Protein AF-A0A259F650-F1 (afdb_monomer_lite)

Foldseek 3Di:
DEEEEEELELDCPDLLVLLSVLLQLLLVLLVYDYDYHYLNPDDDDLDDPDPALVVDDDDPSLVVVLVSLVVHQEYEYGAEQDPLAGDSSVNSSLRNNCHDPRQWHAFPPDDDIGAPSANHAYEYEYEELPDVVCCCPVVVRRHCCCPQCVRCVRNNHDDYHYDYQDDPVPDDPVSSVVSSNVSSVNSNCCSVPDADPVRLVVLLVVLLVLLLLCVVVVLLVLQLLLLQLLQPLPQCLVVDPLNVLLSLLVSLLSSLLSLLCCVQCVQLLLPQRFDDSLASHSCSVVSVSDDPVRSVVSNVVSVVSSVVSLVVLLVPDDPVLNVVLVVLSVVLNCLSNLCCDPDNRCQQVQNNLLSCLCCSFLSSSLSSNSSNPHDSPDCQSVLLRPLLSLLSNLLSLLNCLSSQVSCVVVNRDHPCVVLPPLRSLVRSLVSLVVSLVSLVCCQVVVGSVVLSPPLNVPSVVLSVVLNVVSVVVNVVPDHGHHDVVSNVSSVVSSVSSSVSSNVVSND

Secondary structure (DSSP, 8-state):
-EEEEEE-SS-SSSHHHHHHHHHHHHHHHTT-EEEEEEGGG-----S--SSSGGGSPPPHHHHHHHHHHHH-SEEEEEEE-BTTB--HHHHHHHHHHS-BTTTEEEPTTSS-EEESSTT-EEEEEEE-SS-HHHHHHTS--HHHIIIIIIIITTTT---EEEEEE---TT--HHHHHHHHHHHHHHHHGGGG-SS-HHHHHHHHHHHHHHHTTGGGHHHHHHHHHHHHHHH--SS-GGG-HHHHHHHHHHHHHHHHHHHHHHHHSHHHHHH-SS--SSSS---TTTTTSS-HHHHHHHHHHHHHHHHHHHHHHHHHS-HHHHHHHHHHHHHHHHHHHHTTSTTT-GGGGT-HHHHHHHIIIIIHHHHHHHHTT--TT-HHHHHHHHHHHHHHHHHHHHHTTTTHHHHHHTT---HHHHHHHHHHHHHHHHHHHHHHHHHHHHHHTTGGGGTTTTTHHHHHHHHHHHHHHHHHHHHT-PPS---HHHHHHHHHHHHHHHHHHHHHHH-

Sequence (507 aa):
MNVLIILGHPRTDSLCGALADAFGEGATEAGAAVRRLDLATLDFDPDVHTPSPNQQAFEADLLTARELIRWAEHLVFVYPTWWGTMPALLKGFLDRVLTPNFAFRTCEGGTGYQGLLGGRSAQLITTMDTPPLIHRLIYRQPGRNAMARATLGFCGIRPVRSLVCGSVKDASQEQRQHWLEQARRHGKSLDRGRITPGEQLRHKAGAWLKAMRLQFYPMTWLAYTAGALAASPAGGVFGNPLFWLGYLCLFLLEVATVLINEGVDFPSDRDNRFYSTFTGGSRVLVEGLLSRRELRIGIAVALVAFLAASALLLSLMPASALVTVSVLGVVMTLLAIGYTAPPLKLSYHGLGELDVSVTHSIGVILCGYVFLGGAWNDVLPWLLSLPLLLAIMPSITLSGIPDLEANAAAGKRTLAVRLGQRGALMLALSFTLLAGGAGLISQMMNLAGGAFEGIAYAVIPHAALLSWLLAKRIESGKPAGRIDGLMAASLTYVLWFGLFPLFRLAG

Radius of gyration: 28.23 Å; chains: 1; bounding box: 66×55×75 Å

Structure (mmCIF, N/CA/C/O backbone):
data_AF-A0A259F650-F1
#
_entry.id   AF-A0A259F650-F1
#
loop_
_atom_site.group_PDB
_atom_site.id
_atom_site.type_symbol
_atom_site.label_atom_id
_atom_site.label_alt_id
_atom_site.label_comp_id
_atom_site.label_asym_id
_atom_site.label_entity_id
_atom_site.label_seq_id
_atom_site.pdbx_PDB_ins_code
_atom_site.Cartn_x
_atom_site.Cartn_y
_atom_site.Cartn_z
_atom_site.occupancy
_atom_site.B_iso_or_equiv
_atom_site.auth_seq_id
_atom_site.auth_comp_id
_atom_site.auth_asym_id
_atom_site.auth_atom_id
_atom_site.pdbx_PDB_model_num
ATOM 1 N N . MET A 1 1 ? -25.032 10.824 16.305 1.00 94.00 1 MET A N 1
ATOM 2 C CA . MET A 1 1 ? -24.075 9.717 16.078 1.00 94.00 1 MET A CA 1
ATOM 3 C C . MET A 1 1 ? -24.579 8.477 16.792 1.00 94.00 1 MET A C 1
ATOM 5 O O . MET A 1 1 ? -25.128 8.628 17.877 1.00 94.00 1 MET A O 1
ATOM 9 N N . ASN A 1 2 ? -24.383 7.289 16.221 1.00 98.19 2 ASN A N 1
ATOM 10 C CA . ASN A 1 2 ? -24.853 6.027 16.806 1.00 98.19 2 ASN A CA 1
ATOM 11 C C . ASN A 1 2 ? -23.732 5.289 17.551 1.00 98.19 2 ASN A C 1
ATOM 13 O O . ASN A 1 2 ? -22.683 4.993 16.967 1.00 98.19 2 ASN A O 1
ATOM 17 N N . VAL A 1 3 ? -23.961 4.967 18.822 1.00 98.62 3 VAL A N 1
ATOM 18 C CA . VAL A 1 3 ? -23.006 4.294 19.711 1.00 98.62 3 VAL A CA 1
ATOM 19 C C . VAL A 1 3 ? -23.596 2.973 20.183 1.00 98.62 3 VAL A C 1
ATOM 21 O O . VAL A 1 3 ? -24.685 2.950 20.752 1.00 98.62 3 VAL A O 1
ATOM 24 N N . LEU A 1 4 ? -22.859 1.881 19.988 1.00 98.81 4 LEU A N 1
ATOM 25 C CA . LEU A 1 4 ? -23.198 0.579 20.559 1.00 98.81 4 LEU A CA 1
ATOM 26 C C . LEU A 1 4 ? -22.177 0.205 21.630 1.00 98.81 4 LEU A C 1
ATOM 28 O O . LEU A 1 4 ? -20.986 0.089 21.339 1.00 98.81 4 LEU A O 1
ATOM 32 N N . ILE A 1 5 ? -22.663 -0.010 22.848 1.00 98.88 5 ILE A N 1
ATOM 33 C CA . ILE A 1 5 ? -21.883 -0.491 23.986 1.00 98.88 5 ILE A CA 1
ATOM 34 C C . ILE A 1 5 ? -22.104 -1.995 24.123 1.00 98.88 5 ILE A C 1
ATOM 36 O O . ILE A 1 5 ? -23.237 -2.440 24.249 1.00 98.88 5 ILE A O 1
ATOM 40 N N . ILE A 1 6 ? -21.025 -2.769 24.089 1.00 98.81 6 ILE A N 1
ATOM 41 C CA . ILE A 1 6 ? -21.014 -4.225 24.223 1.00 98.81 6 ILE A CA 1
ATOM 42 C C . ILE A 1 6 ? -20.317 -4.563 25.541 1.00 98.81 6 ILE A C 1
ATOM 44 O O . ILE A 1 6 ? -19.103 -4.365 25.679 1.00 98.81 6 ILE A O 1
ATOM 48 N N . LEU A 1 7 ? -21.084 -5.068 26.508 1.00 98.75 7 LEU A N 1
ATOM 49 C CA . LEU A 1 7 ? -20.566 -5.511 27.799 1.00 98.75 7 LEU A CA 1
ATOM 50 C C . LEU A 1 7 ? -20.189 -6.995 27.723 1.00 98.75 7 LEU A C 1
ATOM 52 O O . LEU A 1 7 ? -21.039 -7.882 27.765 1.00 98.75 7 LEU A O 1
ATOM 56 N N . GLY A 1 8 ? -18.887 -7.264 27.639 1.00 98.06 8 GLY A N 1
ATOM 57 C CA . GLY A 1 8 ? -18.307 -8.607 27.610 1.00 98.06 8 GLY A CA 1
ATOM 58 C C . GLY A 1 8 ? -18.008 -9.165 28.999 1.00 98.06 8 GLY A C 1
ATOM 59 O O . GLY A 1 8 ? -16.907 -9.659 29.228 1.00 98.06 8 GLY A O 1
ATOM 60 N N . HIS A 1 9 ? -18.950 -9.043 29.934 1.00 97.25 9 HIS A N 1
ATOM 61 C CA . HIS A 1 9 ? -18.827 -9.524 31.312 1.00 97.25 9 HIS A CA 1
ATOM 62 C C . HIS A 1 9 ? -19.993 -10.482 31.618 1.00 97.25 9 HIS A C 1
ATOM 64 O O . HIS A 1 9 ? -21.113 -10.161 31.235 1.00 97.25 9 HIS A O 1
ATOM 70 N N . PRO A 1 10 ? -19.799 -11.603 32.345 1.00 94.25 10 PRO A N 1
ATOM 71 C CA . PRO A 1 10 ? -20.880 -12.555 32.670 1.00 94.25 10 PRO A CA 1
ATOM 72 C C . PRO A 1 10 ? -21.929 -12.014 33.659 1.00 94.25 10 PRO A C 1
ATOM 74 O O . PRO A 1 10 ? -22.828 -12.731 34.073 1.00 94.25 10 PRO A O 1
ATOM 77 N N . ARG A 1 11 ? -21.781 -10.762 34.090 1.00 94.00 11 ARG A N 1
ATOM 78 C CA . ARG A 1 11 ? -22.652 -10.093 35.058 1.00 94.00 11 ARG A CA 1
ATOM 79 C C . ARG A 1 11 ? -22.794 -8.628 34.693 1.00 94.00 11 ARG A C 1
ATOM 81 O O . ARG A 1 11 ? -21.790 -7.994 34.351 1.00 94.00 11 ARG A O 1
ATOM 88 N N . THR A 1 12 ? -23.997 -8.095 34.835 1.00 93.44 12 THR A N 1
ATOM 89 C CA . THR A 1 12 ? -24.299 -6.679 34.606 1.00 93.44 12 THR A CA 1
ATOM 90 C C . THR A 1 12 ? -23.987 -5.816 35.835 1.00 93.44 12 THR A C 1
ATOM 92 O O . THR A 1 12 ? -23.559 -4.678 35.675 1.00 93.44 12 THR A O 1
ATOM 95 N N . ASP A 1 13 ? -24.059 -6.376 37.047 1.00 95.81 13 ASP A N 1
ATOM 96 C CA . ASP A 1 13 ? -23.764 -5.738 38.342 1.00 95.81 13 ASP A CA 1
ATOM 97 C C . ASP A 1 13 ? -22.256 -5.727 38.689 1.00 95.81 13 ASP A C 1
ATOM 99 O O . ASP A 1 13 ? -21.810 -6.099 39.776 1.00 95.81 13 ASP A O 1
ATOM 103 N N . SER A 1 14 ? -21.419 -5.321 37.734 1.00 96.12 14 SER A N 1
ATOM 104 C CA . SER A 1 14 ? -19.957 -5.319 37.878 1.00 96.12 14 SER A CA 1
ATOM 105 C C . SER A 1 14 ? -19.355 -3.925 37.704 1.00 96.12 14 SER A C 1
ATOM 107 O O . SER A 1 14 ? -19.997 -3.015 37.184 1.00 96.12 14 SER A O 1
ATOM 109 N N . LEU A 1 15 ? -18.073 -3.755 38.061 1.00 97.69 15 LEU A N 1
ATOM 110 C CA . LEU A 1 15 ? -17.332 -2.530 37.727 1.00 97.69 15 LEU A CA 1
ATOM 111 C C . LEU A 1 15 ? -17.326 -2.271 36.209 1.00 97.69 15 LEU A C 1
ATOM 113 O O . LEU A 1 15 ? -17.407 -1.124 35.787 1.00 97.69 15 LEU A O 1
ATOM 117 N N . CYS A 1 16 ? -17.267 -3.324 35.385 1.00 98.31 16 CYS A N 1
ATOM 118 C CA . CYS A 1 16 ? -17.412 -3.195 33.933 1.00 98.31 16 CYS A CA 1
ATOM 119 C C . CYS A 1 16 ? -18.807 -2.684 33.543 1.00 98.31 16 CYS A C 1
ATOM 121 O O . CYS A 1 16 ? -18.900 -1.826 32.674 1.00 98.31 16 CYS A O 1
ATOM 123 N N . GLY A 1 17 ? -19.868 -3.162 34.201 1.00 98.44 17 GLY A N 1
ATOM 124 C CA . GLY A 1 17 ? -21.224 -2.640 34.015 1.00 98.44 17 GLY A CA 1
ATOM 125 C C . GLY A 1 17 ? -21.308 -1.149 34.337 1.00 98.44 17 GLY A C 1
ATOM 126 O O . GLY A 1 17 ? -21.700 -0.363 33.483 1.00 98.44 17 GLY A O 1
ATOM 127 N N . ALA A 1 18 ? -20.797 -0.739 35.500 1.00 98.50 18 ALA A N 1
ATOM 128 C CA . ALA A 1 18 ? -20.770 0.670 35.896 1.00 98.50 18 ALA A CA 1
ATOM 129 C C . ALA A 1 18 ? -19.942 1.552 34.937 1.00 98.50 18 ALA A C 1
ATOM 131 O O . ALA A 1 18 ? -20.326 2.679 34.639 1.00 98.50 18 ALA A O 1
ATOM 132 N N . LEU A 1 19 ? -18.817 1.050 34.411 1.00 98.75 19 LEU A N 1
ATOM 133 C CA . LEU A 1 19 ? -18.021 1.753 33.394 1.00 98.75 19 LEU A CA 1
ATOM 134 C C . LEU A 1 19 ? -18.764 1.884 32.056 1.00 98.75 19 LEU A C 1
ATOM 136 O O . LEU A 1 19 ? -18.622 2.903 31.378 1.00 98.75 19 LEU A O 1
ATOM 140 N N . ALA A 1 20 ? -19.533 0.861 31.672 1.00 98.75 20 ALA A N 1
ATOM 141 C CA . ALA A 1 20 ? -20.386 0.892 30.489 1.00 98.75 20 ALA A CA 1
ATOM 142 C C . ALA A 1 20 ? -21.496 1.942 30.638 1.00 98.75 20 ALA A C 1
ATOM 144 O O . ALA A 1 20 ? -21.693 2.738 29.719 1.00 98.75 20 ALA A O 1
ATOM 145 N N . ASP A 1 21 ? -22.145 1.998 31.803 1.00 98.62 21 ASP A N 1
ATOM 146 C CA . ASP A 1 21 ? -23.162 3.006 32.124 1.00 98.62 21 ASP A CA 1
ATOM 147 C C . ASP A 1 21 ? -22.584 4.417 32.112 1.00 98.62 21 ASP A C 1
ATOM 149 O O . ASP A 1 21 ? -23.068 5.269 31.370 1.00 98.62 21 ASP A O 1
ATOM 153 N N . ALA A 1 22 ? -21.472 4.644 32.815 1.00 98.75 22 ALA A N 1
ATOM 154 C CA . ALA A 1 22 ? -20.815 5.946 32.854 1.00 98.75 22 ALA A CA 1
ATOM 155 C C . ALA A 1 22 ? -20.429 6.442 31.448 1.00 98.75 22 ALA A C 1
ATOM 157 O O . ALA A 1 22 ? -20.662 7.603 31.106 1.00 98.75 22 ALA A O 1
ATOM 158 N N . PHE A 1 23 ? -19.880 5.567 30.594 1.00 98.75 23 PHE A N 1
ATOM 159 C CA . PHE A 1 23 ? -19.608 5.916 29.197 1.00 98.75 23 PHE A CA 1
ATOM 160 C C . PHE A 1 23 ? -20.896 6.254 28.431 1.00 98.75 23 PHE A C 1
ATOM 162 O O . PHE A 1 23 ? -20.922 7.235 27.685 1.00 98.75 23 PHE A O 1
ATOM 169 N N . GLY A 1 24 ? -21.952 5.453 28.599 1.00 98.62 24 GLY A N 1
ATOM 170 C CA . GLY A 1 24 ? -23.249 5.649 27.950 1.00 98.62 24 GLY A CA 1
ATOM 171 C C . GLY A 1 24 ? -23.927 6.961 28.338 1.00 98.62 24 GLY A C 1
ATOM 172 O O . GLY A 1 24 ? -24.427 7.666 27.461 1.00 98.62 24 GLY A O 1
ATOM 173 N N . GLU A 1 25 ? -23.873 7.339 29.613 1.00 98.62 25 GLU A N 1
ATOM 174 C CA . GLU A 1 25 ? -24.335 8.640 30.104 1.00 98.62 25 GLU A CA 1
ATOM 175 C C . GLU A 1 25 ? -23.589 9.784 29.419 1.00 98.62 25 GLU A C 1
ATOM 177 O O . GLU A 1 25 ? -24.207 10.663 28.822 1.00 98.62 25 GLU A O 1
ATOM 182 N N . GLY A 1 26 ? -22.252 9.737 29.428 1.00 98.44 26 GLY A N 1
ATOM 183 C CA . GLY A 1 26 ? -21.436 10.751 28.766 1.00 98.44 26 GLY A CA 1
ATOM 184 C C . GLY A 1 26 ? -21.734 10.854 27.268 1.00 98.44 26 GLY A C 1
ATOM 185 O O . GLY A 1 26 ? -21.844 11.952 26.730 1.00 98.44 26 GLY A O 1
ATOM 186 N N . ALA A 1 27 ? -21.902 9.720 26.584 1.00 98.19 27 ALA A N 1
ATOM 187 C CA . ALA A 1 27 ? -22.244 9.692 25.164 1.00 98.19 27 ALA A CA 1
ATOM 188 C C . ALA A 1 27 ? -23.645 10.265 24.889 1.00 98.19 27 ALA A C 1
ATOM 190 O O . ALA A 1 27 ? -23.833 10.984 23.908 1.00 98.19 27 ALA A O 1
ATOM 191 N N . THR A 1 28 ? -24.613 9.998 25.766 1.00 98.31 28 THR A N 1
ATOM 192 C CA . THR A 1 28 ? -25.965 10.567 25.673 1.00 98.31 28 THR A CA 1
ATOM 193 C C . THR A 1 28 ? -25.934 12.083 25.877 1.00 98.31 28 THR A C 1
ATOM 195 O O . THR A 1 28 ? -26.545 12.816 25.104 1.00 98.31 28 THR A O 1
ATOM 198 N N . GLU A 1 29 ? -25.145 12.578 26.837 1.00 98.00 29 GLU A N 1
ATOM 199 C CA . GLU A 1 29 ? -24.912 14.018 27.042 1.00 98.00 29 GLU A CA 1
ATOM 200 C C . GLU A 1 29 ? -24.259 14.701 25.839 1.00 98.00 29 GLU A C 1
ATOM 202 O O . GLU A 1 29 ? -24.516 15.874 25.577 1.00 98.00 29 GLU A O 1
ATOM 207 N N . ALA A 1 30 ? -23.443 13.968 25.084 1.00 97.06 30 ALA A N 1
ATOM 208 C CA . ALA A 1 30 ? -22.872 14.424 23.821 1.00 97.06 30 ALA A CA 1
ATOM 209 C C . ALA A 1 30 ? -23.872 14.415 22.645 1.00 97.06 30 ALA A C 1
ATOM 211 O O . ALA A 1 30 ? -23.490 14.712 21.512 1.00 97.06 30 ALA A O 1
ATOM 212 N N . GLY A 1 31 ? -25.135 14.039 22.875 1.00 97.31 31 GLY A N 1
ATOM 213 C CA . GLY A 1 31 ? -26.165 13.927 21.840 1.00 97.31 31 GLY A CA 1
ATOM 214 C C . GLY A 1 31 ? -26.041 12.669 20.972 1.00 97.31 31 GLY A C 1
ATOM 215 O O . GLY A 1 31 ? -26.567 12.630 19.855 1.00 97.31 31 GLY A O 1
ATOM 216 N N . ALA A 1 32 ? -25.322 11.638 21.429 1.00 97.50 32 ALA A N 1
ATOM 217 C CA . ALA A 1 32 ? -25.277 10.359 20.733 1.00 97.50 32 ALA A CA 1
ATOM 218 C C . ALA A 1 32 ? -26.534 9.524 21.021 1.00 97.50 32 ALA A C 1
ATOM 220 O O . ALA A 1 32 ? -27.031 9.483 22.142 1.00 97.50 32 ALA A O 1
ATOM 221 N N . ALA A 1 33 ? -27.012 8.796 20.013 1.00 98.19 33 ALA A N 1
ATOM 222 C CA . ALA A 1 33 ? -27.968 7.721 20.222 1.00 98.19 33 ALA A CA 1
ATOM 223 C C . ALA A 1 33 ? -27.191 6.504 20.731 1.00 98.19 33 ALA A C 1
ATOM 225 O O . ALA A 1 33 ? -26.314 5.997 20.026 1.00 98.19 33 ALA A O 1
ATOM 226 N N . VAL A 1 34 ? -27.487 6.055 21.948 1.00 98.56 34 VAL A N 1
ATOM 227 C CA . VAL A 1 34 ? -26.766 4.961 22.609 1.00 98.56 34 VAL A CA 1
ATOM 228 C C . VAL A 1 34 ? -27.648 3.720 22.666 1.00 98.56 34 VAL A C 1
ATOM 230 O O . VAL A 1 34 ? -28.816 3.789 23.040 1.00 98.56 34 VAL A O 1
ATOM 233 N N . ARG A 1 35 ? -27.084 2.569 22.298 1.00 98.62 35 ARG A N 1
ATOM 234 C CA . ARG A 1 35 ? -27.663 1.244 22.546 1.00 98.62 35 ARG A CA 1
ATOM 235 C C . ARG A 1 35 ? -26.658 0.393 23.309 1.00 98.62 35 ARG A C 1
ATOM 237 O O . ARG A 1 35 ? -25.451 0.533 23.110 1.00 98.62 35 ARG A O 1
ATOM 244 N N . ARG A 1 36 ? -27.159 -0.494 24.162 1.00 97.88 36 ARG A N 1
ATOM 245 C CA . ARG A 1 36 ? -26.354 -1.392 24.992 1.00 97.88 36 ARG A CA 1
ATOM 246 C C . ARG A 1 36 ? -26.710 -2.843 24.679 1.00 97.88 36 ARG A C 1
ATOM 248 O O . ARG A 1 36 ? -27.880 -3.157 24.481 1.00 97.88 36 ARG A O 1
ATOM 255 N N . LEU A 1 37 ? -25.689 -3.688 24.597 1.00 98.31 37 LEU A N 1
ATOM 256 C CA . LEU A 1 37 ? -25.779 -5.123 24.372 1.00 98.31 37 LEU A CA 1
ATOM 257 C C . LEU A 1 37 ? -24.986 -5.831 25.471 1.00 98.31 37 LEU A C 1
ATOM 259 O O . LEU A 1 37 ? -23.751 -5.793 25.482 1.00 98.31 37 LEU A O 1
ATOM 263 N N . ASP A 1 38 ? -25.702 -6.472 26.387 1.00 98.44 38 ASP A N 1
ATOM 264 C CA . ASP A 1 38 ? -25.107 -7.199 27.502 1.00 98.44 38 ASP A CA 1
ATOM 265 C C . ASP A 1 38 ? -24.978 -8.669 27.132 1.00 98.44 38 ASP A C 1
ATOM 267 O O . ASP A 1 38 ? -25.967 -9.386 27.044 1.00 98.44 38 ASP A O 1
ATOM 271 N N . LEU A 1 39 ? -23.747 -9.138 26.908 1.00 98.31 39 LEU A N 1
ATOM 272 C CA . LEU A 1 39 ? -23.541 -10.494 26.388 1.00 98.31 39 LEU A CA 1
ATOM 273 C C . LEU A 1 39 ? -24.013 -11.585 27.357 1.00 98.31 39 LEU A C 1
ATOM 275 O O . LEU A 1 39 ? -24.307 -12.689 26.921 1.00 98.31 39 LEU A O 1
ATOM 279 N N . ALA A 1 40 ? -24.098 -11.280 28.655 1.00 97.25 40 ALA A N 1
ATOM 280 C CA . ALA A 1 40 ? -24.602 -12.202 29.672 1.00 97.25 40 ALA A CA 1
ATOM 281 C C . ALA A 1 40 ? -26.108 -12.485 29.566 1.00 97.25 40 ALA A C 1
ATOM 283 O O . ALA A 1 40 ? -26.574 -13.442 30.174 1.00 97.25 40 ALA A O 1
ATOM 284 N N . THR A 1 41 ? -26.865 -11.645 28.855 1.00 97.06 41 THR A N 1
ATOM 285 C CA . THR A 1 41 ? -28.317 -11.807 28.697 1.00 97.06 41 THR A CA 1
ATOM 286 C C . THR A 1 41 ? -28.699 -12.379 27.338 1.00 97.06 41 THR A C 1
ATOM 288 O O . THR A 1 41 ? -29.888 -12.517 27.077 1.00 97.06 41 THR A O 1
ATOM 291 N N . LEU A 1 42 ? -27.722 -12.635 26.462 1.00 97.50 42 LEU A N 1
ATOM 292 C CA . LEU A 1 42 ? -27.977 -13.186 25.138 1.00 97.50 42 LEU A CA 1
ATOM 293 C C . LEU A 1 42 ? -28.059 -14.707 25.197 1.00 97.50 42 LEU A C 1
ATOM 295 O O . LEU A 1 42 ? -27.241 -15.345 25.860 1.00 97.50 42 LEU A O 1
ATOM 299 N N . ASP A 1 43 ? -28.994 -15.266 24.441 1.00 97.25 43 ASP A N 1
ATOM 300 C CA . ASP A 1 43 ? -29.121 -16.699 24.209 1.00 97.25 43 ASP A CA 1
ATOM 301 C C . ASP A 1 43 ? -28.448 -17.064 22.879 1.00 97.25 43 ASP A C 1
ATOM 303 O O . ASP A 1 43 ? -28.992 -16.862 21.787 1.00 97.25 43 ASP A O 1
ATOM 307 N N . PHE A 1 44 ? -27.200 -17.526 22.964 1.00 97.12 44 PHE A N 1
ATOM 308 C CA . PHE A 1 44 ? -26.432 -17.994 21.814 1.00 97.12 44 PHE A CA 1
ATOM 309 C C . PHE A 1 44 ? -25.390 -19.026 22.228 1.00 97.12 44 PHE A C 1
ATOM 311 O O . PHE A 1 44 ? -24.869 -18.994 23.345 1.00 97.12 44 PHE A O 1
ATOM 318 N N . ASP A 1 45 ? -25.034 -19.895 21.288 1.00 95.75 45 ASP A N 1
ATOM 319 C CA . ASP A 1 45 ? -23.923 -20.816 21.457 1.00 95.75 45 ASP A CA 1
ATOM 320 C C . ASP A 1 45 ? -22.591 -20.105 21.134 1.00 95.75 45 ASP A C 1
ATOM 322 O O . ASP A 1 45 ? -22.387 -19.672 19.986 1.00 95.75 45 ASP A O 1
ATOM 326 N N . PRO A 1 46 ? -21.687 -19.923 22.121 1.00 94.56 46 PRO A N 1
ATOM 327 C CA . PRO A 1 46 ? -20.404 -19.269 21.898 1.00 94.56 46 PRO A CA 1
ATOM 328 C C . PRO A 1 46 ? -19.414 -20.146 21.127 1.00 94.56 46 PRO A C 1
ATOM 330 O O . PRO A 1 46 ? -18.445 -19.604 20.587 1.00 94.56 46 PRO A O 1
ATOM 333 N N . ASP A 1 47 ? -19.641 -21.460 21.067 1.00 95.25 47 ASP A N 1
ATOM 334 C CA . ASP A 1 47 ? -18.740 -22.401 20.425 1.00 95.25 47 ASP A CA 1
ATOM 335 C C . ASP A 1 47 ? -19.078 -22.574 18.938 1.00 95.25 47 ASP A C 1
ATOM 337 O O . ASP A 1 47 ? -20.222 -22.514 18.479 1.00 95.25 47 ASP A O 1
ATOM 341 N N . VAL A 1 48 ? -18.029 -22.763 18.138 1.00 92.81 48 VAL A N 1
ATOM 342 C CA . VAL A 1 48 ? -18.159 -23.050 16.709 1.00 92.81 48 VAL A CA 1
ATOM 343 C C . VAL A 1 48 ? -18.034 -24.555 16.518 1.00 92.81 48 VAL A C 1
ATOM 345 O O . VAL A 1 48 ? -16.947 -25.115 16.643 1.00 92.81 48 VAL A O 1
ATOM 348 N N . HIS A 1 49 ? -19.141 -25.208 16.176 1.00 92.31 49 HIS A N 1
ATOM 349 C CA . HIS A 1 49 ? -19.212 -26.666 16.017 1.00 92.31 49 HIS A CA 1
ATOM 350 C C . HIS A 1 49 ? -19.007 -27.149 14.578 1.00 92.31 49 HIS A C 1
ATOM 352 O O . HIS A 1 49 ? -18.937 -28.348 14.314 1.00 92.31 49 HIS A O 1
ATOM 358 N N . THR A 1 50 ? -18.914 -26.222 1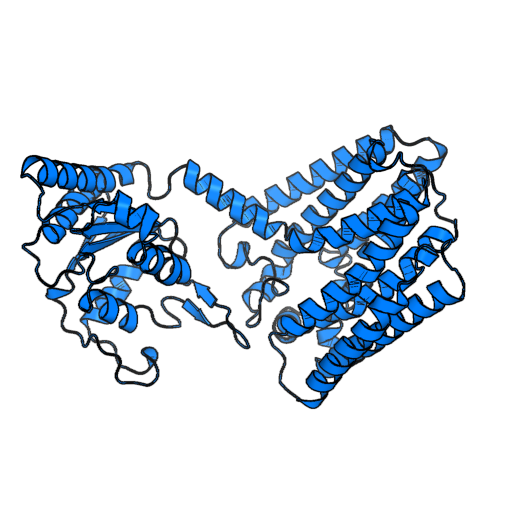3.631 1.00 90.69 50 THR A N 1
ATOM 359 C CA . THR A 1 50 ? -18.744 -26.517 12.205 1.00 90.69 50 THR A CA 1
ATOM 360 C C . THR A 1 50 ? -17.327 -26.167 11.740 1.00 90.69 50 THR A C 1
ATOM 362 O O . THR A 1 50 ? -16.654 -25.355 12.376 1.00 90.69 50 THR A O 1
ATOM 365 N N . PRO A 1 51 ? -16.850 -26.714 10.604 1.00 87.38 51 PRO A N 1
ATOM 366 C CA . PRO A 1 51 ? -15.546 -26.346 10.042 1.00 87.38 51 PRO A CA 1
ATOM 367 C C . PRO A 1 51 ? -15.360 -24.839 9.797 1.00 87.38 51 PRO A C 1
ATOM 369 O O . PRO A 1 51 ? -14.231 -24.361 9.698 1.00 87.38 51 PRO A O 1
ATOM 372 N N . SER A 1 52 ? -16.456 -24.083 9.666 1.00 82.94 52 SER A N 1
ATOM 373 C CA . SER A 1 52 ? -16.435 -22.630 9.527 1.00 82.94 52 SER A CA 1
ATOM 374 C C . SER A 1 52 ? -17.623 -21.993 10.250 1.00 82.94 52 SER A C 1
ATOM 376 O O . SER A 1 52 ? -18.748 -22.404 9.977 1.00 82.94 52 SER A O 1
ATOM 378 N N . PRO A 1 53 ? -17.433 -20.904 11.024 1.00 81.38 53 PRO A N 1
ATOM 379 C CA . PRO A 1 53 ? -18.534 -20.205 11.700 1.00 81.38 53 PRO A CA 1
ATOM 380 C C . PRO A 1 53 ? -19.692 -19.795 10.772 1.00 81.38 53 PRO A C 1
ATOM 382 O O . PRO A 1 53 ? -20.828 -19.691 11.217 1.00 81.38 53 PRO A O 1
ATOM 385 N N . ASN A 1 54 ? -19.427 -19.613 9.472 1.00 84.56 54 ASN A N 1
ATOM 386 C CA . ASN A 1 54 ? -20.433 -19.305 8.446 1.00 84.56 54 ASN A CA 1
ATOM 387 C C . ASN A 1 54 ? -21.481 -20.397 8.225 1.00 84.56 54 ASN A C 1
ATOM 389 O O . ASN A 1 54 ? -22.529 -20.125 7.645 1.00 84.56 54 ASN A O 1
ATOM 393 N N . GLN A 1 55 ? -21.153 -21.639 8.571 1.00 88.75 55 GLN A N 1
ATOM 394 C CA . GLN A 1 55 ? -22.005 -22.802 8.336 1.00 88.75 55 GLN A CA 1
ATOM 395 C C . GLN A 1 55 ? -22.951 -23.060 9.508 1.00 88.75 55 GLN A C 1
ATOM 397 O O . GLN A 1 55 ? -23.904 -23.820 9.368 1.00 88.75 55 GLN A O 1
ATOM 402 N N . GLN A 1 56 ? -22.703 -22.427 10.652 1.00 92.69 56 GLN A N 1
ATOM 403 C CA . GLN A 1 56 ? -23.550 -22.534 11.826 1.00 92.69 56 GLN A CA 1
ATOM 404 C C . GLN A 1 56 ? -24.571 -21.398 11.808 1.00 92.69 56 GLN A C 1
ATOM 406 O O . GLN A 1 56 ? -24.205 -20.223 11.734 1.00 92.69 56 GLN A O 1
ATOM 411 N N . ALA A 1 57 ? -25.853 -21.764 11.859 1.00 93.50 57 ALA A N 1
ATOM 412 C CA . ALA A 1 57 ? -26.960 -20.817 11.821 1.00 93.50 57 ALA A CA 1
ATOM 413 C C . ALA A 1 57 ? -26.834 -19.766 12.932 1.00 93.50 57 ALA A C 1
ATOM 415 O O . ALA A 1 57 ? -26.311 -20.048 14.009 1.00 93.50 57 ALA A O 1
ATOM 416 N N . PHE A 1 58 ? -27.298 -18.551 12.652 1.00 95.06 58 PHE A N 1
ATOM 417 C CA . PHE A 1 58 ? -27.333 -17.479 13.639 1.00 95.06 58 PHE A CA 1
ATOM 418 C C . PHE A 1 58 ? -28.607 -17.562 14.471 1.00 95.06 58 PHE A C 1
ATOM 420 O O . PHE A 1 58 ? -29.707 -17.614 13.921 1.00 95.06 58 PHE A O 1
ATOM 427 N N . GLU A 1 59 ? -28.442 -17.492 15.782 1.00 96.88 59 GLU A N 1
ATOM 428 C CA . GLU A 1 59 ? -29.504 -17.273 16.750 1.00 96.88 59 GLU A CA 1
ATOM 429 C C . GLU A 1 59 ? -30.066 -15.847 16.602 1.00 96.88 59 GLU A C 1
ATOM 431 O O . GLU A 1 59 ? -29.399 -14.940 16.083 1.00 96.88 59 GLU A O 1
ATOM 436 N N . ALA A 1 60 ? -31.302 -15.630 17.060 1.00 97.69 60 ALA A N 1
ATOM 437 C CA . ALA A 1 60 ? -31.988 -14.340 16.930 1.00 97.69 60 ALA A CA 1
ATOM 438 C C . ALA A 1 60 ? -31.194 -13.186 17.571 1.00 97.69 60 ALA A C 1
ATOM 440 O O . ALA A 1 60 ? -31.102 -12.089 17.007 1.00 97.69 60 ALA A O 1
ATOM 441 N N . ASP A 1 61 ? -30.541 -13.457 18.698 1.00 97.88 61 ASP A N 1
ATOM 442 C CA . ASP A 1 61 ? -29.716 -12.485 19.408 1.00 97.88 61 ASP A CA 1
ATOM 443 C C . ASP A 1 61 ? -28.452 -12.115 18.628 1.00 97.88 61 ASP A C 1
ATOM 445 O O . ASP A 1 61 ? -28.066 -10.942 18.587 1.00 97.88 61 ASP A O 1
ATOM 449 N N . LEU A 1 62 ? -27.838 -13.066 17.915 1.00 97.44 62 LEU A N 1
ATOM 450 C CA . LEU A 1 62 ? -26.691 -12.772 17.053 1.00 97.44 62 LEU A CA 1
ATOM 451 C C . LEU A 1 62 ? -27.093 -11.991 15.799 1.00 97.44 62 LEU A C 1
ATOM 453 O O . LEU A 1 62 ? -26.339 -11.123 15.346 1.00 97.44 62 LEU A O 1
ATOM 457 N N . LEU A 1 63 ? -28.277 -12.254 15.238 1.00 97.12 63 LEU A N 1
ATOM 458 C CA . LEU A 1 63 ? -28.825 -11.444 14.146 1.00 97.12 63 LEU A CA 1
ATOM 459 C C . LEU A 1 63 ? -29.052 -9.999 14.605 1.00 97.12 63 LEU A C 1
ATOM 461 O O . LEU A 1 63 ? -28.560 -9.069 13.959 1.00 97.12 63 LEU A O 1
ATOM 465 N N . THR A 1 64 ? -29.675 -9.818 15.770 1.00 98.00 64 THR A N 1
ATOM 466 C CA . THR A 1 64 ? -29.877 -8.505 16.400 1.00 98.00 64 THR A CA 1
ATOM 467 C C . THR A 1 64 ? -28.541 -7.802 16.653 1.00 98.00 64 THR A C 1
ATOM 469 O O . THR A 1 64 ? -28.361 -6.633 16.304 1.00 98.00 64 THR A O 1
ATOM 472 N N . ALA A 1 65 ? -27.542 -8.517 17.175 1.00 98.12 65 ALA A N 1
ATOM 473 C CA . ALA A 1 65 ? -26.206 -7.974 17.387 1.00 98.12 65 ALA A CA 1
ATOM 474 C C . ALA A 1 65 ? -25.553 -7.488 16.079 1.00 98.12 65 ALA A C 1
ATOM 476 O O . ALA A 1 65 ? -24.944 -6.415 16.046 1.00 98.12 65 ALA A O 1
ATOM 477 N N . ARG A 1 66 ? -25.711 -8.225 14.971 1.00 97.56 66 ARG A N 1
ATOM 478 C CA . ARG A 1 66 ? -25.200 -7.815 13.650 1.00 97.56 66 ARG A CA 1
ATOM 479 C C . ARG A 1 66 ? -25.888 -6.559 13.127 1.00 97.56 66 ARG A C 1
ATOM 481 O O . ARG A 1 66 ? -25.222 -5.710 12.527 1.00 97.56 66 ARG A O 1
ATOM 488 N N . GLU A 1 67 ? -27.189 -6.414 13.352 1.00 98.06 67 GLU A N 1
ATOM 489 C CA . GLU A 1 67 ? -27.932 -5.197 13.010 1.00 98.06 67 GLU A CA 1
ATOM 490 C C . GLU A 1 67 ? -27.463 -3.998 13.832 1.00 98.06 67 GLU A C 1
ATOM 492 O O . GLU A 1 67 ? -27.205 -2.930 13.274 1.00 98.06 67 GLU A O 1
ATOM 497 N N . LEU A 1 68 ? -27.249 -4.184 15.135 1.00 98.50 68 LEU A N 1
ATOM 498 C CA . LEU A 1 68 ? -26.708 -3.148 16.012 1.00 98.50 68 LEU A CA 1
ATOM 499 C C . LEU A 1 68 ? -25.295 -2.722 15.596 1.00 98.50 68 LEU A C 1
ATOM 501 O O . LEU A 1 68 ? -25.007 -1.526 15.539 1.00 98.50 68 LEU A O 1
ATOM 505 N N . ILE A 1 69 ? -24.423 -3.671 15.240 1.00 98.25 69 ILE A N 1
ATOM 506 C CA . ILE A 1 69 ? -23.073 -3.375 14.733 1.00 98.25 69 ILE A CA 1
ATOM 507 C C . ILE A 1 69 ? -23.142 -2.598 13.409 1.00 98.25 69 ILE A C 1
ATOM 509 O O . ILE A 1 69 ? -22.351 -1.677 13.189 1.00 98.25 69 ILE A O 1
ATOM 513 N N . ARG A 1 70 ? -24.094 -2.928 12.524 1.00 96.94 70 ARG A N 1
ATOM 514 C CA . ARG A 1 70 ? -24.325 -2.173 11.281 1.00 96.94 70 ARG A CA 1
ATOM 515 C C . ARG A 1 70 ? -24.804 -0.753 11.565 1.00 96.94 70 ARG A C 1
ATOM 517 O O . ARG A 1 70 ? -24.298 0.171 10.932 1.00 96.94 70 ARG A O 1
ATOM 524 N N . TRP A 1 71 ? -25.727 -0.591 12.509 1.00 98.12 71 TRP A N 1
ATOM 525 C CA . TRP A 1 71 ? -26.285 0.696 12.926 1.00 98.12 71 TRP A CA 1
ATOM 526 C C . TRP A 1 71 ? -25.248 1.613 13.594 1.00 98.12 71 TRP A C 1
ATOM 528 O O . TRP A 1 71 ? -25.307 2.833 13.425 1.00 98.12 71 TRP A O 1
ATOM 538 N N . ALA A 1 72 ? -24.290 1.039 14.324 1.00 98.25 72 ALA A N 1
ATOM 539 C CA . ALA A 1 72 ? -23.292 1.783 15.080 1.00 98.25 72 ALA A CA 1
ATOM 540 C C . ALA A 1 72 ? -22.220 2.442 14.196 1.00 98.25 72 ALA A C 1
ATOM 542 O O . ALA A 1 72 ? -21.641 1.822 13.301 1.00 98.25 72 ALA A O 1
ATOM 543 N N . GLU A 1 73 ? -21.883 3.688 14.528 1.00 97.38 73 GLU A N 1
ATOM 544 C CA . GLU A 1 73 ? -20.742 4.433 13.978 1.00 97.38 73 GLU A CA 1
ATOM 545 C C . GLU A 1 73 ? -19.525 4.378 14.920 1.00 97.38 73 GLU A C 1
ATOM 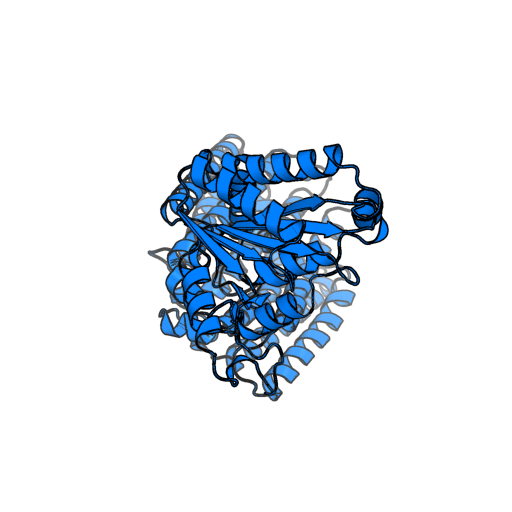547 O O . GLU A 1 73 ? -18.373 4.516 14.481 1.00 97.38 73 GLU A O 1
ATOM 552 N N . HIS A 1 74 ? -19.787 4.162 16.214 1.00 98.12 74 HIS A N 1
ATOM 553 C CA . HIS A 1 74 ? -18.798 3.976 17.266 1.00 98.12 74 HIS A CA 1
ATOM 554 C C . HIS A 1 74 ? -19.136 2.743 18.118 1.00 98.12 74 HIS A C 1
ATOM 556 O O . HIS A 1 74 ? -20.241 2.633 18.650 1.00 98.12 74 HIS A O 1
ATOM 562 N N . LEU A 1 75 ? -18.186 1.816 18.242 1.00 98.69 75 LEU A N 1
ATOM 563 C CA . LEU A 1 75 ? -18.328 0.592 19.035 1.00 98.69 75 LEU A CA 1
ATOM 564 C C . LEU A 1 75 ? -17.559 0.714 20.348 1.00 98.69 75 LEU A C 1
ATOM 566 O O . LEU A 1 75 ? -16.383 1.070 20.349 1.00 98.69 75 LEU A O 1
ATOM 570 N N . VAL A 1 76 ? -18.181 0.368 21.464 1.00 98.75 76 VAL A N 1
ATOM 571 C CA . VAL A 1 76 ? -17.547 0.410 22.782 1.00 98.75 76 VAL A CA 1
ATOM 572 C C . VAL A 1 76 ? -17.551 -0.997 23.342 1.00 98.75 76 VAL A C 1
ATOM 574 O O . VAL A 1 76 ? -18.610 -1.585 23.505 1.00 98.75 76 VAL A O 1
ATOM 577 N N . PHE A 1 77 ? -16.378 -1.545 23.631 1.00 98.81 77 PHE A N 1
ATOM 578 C CA . PHE A 1 77 ? -16.252 -2.858 24.254 1.00 98.81 77 PHE A CA 1
ATOM 579 C C . PHE A 1 77 ? -15.777 -2.681 25.686 1.00 98.81 77 PHE A C 1
ATOM 581 O O . PHE A 1 77 ? -14.688 -2.145 25.909 1.00 98.81 77 PHE A O 1
ATOM 588 N N . VAL A 1 78 ? -16.584 -3.145 26.638 1.00 98.81 78 VAL A N 1
ATOM 589 C CA . VAL A 1 78 ? -16.277 -3.072 28.069 1.00 98.81 78 VAL A CA 1
ATOM 590 C C . VAL A 1 78 ? -16.146 -4.483 28.621 1.00 98.81 78 VAL A C 1
ATOM 592 O O . VAL A 1 78 ? -17.094 -5.260 28.547 1.00 98.81 78 VAL A O 1
ATOM 595 N N . TYR A 1 79 ? -14.965 -4.855 29.114 1.00 98.62 79 TYR A N 1
ATOM 596 C CA . TYR A 1 79 ? -14.708 -6.222 29.581 1.00 98.62 79 TYR A CA 1
ATOM 597 C C . TYR A 1 79 ? -13.481 -6.317 30.504 1.00 98.62 79 TYR A C 1
ATOM 599 O O . TYR A 1 79 ? -12.544 -5.524 30.385 1.00 98.62 79 TYR A O 1
ATOM 607 N N . PRO A 1 80 ? -13.427 -7.311 31.404 1.00 97.81 80 PRO A N 1
ATOM 608 C CA . PRO A 1 80 ? -12.244 -7.568 32.210 1.00 97.81 80 PRO A CA 1
ATOM 609 C C . PRO A 1 80 ? -11.170 -8.296 31.394 1.00 97.81 80 PRO A C 1
ATOM 611 O O . PRO A 1 80 ? -11.469 -9.111 30.527 1.00 97.81 80 PRO A O 1
ATOM 614 N N . THR A 1 81 ? -9.900 -8.023 31.682 1.00 96.88 81 THR A N 1
ATOM 615 C CA . THR A 1 81 ? -8.777 -8.750 31.085 1.00 96.88 81 THR A CA 1
ATOM 616 C C . THR A 1 81 ? -8.541 -10.035 31.866 1.00 96.88 81 THR A C 1
ATOM 618 O O . THR A 1 81 ? -8.054 -9.988 32.995 1.00 96.88 81 THR A O 1
ATOM 621 N N . TRP A 1 82 ? -8.849 -11.177 31.258 1.00 95.88 82 TRP A N 1
ATOM 622 C CA . TRP A 1 82 ? -8.625 -12.509 31.817 1.00 95.88 82 TRP A CA 1
ATOM 623 C C . TRP A 1 82 ? -7.592 -13.249 30.979 1.00 95.88 82 TRP A C 1
ATOM 625 O O . TRP A 1 82 ? -7.660 -13.244 29.750 1.00 95.88 82 TRP A O 1
ATOM 635 N N . TRP A 1 83 ? -6.591 -13.837 31.641 1.00 94.75 83 TRP A N 1
ATOM 636 C CA . TRP A 1 83 ? -5.473 -14.522 30.976 1.00 94.75 83 TRP A CA 1
ATOM 637 C C . TRP A 1 83 ? -4.820 -13.683 29.861 1.00 94.75 83 TRP A C 1
ATOM 639 O O . TRP A 1 83 ? -4.475 -14.170 28.789 1.00 94.75 83 TRP A O 1
ATOM 649 N N . GLY A 1 84 ? -4.683 -12.376 30.105 1.00 92.69 84 GLY A N 1
ATOM 650 C CA . GLY A 1 84 ? -4.082 -11.421 29.171 1.00 92.69 84 GLY A CA 1
ATOM 651 C C . GLY A 1 84 ? -4.993 -10.950 28.030 1.00 92.69 84 GLY A C 1
ATOM 652 O O . GLY A 1 84 ? -4.574 -10.081 27.264 1.00 92.69 84 GLY A O 1
ATOM 653 N N . THR A 1 85 ? -6.225 -11.460 27.902 1.00 95.50 85 THR A N 1
ATOM 654 C CA . THR A 1 85 ? -7.143 -11.100 26.805 1.00 95.50 85 THR A CA 1
ATOM 655 C C . THR A 1 85 ? -8.594 -10.903 27.277 1.00 95.50 85 THR A C 1
ATOM 657 O O . THR A 1 85 ? -8.838 -10.672 28.456 1.00 95.50 85 THR A O 1
ATOM 660 N N . MET A 1 86 ? -9.549 -10.892 26.347 1.00 97.31 86 MET A N 1
ATOM 661 C CA . MET A 1 86 ? -10.988 -10.818 26.620 1.00 97.31 86 MET A CA 1
ATOM 662 C C . MET A 1 86 ? -11.545 -12.135 27.202 1.00 97.31 86 MET A C 1
ATOM 664 O O . MET A 1 86 ? -10.973 -13.192 26.940 1.00 97.31 86 MET A O 1
ATOM 668 N N . PRO A 1 87 ? -12.671 -12.110 27.942 1.00 98.00 87 PRO A N 1
ATOM 669 C CA . PRO A 1 87 ? -13.324 -13.322 28.438 1.00 98.00 87 PRO A CA 1
ATOM 670 C C . PRO A 1 87 ? -13.819 -14.237 27.316 1.00 98.00 87 PRO A C 1
ATOM 672 O O . PRO A 1 87 ? -14.148 -13.763 26.227 1.00 98.00 87 PRO A O 1
ATOM 675 N N . ALA A 1 88 ? -13.956 -15.533 27.616 1.00 97.50 88 ALA A N 1
ATOM 676 C CA . ALA A 1 88 ? -14.435 -16.540 26.665 1.00 97.50 88 ALA A CA 1
ATOM 677 C C . ALA A 1 88 ? -15.791 -16.169 26.042 1.00 97.50 88 ALA A C 1
ATOM 679 O O . ALA A 1 88 ? -15.935 -16.261 24.831 1.00 97.50 88 ALA A O 1
ATOM 680 N N . LEU A 1 89 ? -16.730 -15.637 26.835 1.00 97.62 89 LEU A N 1
ATOM 681 C CA . LEU A 1 89 ? -18.034 -15.167 26.349 1.00 97.62 89 LEU A CA 1
ATOM 682 C C . LEU A 1 89 ? -17.904 -14.118 25.231 1.00 97.62 89 LEU A C 1
ATOM 684 O O . LEU A 1 89 ? -18.529 -14.234 24.181 1.00 97.62 89 LEU A O 1
ATOM 688 N N . LEU A 1 90 ? -17.048 -13.107 25.430 1.00 98.44 90 LEU A N 1
ATOM 689 C CA . LEU A 1 90 ? -16.791 -12.084 24.415 1.00 98.44 90 LEU A CA 1
ATOM 690 C C . LEU A 1 90 ? -16.040 -12.670 23.214 1.00 98.44 90 LEU A C 1
ATOM 692 O O . LEU A 1 90 ? -16.319 -12.301 22.077 1.00 98.44 90 LEU A O 1
ATOM 696 N N . LYS A 1 91 ? -15.101 -13.594 23.442 1.00 97.94 91 LYS A N 1
ATOM 697 C CA . LYS A 1 91 ? -14.377 -14.258 22.354 1.00 97.94 91 LYS A CA 1
ATOM 698 C C . LYS A 1 91 ? -15.314 -15.091 21.470 1.00 97.94 91 LYS A C 1
ATOM 700 O O . LYS A 1 91 ? -15.278 -14.902 20.258 1.00 97.94 91 LYS A O 1
ATOM 705 N N . GLY A 1 92 ? -16.166 -15.927 22.060 1.00 97.25 92 GLY A N 1
ATOM 706 C CA . GLY A 1 92 ? -17.160 -16.728 21.340 1.00 97.25 92 GLY A CA 1
ATOM 707 C C . GLY A 1 92 ? -18.152 -15.854 20.576 1.00 97.25 92 GLY A C 1
ATOM 708 O O . GLY A 1 92 ? -18.373 -16.060 19.386 1.00 97.25 92 GLY A O 1
ATOM 709 N N . PHE A 1 93 ? -18.641 -14.772 21.197 1.00 98.12 93 PHE A N 1
ATOM 710 C CA . PHE A 1 93 ? -19.464 -13.776 20.503 1.00 98.12 93 PHE A CA 1
ATOM 711 C C . PHE A 1 93 ? -18.768 -13.215 19.253 1.00 98.12 93 PHE A C 1
ATOM 713 O O . PHE A 1 93 ? -19.370 -13.150 18.183 1.00 98.12 93 PHE A O 1
ATOM 720 N N . LEU A 1 94 ? -17.491 -12.830 19.353 1.00 97.69 94 LEU A N 1
ATOM 721 C CA . LEU A 1 94 ? -16.737 -12.310 18.208 1.00 97.69 94 LEU A CA 1
ATOM 722 C C . LEU A 1 94 ? -16.537 -13.373 17.120 1.00 97.69 94 LEU A C 1
ATOM 724 O O . LEU A 1 94 ? -16.668 -13.038 15.944 1.00 97.69 94 LEU A O 1
ATOM 728 N N . ASP A 1 95 ? -16.259 -14.623 17.492 1.00 95.94 95 ASP A N 1
ATOM 729 C CA . ASP A 1 95 ? -16.064 -15.733 16.548 1.00 95.94 95 ASP A CA 1
ATOM 730 C C . ASP A 1 95 ? -17.335 -16.051 15.761 1.00 95.94 95 ASP A C 1
ATOM 732 O O . ASP A 1 95 ? -17.282 -16.289 14.551 1.00 95.94 95 ASP A O 1
ATOM 736 N N . ARG A 1 96 ? -18.483 -16.006 16.439 1.00 96.50 96 ARG A N 1
ATOM 737 C CA . ARG A 1 96 ? -19.790 -16.243 15.830 1.00 96.50 96 ARG A CA 1
ATOM 738 C C . ARG A 1 96 ? -20.223 -15.049 14.978 1.00 96.50 96 ARG A C 1
ATOM 740 O O . ARG A 1 96 ? -20.670 -15.236 13.853 1.00 96.50 96 ARG A O 1
ATOM 747 N N . VAL A 1 97 ? -20.049 -13.813 15.455 1.00 96.12 97 VAL A N 1
ATOM 748 C CA . VAL A 1 97 ? -20.581 -12.602 14.798 1.00 96.12 97 VAL A CA 1
ATOM 749 C C . VAL A 1 97 ? -19.701 -12.075 13.663 1.00 96.12 97 VAL A C 1
ATOM 751 O O . VAL A 1 97 ? -20.231 -11.652 12.631 1.00 96.12 97 VAL A O 1
ATOM 754 N N . LEU A 1 98 ? -18.372 -12.072 13.808 1.00 95.50 98 LEU A N 1
ATOM 755 C CA . LEU A 1 98 ? -17.448 -11.447 12.849 1.00 95.50 98 LEU A CA 1
ATOM 756 C C . LEU A 1 98 ? -17.062 -12.389 11.699 1.00 95.50 98 LEU A C 1
ATOM 758 O O . LEU A 1 98 ? -15.896 -12.689 11.451 1.00 95.50 98 LEU A O 1
ATOM 762 N N . THR A 1 99 ? -18.074 -12.816 10.955 1.00 93.56 99 THR A N 1
ATOM 763 C CA . THR A 1 99 ? -17.969 -13.779 9.855 1.00 93.56 99 THR A CA 1
ATOM 764 C C . THR A 1 99 ? -17.560 -13.159 8.509 1.00 93.56 99 THR A C 1
ATOM 766 O O . THR A 1 99 ? -17.784 -11.962 8.268 1.00 93.56 99 THR A O 1
ATOM 769 N N . PRO A 1 100 ? -16.987 -13.958 7.584 1.00 90.38 100 PRO A N 1
ATOM 770 C CA . PRO A 1 100 ? -16.842 -13.581 6.181 1.00 90.38 100 PRO A CA 1
ATOM 771 C C . PRO A 1 100 ? -18.128 -13.015 5.563 1.00 90.38 100 PRO A C 1
ATOM 773 O O . PRO A 1 100 ? -19.236 -13.429 5.888 1.00 90.38 100 PRO A O 1
ATOM 776 N N . ASN A 1 101 ? -17.978 -12.054 4.652 1.00 88.50 101 ASN A N 1
ATOM 777 C CA . ASN A 1 101 ? -19.051 -11.279 4.012 1.00 88.50 101 ASN A CA 1
ATOM 778 C C . ASN A 1 101 ? -19.867 -10.370 4.949 1.00 88.50 101 ASN A C 1
ATOM 780 O O . ASN A 1 101 ? -20.698 -9.597 4.472 1.00 88.50 101 ASN A O 1
ATOM 784 N N . PHE A 1 102 ? -19.598 -10.393 6.257 1.00 93.31 102 PHE A N 1
ATOM 785 C CA . PHE A 1 102 ? -20.095 -9.405 7.210 1.00 93.31 102 PHE A CA 1
ATOM 786 C C . PHE A 1 102 ? -18.981 -8.494 7.723 1.00 93.31 102 PHE A C 1
ATOM 788 O O . PHE A 1 102 ? -19.065 -7.278 7.573 1.00 93.31 102 PHE A O 1
ATOM 795 N N . ALA A 1 103 ? -17.942 -9.084 8.314 1.00 93.56 103 ALA A N 1
ATOM 796 C CA . ALA A 1 103 ? -16.860 -8.353 8.962 1.00 93.56 103 ALA A CA 1
ATOM 797 C C . ALA A 1 103 ? -15.650 -8.148 8.043 1.00 93.56 103 ALA A C 1
ATOM 799 O O . ALA A 1 103 ? -15.000 -7.100 8.076 1.00 93.56 103 ALA A O 1
ATOM 800 N N . PHE A 1 104 ? -15.378 -9.133 7.187 1.00 91.06 104 PHE A N 1
ATOM 801 C CA . PHE A 1 104 ? -14.288 -9.106 6.221 1.00 91.06 104 PHE A CA 1
ATOM 802 C C . PHE A 1 104 ? -14.602 -9.953 4.983 1.00 91.06 104 PHE A C 1
ATOM 804 O O . PHE A 1 104 ? -15.546 -10.742 4.976 1.00 91.06 104 PHE A O 1
ATOM 811 N N . ARG A 1 105 ? -13.789 -9.820 3.938 1.00 86.00 105 ARG A N 1
ATOM 812 C CA . ARG A 1 105 ? -13.779 -10.702 2.766 1.00 86.00 105 ARG A CA 1
ATOM 813 C C . ARG A 1 105 ? -12.361 -11.206 2.521 1.00 86.00 105 ARG A C 1
ATOM 815 O O . ARG A 1 105 ? -11.424 -10.410 2.543 1.00 86.00 105 ARG A O 1
ATOM 822 N N . THR A 1 106 ? -12.200 -12.506 2.299 1.00 76.12 106 THR A N 1
ATOM 823 C CA . THR A 1 106 ? -10.909 -13.108 1.937 1.00 76.12 106 THR A CA 1
ATOM 824 C C . THR A 1 106 ? -10.555 -12.746 0.497 1.00 76.12 106 THR A C 1
ATOM 826 O O . THR A 1 106 ? -11.424 -12.766 -0.373 1.00 76.12 106 THR A O 1
ATOM 829 N N . CYS A 1 107 ? -9.291 -12.414 0.243 1.00 69.38 107 CYS A N 1
ATOM 830 C CA . CYS A 1 107 ? -8.776 -12.299 -1.122 1.00 69.38 107 CYS A CA 1
ATOM 831 C C . CYS A 1 107 ? -8.495 -13.701 -1.658 1.00 69.38 107 CYS A C 1
ATOM 833 O O . CYS A 1 107 ? -7.911 -14.527 -0.953 1.00 69.38 107 CYS A O 1
ATOM 835 N N . GLU A 1 108 ? -8.885 -13.984 -2.895 1.00 68.69 108 GLU A N 1
ATOM 836 C CA . GLU A 1 108 ? -8.611 -15.292 -3.481 1.00 68.69 108 GLU A CA 1
ATOM 837 C C . GLU A 1 108 ? -7.094 -15.474 -3.689 1.00 68.69 108 GLU A C 1
ATOM 839 O O . GLU A 1 108 ? -6.338 -14.518 -3.870 1.00 68.69 108 GLU A O 1
ATOM 844 N N . GLY A 1 109 ? -6.608 -16.715 -3.610 1.00 56.41 109 GLY A N 1
ATOM 845 C CA . GLY A 1 109 ? -5.215 -17.048 -3.929 1.00 56.41 109 GLY A CA 1
ATOM 846 C C . GLY A 1 109 ? -4.133 -16.617 -2.922 1.00 56.41 109 GLY A C 1
ATOM 847 O O . GLY A 1 109 ? -2.956 -16.796 -3.228 1.00 56.41 109 GLY A O 1
ATOM 848 N N . GLY A 1 110 ? -4.459 -16.094 -1.729 1.00 56.72 110 GLY A N 1
ATOM 849 C CA . GLY A 1 110 ? -3.447 -15.801 -0.697 1.00 56.72 110 GLY A CA 1
ATOM 850 C C . GLY A 1 110 ? -3.987 -15.379 0.675 1.00 56.72 110 GLY A C 1
ATOM 851 O O . GLY A 1 110 ? -5.144 -15.604 0.995 1.00 56.72 110 GLY A O 1
ATOM 852 N N . THR A 1 111 ? -3.139 -14.751 1.498 1.00 56.31 111 THR A N 1
ATOM 853 C CA . THR A 1 111 ? -3.429 -14.367 2.903 1.00 56.31 111 THR A CA 1
ATOM 854 C C . THR A 1 111 ? -4.056 -12.972 3.070 1.00 56.31 111 THR A C 1
ATOM 856 O O . THR A 1 111 ? -4.078 -12.418 4.168 1.00 56.31 111 THR A O 1
ATOM 859 N N . GLY A 1 112 ? -4.508 -12.351 1.975 1.00 63.16 112 GLY A N 1
ATOM 860 C CA . GLY A 1 112 ? -5.058 -10.991 1.981 1.00 63.16 112 GLY A CA 1
ATOM 861 C C . GLY A 1 112 ? -6.519 -10.955 2.431 1.00 63.16 112 GLY A C 1
ATOM 862 O O . GLY A 1 112 ? -7.252 -11.928 2.260 1.00 63.16 112 GLY A O 1
ATOM 863 N N . TYR A 1 113 ? -6.961 -9.820 2.971 1.00 75.56 113 TYR A N 1
ATOM 864 C CA . TYR A 1 113 ? -8.351 -9.604 3.373 1.00 75.56 113 TYR A CA 1
ATOM 865 C C . TYR A 1 113 ? -8.776 -8.145 3.168 1.00 75.56 113 TYR A C 1
ATOM 867 O O . TYR A 1 113 ? -7.952 -7.227 3.200 1.00 75.56 113 TYR A O 1
ATOM 875 N N . GLN A 1 114 ? -10.081 -7.937 3.001 1.00 82.75 114 GLN A N 1
ATOM 876 C CA . GLN A 1 114 ? -10.732 -6.629 2.989 1.00 82.75 114 GLN A CA 1
ATOM 877 C C . GLN A 1 114 ? -11.631 -6.502 4.219 1.00 82.75 114 GLN A C 1
ATOM 879 O O . GLN A 1 114 ? -12.538 -7.311 4.395 1.00 82.75 114 GLN A O 1
ATOM 884 N N . GLY A 1 115 ? -11.426 -5.473 5.043 1.00 89.06 115 GLY A N 1
ATOM 885 C CA . GLY A 1 115 ? -12.341 -5.146 6.139 1.00 89.06 115 GLY A CA 1
ATOM 886 C C . GLY A 1 115 ? -13.644 -4.527 5.622 1.00 89.06 115 GLY A C 1
ATOM 887 O O . GLY A 1 115 ? -13.604 -3.606 4.807 1.00 89.06 115 GLY A O 1
ATOM 888 N N . LEU A 1 116 ? -14.793 -5.021 6.090 1.00 91.75 116 LEU A N 1
ATOM 889 C CA . LEU A 1 116 ? -16.129 -4.592 5.643 1.00 91.75 116 LEU A CA 1
ATOM 890 C C . LEU A 1 116 ? -16.848 -3.679 6.650 1.00 91.75 116 LEU A C 1
ATOM 892 O O . LEU A 1 116 ? -17.863 -3.071 6.320 1.00 91.75 116 LEU A O 1
ATOM 896 N N . LEU A 1 117 ? -16.307 -3.529 7.862 1.00 94.50 117 LEU A N 1
ATOM 897 C CA . LEU A 1 117 ? -16.831 -2.643 8.909 1.00 94.50 117 LEU A CA 1
ATOM 898 C C . LEU A 1 117 ? -16.088 -1.300 8.960 1.00 94.50 117 LEU A C 1
ATOM 900 O O . LEU A 1 117 ? -16.120 -0.601 9.976 1.00 94.50 117 LEU A O 1
ATOM 904 N N . GLY A 1 118 ? -15.446 -0.929 7.848 1.00 89.75 118 GLY A N 1
ATOM 905 C CA . GLY A 1 118 ? -14.801 0.364 7.651 1.00 89.75 118 GLY A CA 1
ATOM 906 C C . GLY A 1 118 ? -15.732 1.550 7.909 1.00 89.75 118 GLY A C 1
ATOM 907 O O . GLY A 1 118 ? -16.957 1.430 7.950 1.00 89.75 118 GLY A O 1
ATOM 908 N N . GLY A 1 119 ? -15.130 2.718 8.132 1.00 87.75 119 GLY A N 1
ATOM 909 C CA . GLY A 1 119 ? -15.878 3.931 8.448 1.00 87.75 119 GLY A CA 1
ATOM 910 C C . GLY A 1 119 ? -16.430 3.971 9.873 1.00 87.75 119 GLY A C 1
ATOM 911 O O . GLY A 1 119 ? -17.158 4.906 10.178 1.00 87.75 119 GLY A O 1
ATOM 912 N N . ARG A 1 120 ? -16.055 3.046 10.765 1.00 93.94 120 ARG A N 1
ATOM 913 C CA . ARG A 1 120 ? -16.400 3.026 12.202 1.00 93.94 120 ARG A CA 1
ATOM 914 C C . ARG A 1 120 ? -15.161 3.221 13.070 1.00 93.94 120 ARG A C 1
ATOM 916 O O . ARG A 1 120 ? -14.064 2.868 12.647 1.00 93.94 120 ARG A O 1
ATOM 923 N N . SER A 1 121 ? -15.338 3.724 14.289 1.00 96.38 121 SER A N 1
ATOM 924 C CA . SER A 1 121 ? -14.282 3.770 15.313 1.00 96.38 121 SER A CA 1
ATOM 925 C C . SER A 1 121 ? -14.666 2.939 16.534 1.00 96.38 121 SER A C 1
ATOM 927 O O . SER A 1 121 ? -15.820 2.530 16.661 1.00 96.38 121 SER A O 1
ATOM 929 N N . ALA A 1 122 ? -13.715 2.677 17.432 1.00 97.88 122 ALA A N 1
ATOM 930 C CA . ALA A 1 122 ? -14.006 1.936 18.652 1.00 97.88 122 ALA A CA 1
ATOM 931 C C . ALA A 1 122 ? -13.291 2.459 19.903 1.00 97.88 122 ALA A C 1
ATOM 933 O O . ALA A 1 122 ? -12.229 3.081 19.823 1.00 97.88 122 ALA A O 1
ATOM 934 N N . GLN A 1 123 ? -13.870 2.163 21.063 1.00 98.06 123 GLN A N 1
ATOM 935 C CA . GLN A 1 123 ? -13.312 2.398 22.389 1.00 98.06 123 GLN A CA 1
ATOM 936 C C . GLN A 1 123 ? -13.278 1.072 23.152 1.00 98.06 123 GLN A C 1
ATOM 938 O O . GLN A 1 123 ? -14.288 0.393 23.295 1.00 98.06 123 GLN A O 1
ATOM 943 N N . LEU A 1 124 ? -12.109 0.705 23.660 1.00 98.56 124 LEU A N 1
ATOM 944 C CA . LEU A 1 124 ? -11.949 -0.407 24.589 1.00 98.56 124 LEU A CA 1
ATOM 945 C C . LEU A 1 124 ? -11.907 0.161 26.006 1.00 98.56 124 LEU A C 1
ATOM 947 O O . LEU A 1 124 ? -11.140 1.092 26.262 1.00 98.56 124 LEU A O 1
ATOM 951 N N . ILE A 1 125 ? -12.704 -0.376 26.919 1.00 98.50 125 ILE A N 1
ATOM 952 C CA . ILE A 1 125 ? -12.625 -0.080 28.350 1.00 98.50 125 ILE A CA 1
ATOM 953 C C . ILE A 1 125 ? -12.360 -1.402 29.051 1.00 98.50 125 ILE A C 1
ATOM 955 O O . ILE A 1 125 ? -13.218 -2.281 29.089 1.00 98.50 125 ILE A O 1
ATOM 959 N N . THR A 1 126 ? -11.141 -1.570 29.552 1.00 98.12 126 THR A N 1
ATOM 960 C CA . THR A 1 126 ? -10.700 -2.854 30.096 1.00 98.12 126 THR A CA 1
ATOM 961 C C . THR A 1 126 ? -10.288 -2.729 31.544 1.00 98.12 126 THR A C 1
ATOM 963 O O . THR A 1 126 ? -9.466 -1.870 31.865 1.00 98.12 126 THR A O 1
ATOM 966 N N . THR A 1 127 ? -10.782 -3.624 32.393 1.00 97.88 127 THR A N 1
ATOM 967 C CA . THR A 1 127 ? -10.356 -3.721 33.794 1.00 97.88 127 THR A CA 1
ATOM 968 C C . THR A 1 127 ? -9.321 -4.833 33.975 1.00 97.88 127 THR A C 1
ATOM 970 O O . THR A 1 127 ? -9.423 -5.865 33.316 1.00 97.88 127 THR A O 1
ATOM 973 N N . MET A 1 128 ? -8.321 -4.670 34.843 1.00 96.00 128 MET A N 1
ATOM 974 C CA . MET A 1 128 ? -7.322 -5.714 35.126 1.00 96.00 128 MET A CA 1
ATOM 975 C C . MET A 1 128 ? -6.681 -5.561 36.509 1.00 96.00 128 MET A C 1
ATOM 977 O O . MET A 1 128 ? -6.605 -4.458 37.044 1.00 96.00 128 MET A O 1
ATOM 981 N N . ASP A 1 129 ? -6.143 -6.652 37.053 1.00 95.44 129 ASP A N 1
ATOM 982 C CA . ASP A 1 129 ? -5.379 -6.628 38.311 1.00 95.44 129 ASP A CA 1
ATOM 983 C C . ASP A 1 129 ? -3.880 -6.407 38.107 1.00 95.44 129 ASP A C 1
ATOM 985 O O . ASP A 1 129 ? -3.167 -6.037 39.039 1.00 95.44 129 ASP A O 1
ATOM 989 N N . THR A 1 130 ? -3.375 -6.603 36.889 1.00 93.19 130 THR A N 1
ATOM 990 C CA . THR A 1 130 ? -1.988 -6.269 36.556 1.00 93.19 130 THR A CA 1
ATOM 991 C C . THR A 1 130 ? -1.819 -4.750 36.483 1.00 93.19 130 THR A C 1
ATOM 993 O O . THR A 1 130 ? -2.599 -4.096 35.788 1.00 93.19 130 THR A O 1
ATOM 996 N N . PRO A 1 131 ? -0.782 -4.169 37.111 1.00 93.50 131 PRO A N 1
ATOM 997 C CA . PRO A 1 131 ? -0.500 -2.747 36.973 1.00 93.50 131 PRO A CA 1
ATOM 998 C C . PRO A 1 131 ? -0.364 -2.338 35.491 1.00 93.50 131 PRO A C 1
ATOM 1000 O O . PRO A 1 131 ? 0.388 -2.986 34.748 1.00 93.50 131 PRO A O 1
ATOM 1003 N N . PRO A 1 132 ? -1.026 -1.257 35.028 1.00 92.00 132 PRO A N 1
ATOM 1004 C CA . PRO A 1 132 ? -1.070 -0.897 33.608 1.00 92.00 132 PRO A CA 1
ATOM 1005 C C . PRO A 1 132 ? 0.304 -0.695 32.960 1.00 92.00 132 PRO A C 1
ATOM 1007 O O . PRO A 1 132 ? 0.479 -0.986 31.775 1.00 92.00 132 PRO A O 1
ATOM 1010 N N . LEU A 1 133 ? 1.297 -0.233 33.728 1.00 92.69 133 LEU A N 1
ATOM 1011 C CA . LEU A 1 133 ? 2.663 -0.046 33.238 1.00 92.69 133 LEU A CA 1
ATOM 1012 C C . LEU A 1 133 ? 3.354 -1.384 32.935 1.00 92.69 133 LEU A C 1
ATOM 1014 O O . LEU A 1 133 ? 3.968 -1.527 31.878 1.00 92.69 133 LEU A O 1
ATOM 1018 N N . ILE A 1 134 ? 3.183 -2.383 33.805 1.00 92.69 134 ILE A N 1
ATOM 1019 C CA . ILE A 1 134 ? 3.696 -3.747 33.608 1.00 92.69 134 ILE A CA 1
ATOM 1020 C C . ILE A 1 134 ? 3.016 -4.388 32.396 1.00 92.69 134 ILE A C 1
ATOM 1022 O O . ILE A 1 134 ? 3.687 -4.893 31.494 1.00 92.69 134 ILE A O 1
ATOM 1026 N N . HIS A 1 135 ? 1.686 -4.290 32.319 1.00 92.25 135 HIS A N 1
ATOM 1027 C CA . HIS A 1 135 ? 0.912 -4.766 31.171 1.00 92.25 135 HIS A CA 1
ATOM 1028 C C . HIS A 1 135 ? 1.366 -4.119 29.851 1.00 92.25 135 HIS A C 1
ATOM 1030 O O . HIS A 1 135 ? 1.435 -4.778 28.808 1.00 92.25 135 HIS A O 1
ATOM 1036 N N . ARG A 1 136 ? 1.724 -2.830 29.890 1.00 92.50 136 ARG A N 1
ATOM 1037 C CA . ARG A 1 136 ? 2.194 -2.083 28.723 1.00 92.50 136 ARG A CA 1
ATOM 1038 C C . ARG A 1 136 ? 3.607 -2.442 28.287 1.00 92.50 136 ARG A C 1
ATOM 1040 O O . ARG A 1 136 ? 3.807 -2.624 27.088 1.00 92.50 136 ARG A O 1
ATOM 1047 N N . LEU A 1 137 ? 4.562 -2.465 29.210 1.00 93.81 137 LEU A N 1
ATOM 1048 C CA . LEU A 1 137 ? 5.983 -2.560 28.876 1.00 93.81 137 LEU A CA 1
ATOM 1049 C C . LEU A 1 137 ? 6.457 -4.007 28.764 1.00 93.81 137 LEU A C 1
ATOM 1051 O O . LEU A 1 137 ? 7.143 -4.338 27.804 1.00 93.81 137 LEU A O 1
ATOM 1055 N N . ILE A 1 138 ? 6.049 -4.867 29.697 1.00 94.75 138 ILE A N 1
ATOM 1056 C CA . ILE A 1 138 ? 6.522 -6.255 29.762 1.00 94.75 138 ILE A CA 1
ATOM 1057 C C . ILE A 1 138 ? 5.669 -7.135 28.851 1.00 94.75 138 ILE A C 1
ATOM 1059 O O . ILE A 1 138 ? 6.179 -7.773 27.935 1.00 94.75 138 ILE A O 1
ATOM 1063 N N . TYR A 1 139 ? 4.347 -7.106 29.033 1.00 92.38 139 TYR A N 1
ATOM 1064 C CA . TYR A 1 139 ? 3.438 -7.958 28.258 1.00 92.38 139 TYR A CA 1
ATOM 1065 C C . TYR A 1 139 ? 3.084 -7.392 26.877 1.00 92.38 139 TYR A C 1
ATOM 1067 O O . TYR A 1 139 ? 2.504 -8.090 26.049 1.00 92.38 139 TYR A O 1
ATOM 1075 N N . ARG A 1 140 ? 3.444 -6.132 26.593 1.00 94.50 140 ARG A N 1
ATOM 1076 C CA . ARG A 1 140 ? 3.179 -5.448 25.312 1.00 94.50 140 ARG A CA 1
ATOM 1077 C C . ARG A 1 140 ? 1.685 -5.331 24.965 1.00 94.50 140 ARG A C 1
ATOM 1079 O O . ARG A 1 140 ? 1.344 -5.172 23.795 1.00 94.50 140 ARG A O 1
ATOM 1086 N N . GLN A 1 141 ? 0.802 -5.329 25.968 1.00 93.38 141 GLN A N 1
ATOM 1087 C CA . GLN A 1 141 ? -0.659 -5.177 25.843 1.00 93.38 141 GLN A CA 1
ATOM 1088 C C . GLN A 1 141 ? -1.336 -6.234 24.939 1.00 93.38 141 GLN A C 1
ATOM 1090 O O . GLN A 1 141 ? -1.943 -5.866 23.925 1.00 93.38 141 GLN A O 1
ATOM 1095 N N . PRO A 1 142 ? -1.265 -7.537 25.270 1.00 94.94 142 PRO A N 1
ATOM 1096 C CA . PRO A 1 142 ? -1.728 -8.608 24.386 1.00 94.94 142 PRO A CA 1
ATOM 1097 C C . PRO A 1 142 ? -3.220 -8.484 24.053 1.00 94.94 142 PRO A C 1
ATOM 1099 O O . PRO A 1 142 ? -3.572 -8.453 22.875 1.00 94.94 142 PRO A O 1
ATOM 1102 N N . GLY A 1 143 ? -4.086 -8.278 25.052 1.00 94.56 143 GLY A N 1
ATOM 1103 C CA . GLY A 1 143 ? -5.529 -8.112 24.845 1.00 94.56 143 GLY A CA 1
ATOM 1104 C C . GLY A 1 143 ? -5.894 -6.902 23.981 1.00 94.56 143 GLY A C 1
ATOM 1105 O O . GLY A 1 143 ? -6.758 -6.999 23.110 1.00 94.56 143 GLY A O 1
ATOM 1106 N N . ARG A 1 144 ? -5.185 -5.775 24.143 1.00 95.25 144 ARG A N 1
ATOM 1107 C CA . ARG A 1 144 ? -5.373 -4.606 23.272 1.00 95.25 144 ARG A CA 1
ATOM 1108 C C . ARG A 1 144 ? -4.934 -4.911 21.846 1.00 95.25 144 ARG A C 1
ATOM 1110 O O . ARG A 1 144 ? -5.632 -4.521 20.920 1.00 95.25 144 ARG A O 1
ATOM 1117 N N . ASN A 1 145 ? -3.787 -5.555 21.643 1.00 96.19 145 ASN A N 1
ATOM 1118 C CA . ASN A 1 145 ? -3.308 -5.864 20.296 1.00 96.19 145 ASN A CA 1
ATOM 1119 C C . ASN A 1 145 ? -4.233 -6.859 19.589 1.00 96.19 145 ASN A C 1
ATOM 1121 O O . ASN A 1 145 ? -4.559 -6.636 18.423 1.00 96.19 145 ASN A O 1
ATOM 1125 N N . ALA A 1 146 ? -4.703 -7.887 20.301 1.00 96.62 146 ALA A N 1
ATOM 1126 C CA . ALA A 1 146 ? -5.693 -8.830 19.797 1.00 96.62 146 ALA A CA 1
ATOM 1127 C C . ALA A 1 146 ? -6.962 -8.088 19.353 1.00 96.62 146 ALA A C 1
ATOM 1129 O O . ALA A 1 146 ? -7.304 -8.104 18.175 1.00 96.62 146 ALA A O 1
ATOM 1130 N N . MET A 1 147 ? -7.585 -7.322 20.250 1.00 97.62 147 MET A N 1
ATOM 1131 C CA . MET A 1 147 ? -8.852 -6.660 19.945 1.00 97.62 147 MET A CA 1
ATOM 1132 C C . MET A 1 147 ? -8.702 -5.502 18.946 1.00 97.62 147 MET A C 1
ATOM 1134 O O . MET A 1 147 ? -9.386 -5.450 17.929 1.00 97.62 147 MET A O 1
ATOM 1138 N N . ALA A 1 148 ? -7.787 -4.561 19.187 1.00 96.31 148 ALA A N 1
ATOM 1139 C CA . ALA A 1 148 ? -7.675 -3.340 18.391 1.00 96.31 148 ALA A CA 1
ATOM 1140 C C . ALA A 1 148 ? -7.051 -3.562 17.007 1.00 96.31 148 ALA A C 1
ATOM 1142 O O . ALA A 1 148 ? -7.445 -2.895 16.051 1.00 96.31 148 ALA A O 1
ATOM 1143 N N . ARG A 1 149 ? -6.053 -4.451 16.887 1.00 92.50 149 ARG A N 1
ATOM 1144 C CA . ARG A 1 149 ? -5.322 -4.660 15.625 1.00 92.50 149 ARG A CA 1
ATOM 1145 C C . ARG A 1 149 ? -5.810 -5.897 14.884 1.00 92.50 149 ARG A C 1
ATOM 1147 O O . ARG A 1 149 ? -6.172 -5.768 13.719 1.00 92.50 149 ARG A O 1
ATOM 1154 N N . ALA A 1 150 ? -5.814 -7.051 15.549 1.00 94.44 150 ALA A N 1
ATOM 1155 C CA . ALA A 1 150 ? -6.091 -8.334 14.906 1.00 94.44 150 ALA A CA 1
ATOM 1156 C C . ALA A 1 150 ? -7.590 -8.603 14.696 1.00 94.44 150 ALA A C 1
ATOM 1158 O O . ALA A 1 150 ? -7.938 -9.252 13.719 1.00 94.44 150 ALA A O 1
ATOM 1159 N N . THR A 1 151 ? -8.471 -8.066 15.546 1.00 96.50 151 THR A N 1
ATOM 1160 C CA . THR A 1 151 ? -9.928 -8.224 15.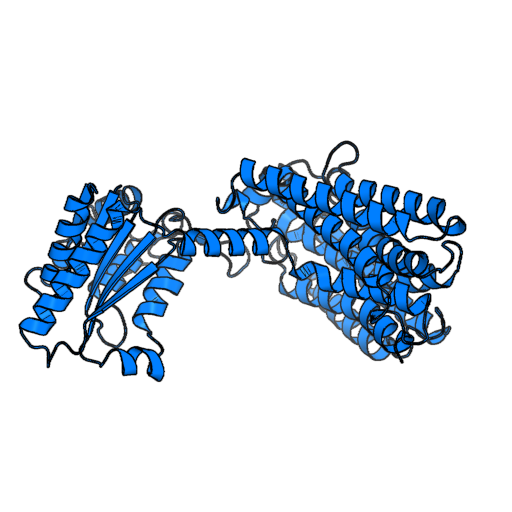403 1.00 96.50 151 THR A CA 1
ATOM 1161 C C . THR A 1 151 ? -10.561 -7.006 14.725 1.00 96.50 151 THR A C 1
ATOM 1163 O O . THR A 1 151 ? -10.946 -7.059 13.560 1.00 96.50 151 THR A O 1
ATOM 1166 N N . LEU A 1 152 ? -10.636 -5.862 15.411 1.00 97.06 152 LEU A N 1
ATOM 1167 C CA . LEU A 1 152 ? -11.342 -4.677 14.909 1.00 97.06 152 LEU A CA 1
ATOM 1168 C C . LEU A 1 152 ? -10.617 -4.033 13.720 1.00 97.06 152 LEU A C 1
ATOM 1170 O O . LEU A 1 152 ? -11.238 -3.718 12.704 1.00 97.06 152 LEU A O 1
ATOM 1174 N N . GLY A 1 153 ? -9.292 -3.887 13.817 1.00 92.69 153 GLY A N 1
ATOM 1175 C CA . GLY A 1 153 ? -8.466 -3.353 12.735 1.00 92.69 153 GLY A CA 1
ATOM 1176 C C . GLY A 1 153 ? -8.488 -4.224 11.476 1.00 92.69 153 GLY A C 1
ATOM 1177 O O . GLY A 1 153 ? -8.446 -3.688 10.367 1.00 92.69 153 GLY A O 1
ATOM 1178 N N . PHE A 1 154 ? -8.606 -5.544 11.635 1.00 91.06 154 PHE A N 1
ATOM 1179 C CA . PHE A 1 154 ? -8.802 -6.494 10.539 1.00 91.06 154 PHE A CA 1
ATOM 1180 C C . PHE A 1 154 ? -10.158 -6.294 9.847 1.00 91.06 154 PHE A C 1
ATOM 1182 O O . PHE A 1 154 ? -10.235 -6.236 8.623 1.00 91.06 154 PHE A O 1
ATOM 1189 N N . CYS A 1 155 ? -11.211 -6.036 10.623 1.00 94.06 155 CYS A N 1
ATOM 1190 C CA . CYS A 1 155 ? -12.538 -5.705 10.098 1.00 94.06 155 CYS A CA 1
ATOM 1191 C C . CYS A 1 155 ? -12.629 -4.291 9.484 1.00 94.06 155 CYS A C 1
ATOM 1193 O O . CYS A 1 155 ? -13.662 -3.928 8.926 1.00 94.06 155 CYS A O 1
ATOM 1195 N N . GLY A 1 156 ? -11.567 -3.479 9.569 1.00 91.12 156 GLY A N 1
ATOM 1196 C CA . GLY A 1 156 ? -11.513 -2.113 9.033 1.00 91.12 156 GLY A CA 1
ATOM 1197 C C . GLY A 1 156 ? -11.924 -1.008 10.014 1.00 91.12 156 GLY A C 1
ATOM 1198 O O . GLY A 1 156 ? -11.933 0.162 9.635 1.00 91.12 156 GLY A O 1
ATOM 1199 N N . ILE A 1 157 ? -12.223 -1.336 11.273 1.00 94.25 157 ILE A N 1
ATOM 1200 C CA . ILE A 1 157 ? -12.662 -0.373 12.295 1.00 94.25 157 ILE A CA 1
ATOM 1201 C C . ILE A 1 157 ? -11.449 0.397 12.828 1.00 94.25 157 ILE A C 1
ATOM 1203 O O . ILE A 1 157 ? -10.547 -0.188 13.434 1.00 94.25 157 ILE A O 1
ATOM 1207 N N . ARG A 1 158 ? -11.414 1.717 12.604 1.00 91.62 158 ARG A N 1
ATOM 1208 C CA . ARG A 1 158 ? -10.328 2.622 13.018 1.00 91.62 158 ARG A CA 1
ATOM 1209 C C . ARG A 1 158 ? -10.841 4.061 13.226 1.00 91.62 158 ARG A C 1
ATOM 1211 O O . ARG A 1 158 ? -11.698 4.510 12.470 1.00 91.62 158 ARG A O 1
ATOM 1218 N N . PRO A 1 159 ? -10.275 4.835 14.173 1.00 93.38 159 PRO A N 1
ATOM 1219 C CA . PRO A 1 159 ? -9.280 4.442 15.175 1.00 93.38 159 PRO A CA 1
ATOM 1220 C C . PRO A 1 159 ? -9.889 3.602 16.311 1.00 93.38 159 PRO A C 1
ATOM 1222 O O . PRO A 1 159 ? -11.103 3.595 16.507 1.00 93.38 159 PRO A O 1
ATOM 1225 N N . VAL A 1 160 ? -9.028 2.913 17.069 1.00 95.19 160 VAL A N 1
ATOM 1226 C CA . VAL A 1 160 ? -9.405 2.174 18.286 1.00 95.19 160 VAL A CA 1
ATOM 1227 C C . VAL A 1 160 ? -8.678 2.772 19.491 1.00 95.19 160 VAL A C 1
ATOM 1229 O O . VAL A 1 160 ? -7.445 2.713 19.577 1.00 95.19 160 VAL A O 1
ATOM 1232 N N . ARG A 1 161 ? -9.440 3.349 20.422 1.00 94.69 161 ARG A N 1
ATOM 1233 C CA . ARG A 1 161 ? -8.940 3.919 21.682 1.00 94.69 161 ARG A CA 1
ATOM 1234 C C . ARG A 1 161 ? -9.054 2.905 22.810 1.00 94.69 161 ARG A C 1
ATOM 1236 O O . ARG A 1 161 ? -9.766 1.914 22.695 1.00 94.69 161 ARG A O 1
ATOM 1243 N N . SER A 1 162 ? -8.308 3.123 23.887 1.00 95.38 162 SER A N 1
ATOM 1244 C CA . SER A 1 162 ? -8.306 2.221 25.036 1.00 95.38 162 SER A CA 1
ATOM 1245 C C . SER A 1 162 ? -8.187 3.014 26.331 1.00 95.38 162 SER A C 1
ATOM 1247 O O . SER A 1 162 ? -7.308 3.866 26.449 1.00 95.38 162 SER A O 1
ATOM 1249 N N . LEU A 1 163 ? -9.088 2.723 27.266 1.00 96.81 163 LEU A N 1
ATOM 1250 C CA . LEU A 1 163 ? -9.046 3.103 28.670 1.00 96.81 163 LEU A CA 1
ATOM 1251 C C . LEU A 1 163 ? -8.757 1.822 29.457 1.00 96.81 163 LEU A C 1
ATOM 1253 O O . LEU A 1 163 ? -9.482 0.836 29.325 1.00 96.81 163 LEU A O 1
ATOM 1257 N N . VAL A 1 164 ? -7.664 1.817 30.216 1.00 96.50 164 VAL A N 1
ATOM 1258 C CA . VAL A 1 164 ? -7.229 0.655 30.998 1.00 96.50 164 VAL A CA 1
ATOM 1259 C C . VAL A 1 164 ? -7.335 1.003 32.476 1.00 96.50 164 VAL A C 1
ATOM 1261 O O . VAL A 1 164 ? -6.637 1.898 32.944 1.00 96.50 164 VAL A O 1
ATOM 1264 N N . CYS A 1 165 ? -8.186 0.279 33.195 1.00 96.62 165 CYS A N 1
ATOM 1265 C CA . CYS A 1 165 ? -8.451 0.457 34.617 1.00 96.62 165 CYS A CA 1
ATOM 1266 C C . CYS A 1 165 ? -7.781 -0.680 35.399 1.00 96.62 165 CYS A C 1
ATOM 1268 O O . CYS A 1 165 ? -8.222 -1.827 35.339 1.00 96.62 165 CYS A O 1
ATOM 1270 N N . GLY A 1 166 ? -6.698 -0.387 36.110 1.00 93.56 166 GLY A N 1
ATOM 1271 C CA . GLY A 1 166 ? -6.003 -1.371 36.935 1.00 93.56 166 GLY A CA 1
ATOM 1272 C C . GLY A 1 166 ? -4.935 -0.729 37.819 1.00 93.56 166 GLY A C 1
ATOM 1273 O O . GLY A 1 166 ? -4.465 0.365 37.509 1.00 93.56 166 GLY A O 1
ATOM 1274 N N . SER A 1 167 ? -4.520 -1.364 38.913 1.00 96.06 167 SER A N 1
ATOM 1275 C CA . SER A 1 167 ? -4.953 -2.682 39.416 1.00 96.06 167 SER A CA 1
ATOM 1276 C C . SER A 1 167 ? -6.284 -2.614 40.175 1.00 96.06 167 SER A C 1
ATOM 1278 O O . SER A 1 167 ? -6.417 -1.800 41.080 1.00 96.06 167 SER A O 1
ATOM 1280 N N . VAL A 1 168 ? -7.272 -3.451 39.830 1.00 95.31 168 VAL A N 1
ATOM 1281 C CA . VAL A 1 168 ? -8.621 -3.385 40.439 1.00 95.31 168 VAL A CA 1
ATOM 1282 C C . VAL A 1 168 ? -8.674 -3.955 41.856 1.00 95.31 168 VAL A C 1
ATOM 1284 O O . VAL A 1 168 ? -9.332 -3.360 42.711 1.00 95.31 168 VAL A O 1
ATOM 1287 N N . LYS A 1 169 ? -7.987 -5.072 42.120 1.00 92.62 169 LYS A N 1
ATOM 1288 C CA . LYS A 1 169 ? -7.945 -5.714 43.446 1.00 92.62 169 LYS A CA 1
ATOM 1289 C C . LYS A 1 169 ? -7.556 -4.768 44.592 1.00 92.62 169 LYS A C 1
ATOM 1291 O O . LYS A 1 169 ? -8.117 -4.875 45.676 1.00 92.62 169 LYS A O 1
ATOM 1296 N N . ASP A 1 170 ? -6.675 -3.808 44.317 1.00 92.12 170 ASP A N 1
ATOM 1297 C CA . ASP A 1 170 ? -6.140 -2.859 45.301 1.00 92.12 170 ASP A CA 1
ATOM 1298 C C . ASP A 1 170 ? -6.809 -1.475 45.183 1.00 92.12 170 ASP A C 1
ATOM 1300 O O . ASP A 1 170 ? -6.370 -0.509 45.805 1.00 92.12 170 ASP A O 1
ATOM 1304 N N . ALA A 1 171 ? -7.850 -1.350 44.349 1.00 95.38 171 ALA A N 1
ATOM 1305 C CA . ALA A 1 171 ? -8.424 -0.059 43.999 1.00 95.38 171 ALA A CA 1
ATOM 1306 C C . ALA A 1 171 ? -9.336 0.498 45.096 1.00 95.38 171 ALA A C 1
ATOM 1308 O O . ALA A 1 171 ? -10.352 -0.124 45.435 1.00 95.38 171 ALA A O 1
ATOM 1309 N N . SER A 1 172 ? -9.035 1.714 45.559 1.00 97.19 172 SER A N 1
ATOM 1310 C CA . SER A 1 172 ? -9.888 2.468 46.481 1.00 97.19 172 SER A CA 1
ATOM 1311 C C . SER A 1 172 ? -11.205 2.897 45.824 1.00 97.19 172 SER A C 1
ATOM 1313 O O . SER A 1 172 ? -11.351 2.909 44.596 1.00 97.19 172 SER A O 1
ATOM 1315 N N . GLN A 1 173 ? -12.184 3.293 46.640 1.00 96.44 173 GLN A N 1
ATOM 1316 C CA . GLN A 1 173 ? -13.444 3.838 46.132 1.00 96.44 173 GLN A CA 1
ATOM 1317 C C . GLN A 1 173 ? -13.212 5.097 45.284 1.00 96.44 173 GLN A C 1
ATOM 1319 O O . GLN A 1 173 ? -13.803 5.220 44.214 1.00 96.44 173 GLN A O 1
ATOM 1324 N N . GLU A 1 174 ? -12.300 5.980 45.698 1.00 97.38 174 GLU A N 1
ATOM 1325 C CA . GLU A 1 174 ? -11.923 7.178 44.937 1.00 97.38 174 GLU A CA 1
ATOM 1326 C C . GLU A 1 174 ? -11.321 6.833 43.571 1.00 97.38 174 GLU A C 1
ATOM 1328 O O . GLU A 1 174 ? -11.689 7.435 42.565 1.00 97.38 174 GLU A O 1
ATOM 1333 N N . GLN A 1 175 ? -10.446 5.823 43.499 1.00 96.75 175 GLN A N 1
ATOM 1334 C CA . GLN A 1 175 ? -9.867 5.371 42.230 1.00 96.75 175 GLN A CA 1
ATOM 1335 C C . GLN A 1 175 ? -10.932 4.798 41.290 1.00 96.75 175 GLN A C 1
ATOM 1337 O O . GLN A 1 175 ? -10.924 5.090 40.094 1.00 96.75 175 GLN A O 1
ATOM 1342 N N . ARG A 1 176 ? -11.886 4.023 41.822 1.00 97.88 176 ARG A N 1
ATOM 1343 C CA . ARG A 1 176 ? -13.012 3.502 41.033 1.00 97.88 176 ARG A CA 1
ATOM 1344 C C . ARG A 1 176 ? -13.893 4.636 40.512 1.00 97.88 176 ARG A C 1
ATOM 1346 O O . ARG A 1 176 ? -14.215 4.639 39.328 1.00 97.88 176 ARG A O 1
ATOM 1353 N N . GLN A 1 177 ? -14.215 5.621 41.353 1.00 98.12 177 GLN A N 1
ATOM 1354 C CA . GLN A 1 177 ? -14.961 6.815 40.938 1.00 98.12 177 GLN A CA 1
ATOM 1355 C C . GLN A 1 177 ? -14.206 7.621 39.877 1.00 98.12 177 GLN A C 1
ATOM 1357 O O . GLN A 1 177 ? -14.797 8.058 38.892 1.00 98.12 177 GLN A O 1
ATOM 1362 N N . HIS A 1 178 ? -12.884 7.741 40.008 1.00 98.06 178 HIS A N 1
ATOM 1363 C CA . HIS A 1 178 ? -12.053 8.379 38.995 1.00 98.06 178 HIS A CA 1
ATOM 1364 C C . HIS A 1 178 ? -12.147 7.669 37.636 1.00 98.06 178 HIS A C 1
ATOM 1366 O O . HIS A 1 178 ? -12.263 8.333 36.607 1.00 98.06 178 HIS A O 1
ATOM 1372 N N . TRP A 1 179 ? -12.137 6.333 37.606 1.00 98.44 179 TRP A N 1
ATOM 1373 C CA . TRP A 1 179 ? -12.308 5.577 36.361 1.00 98.44 179 TRP A CA 1
ATOM 1374 C C . TRP A 1 179 ? -13.704 5.730 35.750 1.00 98.44 179 TRP A C 1
ATOM 1376 O O . TRP A 1 179 ? -13.810 5.831 34.527 1.00 98.44 179 TRP A O 1
ATOM 1386 N N . LEU A 1 180 ? -14.759 5.787 36.571 1.00 98.69 180 LEU A N 1
ATOM 1387 C CA . LEU A 1 180 ? -16.122 6.066 36.102 1.00 98.69 180 LEU A CA 1
ATOM 1388 C C . LEU A 1 180 ? -16.203 7.454 35.458 1.00 98.69 180 LEU A C 1
ATOM 1390 O O . LEU A 1 180 ? -16.682 7.590 34.334 1.00 98.69 180 LEU A O 1
ATOM 1394 N N . GLU A 1 181 ? -15.628 8.467 36.104 1.00 98.50 181 GLU A N 1
ATOM 1395 C CA . GLU A 1 181 ? -15.561 9.821 35.554 1.00 98.50 181 GLU A CA 1
ATOM 1396 C C . GLU A 1 181 ? -14.720 9.876 34.265 1.00 98.50 181 GLU A C 1
ATOM 1398 O O . GLU A 1 181 ? -15.080 10.563 33.311 1.00 98.50 181 GLU A O 1
ATOM 1403 N N . GLN A 1 182 ? -13.627 9.110 34.167 1.00 98.44 182 GLN A N 1
ATOM 1404 C CA . GLN A 1 182 ? -12.877 8.971 32.913 1.00 98.44 182 GLN A CA 1
ATOM 1405 C C . GLN A 1 182 ? -13.722 8.333 31.803 1.00 98.44 182 GLN A C 1
ATOM 1407 O O . GLN A 1 182 ? -13.732 8.846 30.683 1.00 98.44 182 GLN A O 1
ATOM 1412 N N . ALA A 1 183 ? -14.448 7.249 32.088 1.00 98.62 183 ALA A N 1
ATOM 1413 C CA . ALA A 1 183 ? -15.333 6.605 31.118 1.00 98.62 183 ALA A CA 1
ATOM 1414 C C . ALA A 1 183 ? -16.425 7.572 30.631 1.00 98.62 183 ALA A C 1
ATOM 1416 O O . ALA A 1 183 ? -16.619 7.724 29.422 1.00 98.62 183 ALA A O 1
ATOM 1417 N N . ARG A 1 184 ? -17.046 8.314 31.554 1.00 98.62 184 ARG A N 1
ATOM 1418 C CA . ARG A 1 184 ? -18.026 9.365 31.259 1.00 98.62 18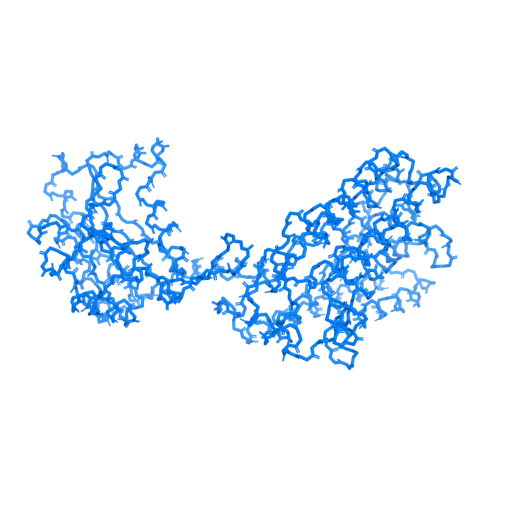4 ARG A CA 1
ATOM 1419 C C . ARG A 1 184 ? -17.444 10.491 30.414 1.00 98.62 184 ARG A C 1
ATOM 1421 O O . ARG A 1 184 ? -18.037 10.867 29.407 1.00 98.62 184 ARG A O 1
ATOM 1428 N N . ARG A 1 185 ? -16.241 10.979 30.730 1.00 98.00 185 ARG A N 1
ATOM 1429 C CA . ARG A 1 185 ? -15.530 11.972 29.901 1.00 98.00 185 ARG A CA 1
ATOM 1430 C C . ARG A 1 185 ? -15.234 11.461 28.496 1.00 98.00 185 ARG A C 1
ATOM 1432 O O . ARG A 1 185 ? -15.363 12.223 27.541 1.00 98.00 185 ARG A O 1
ATOM 1439 N N . HIS A 1 186 ? -14.849 10.195 28.351 1.00 96.81 186 HIS A N 1
ATOM 1440 C CA . HIS A 1 186 ? -14.637 9.587 27.037 1.00 96.81 186 HIS A CA 1
ATOM 1441 C C . HIS A 1 186 ? -15.945 9.525 26.236 1.00 96.81 186 HIS A C 1
ATOM 1443 O O . HIS A 1 186 ? -15.935 9.895 25.062 1.00 96.81 186 HIS A O 1
ATOM 1449 N N . GLY A 1 187 ? -17.060 9.144 26.866 1.00 97.25 187 GLY A N 1
ATOM 1450 C CA . GLY A 1 187 ? -18.389 9.217 26.254 1.00 97.25 187 GLY A CA 1
ATOM 1451 C C . GLY A 1 187 ? -18.750 10.646 25.840 1.00 97.25 187 GLY A C 1
ATOM 1452 O O . GLY A 1 187 ? -19.115 10.884 24.693 1.00 97.25 187 GLY A O 1
ATOM 1453 N N . LYS A 1 188 ? -18.543 11.620 26.731 1.00 97.25 188 LYS A N 1
ATOM 1454 C CA . LYS A 1 188 ? -18.840 13.037 26.480 1.00 97.25 188 LYS A CA 1
ATOM 1455 C C . LYS A 1 188 ? -18.001 13.642 25.361 1.00 97.25 188 LYS A C 1
ATOM 1457 O O . LYS A 1 188 ? -18.512 14.439 24.589 1.00 97.25 188 LYS A O 1
ATOM 1462 N N . SER A 1 189 ? -16.745 13.214 25.215 1.00 95.19 189 SER A N 1
ATOM 1463 C CA . SER A 1 189 ? -15.833 13.698 24.165 1.00 95.19 189 SER A CA 1
ATOM 1464 C C . SER A 1 189 ? -16.305 13.421 22.733 1.00 95.19 189 SER A C 1
ATOM 1466 O O . SER A 1 189 ? -15.726 13.940 21.778 1.00 95.19 189 SER A O 1
ATOM 1468 N N . LEU A 1 190 ? -17.337 12.590 22.576 1.00 94.25 190 LEU A N 1
ATOM 1469 C CA . LEU A 1 190 ? -17.982 12.324 21.300 1.00 94.25 190 LEU A CA 1
ATOM 1470 C C . LEU A 1 190 ? -18.736 13.544 20.740 1.00 94.25 190 LEU A C 1
ATOM 1472 O O . LEU A 1 190 ? -19.025 13.553 19.543 1.00 94.25 190 LEU A O 1
ATOM 1476 N N . ASP A 1 191 ? -18.983 14.579 21.551 1.00 92.38 191 ASP A N 1
ATOM 1477 C CA . ASP A 1 191 ? -19.517 15.885 21.134 1.00 92.38 191 ASP A CA 1
ATOM 1478 C C . ASP A 1 191 ? -18.608 16.581 20.103 1.00 92.38 191 ASP A C 1
ATOM 1480 O O . ASP A 1 191 ? -19.071 17.245 19.177 1.00 92.38 191 ASP A O 1
ATOM 1484 N N . ARG A 1 192 ? -17.297 16.342 20.204 1.00 89.25 192 ARG A N 1
ATOM 1485 C CA . ARG A 1 192 ? -16.251 16.786 19.267 1.00 89.25 192 ARG A CA 1
ATOM 1486 C C . ARG A 1 192 ? -16.092 15.855 18.065 1.00 89.25 192 ARG A C 1
ATOM 1488 O O . ARG A 1 192 ? -15.185 16.039 17.254 1.00 89.25 192 ARG A O 1
ATOM 1495 N N . GLY A 1 193 ? -16.951 14.848 17.952 1.00 89.38 193 GLY A N 1
ATOM 1496 C CA . GLY A 1 193 ? -16.897 13.818 16.930 1.00 89.38 193 GLY A CA 1
ATOM 1497 C C . GLY A 1 193 ? -16.035 12.614 17.313 1.00 89.38 193 GLY A C 1
ATOM 1498 O O . GLY A 1 193 ? -15.187 12.624 18.202 1.00 89.38 193 GLY A O 1
ATOM 1499 N N . ARG A 1 194 ? -16.250 11.518 16.586 1.00 88.00 194 ARG A N 1
ATOM 1500 C CA . ARG A 1 194 ? -15.615 10.218 16.852 1.00 88.00 194 ARG A CA 1
ATOM 1501 C C . ARG A 1 194 ? -14.138 10.113 16.472 1.00 88.00 194 ARG A C 1
ATOM 1503 O O . ARG A 1 194 ? -13.468 9.194 16.945 1.00 88.00 194 ARG A O 1
ATOM 1510 N N . ILE A 1 195 ? -13.627 10.997 15.618 1.00 88.56 195 ILE A N 1
ATOM 1511 C CA . ILE A 1 195 ? -12.228 11.036 15.168 1.00 88.56 195 ILE A CA 1
ATOM 1512 C C . ILE A 1 195 ? -11.682 12.417 15.513 1.00 88.56 195 ILE A C 1
ATOM 1514 O O . ILE A 1 195 ? -12.276 13.422 15.138 1.00 88.56 195 ILE A O 1
ATOM 1518 N N . THR A 1 196 ? -10.552 12.467 16.214 1.00 86.62 196 THR A N 1
ATOM 1519 C CA . THR A 1 196 ? -9.895 13.741 16.529 1.00 86.62 196 THR A CA 1
ATOM 1520 C C . THR A 1 196 ? -9.203 14.317 15.286 1.00 86.62 196 THR A C 1
ATOM 1522 O O . THR A 1 196 ? -8.772 13.547 14.421 1.00 86.62 196 THR A O 1
ATOM 1525 N N . PRO A 1 197 ? -8.986 15.642 15.202 1.00 86.00 197 PRO A N 1
ATOM 1526 C CA . PRO A 1 197 ? -8.278 16.249 14.071 1.00 86.00 197 PRO A CA 1
ATOM 1527 C C . PRO A 1 197 ? -6.890 15.636 13.816 1.00 86.00 197 PRO A C 1
ATOM 1529 O O . PRO A 1 197 ? -6.514 15.384 12.673 1.00 86.00 197 PRO A O 1
ATOM 1532 N N . GLY A 1 198 ? -6.142 15.317 14.879 1.00 86.75 198 GLY A N 1
ATOM 1533 C CA . GLY A 1 198 ? -4.827 14.677 14.768 1.00 86.75 198 GLY A CA 1
ATOM 1534 C C . GLY A 1 198 ? -4.889 13.240 14.238 1.00 86.75 198 GLY A C 1
ATOM 1535 O O . GLY A 1 198 ? -4.039 12.832 13.446 1.00 86.75 198 GLY A O 1
ATOM 1536 N N . GLU A 1 199 ? -5.903 12.463 14.627 1.00 86.62 199 GLU A N 1
ATOM 1537 C CA . GLU A 1 199 ? -6.129 11.122 14.072 1.00 86.62 199 GLU A CA 1
ATOM 1538 C C . GLU A 1 199 ? -6.592 11.188 12.617 1.00 86.62 199 GLU A C 1
ATOM 1540 O O . GLU A 1 199 ? -6.123 10.398 11.801 1.00 86.62 199 GLU A O 1
ATOM 1545 N N . GLN A 1 200 ? -7.462 12.143 12.279 1.00 85.94 200 GLN A N 1
ATOM 1546 C CA . GLN A 1 200 ? -7.895 12.375 10.905 1.00 85.94 200 GLN A CA 1
ATOM 1547 C C . GLN A 1 200 ? -6.701 12.728 10.017 1.00 85.94 200 GLN A C 1
ATOM 1549 O O . GLN A 1 200 ? -6.548 12.138 8.948 1.00 85.94 200 GLN A O 1
ATOM 1554 N N . LEU A 1 201 ? -5.817 13.617 10.483 1.00 88.56 201 LEU A N 1
ATOM 1555 C CA . LEU A 1 201 ? -4.595 13.983 9.774 1.00 88.56 201 LEU A CA 1
ATOM 1556 C C . LEU A 1 201 ? -3.681 12.771 9.566 1.00 88.56 201 LEU A C 1
ATOM 1558 O O . LEU A 1 201 ? -3.257 12.521 8.444 1.00 88.56 201 LEU A O 1
ATOM 1562 N N . ARG A 1 202 ? -3.415 11.976 10.611 1.00 88.25 202 ARG A N 1
ATOM 1563 C CA . ARG A 1 202 ? -2.587 10.758 10.498 1.00 88.25 202 ARG A CA 1
ATOM 1564 C C . ARG A 1 202 ? -3.197 9.726 9.555 1.00 88.25 202 ARG A C 1
ATOM 1566 O O . ARG A 1 202 ? -2.478 9.116 8.770 1.00 88.25 202 ARG A O 1
ATOM 1573 N N . HIS A 1 203 ? -4.513 9.538 9.618 1.00 85.50 203 HIS A N 1
ATOM 1574 C CA . HIS A 1 203 ? -5.232 8.632 8.729 1.00 85.50 203 HIS A CA 1
ATOM 1575 C C . HIS A 1 203 ? -5.136 9.096 7.272 1.00 85.50 203 HIS A C 1
ATOM 1577 O O . HIS A 1 203 ? -4.832 8.295 6.391 1.00 85.50 203 HIS A O 1
ATOM 1583 N N . LYS A 1 204 ? -5.333 10.395 7.017 1.00 90.00 204 LYS A N 1
ATOM 1584 C CA . LYS A 1 204 ? -5.194 10.980 5.679 1.00 90.00 204 LYS A CA 1
ATOM 1585 C C . LYS A 1 204 ? -3.753 10.934 5.180 1.00 90.00 204 LYS A C 1
ATOM 1587 O O . LYS A 1 204 ? -3.545 10.560 4.035 1.00 90.00 204 LYS A O 1
ATOM 1592 N N . ALA A 1 205 ? -2.768 11.219 6.028 1.00 92.75 205 ALA A N 1
ATOM 1593 C CA . ALA A 1 205 ? -1.355 11.087 5.684 1.00 92.75 205 ALA A CA 1
ATOM 1594 C C . ALA A 1 205 ? -1.008 9.642 5.294 1.00 92.75 205 ALA A C 1
ATOM 1596 O O . ALA A 1 205 ? -0.405 9.416 4.251 1.00 92.75 205 ALA A O 1
ATOM 1597 N N . GLY A 1 206 ? -1.463 8.653 6.071 1.00 91.69 206 GLY A N 1
ATOM 1598 C CA . GLY A 1 206 ? -1.299 7.238 5.731 1.00 91.69 206 GLY A CA 1
ATOM 1599 C C . GLY A 1 206 ? -1.987 6.853 4.417 1.00 91.69 206 GLY A C 1
ATOM 1600 O O . GLY A 1 206 ? -1.413 6.114 3.621 1.00 91.69 206 GLY A O 1
ATOM 1601 N N . ALA A 1 207 ? -3.185 7.386 4.155 1.00 92.88 207 ALA A N 1
ATOM 1602 C CA . ALA A 1 207 ? -3.892 7.166 2.896 1.00 92.88 207 ALA A CA 1
ATOM 1603 C C . ALA A 1 207 ? -3.133 7.757 1.697 1.00 92.88 207 ALA A C 1
ATOM 1605 O O . ALA A 1 207 ? -3.004 7.086 0.679 1.00 92.88 207 ALA A O 1
ATOM 1606 N N . TRP A 1 208 ? -2.571 8.961 1.827 1.00 96.19 208 TRP A N 1
ATOM 1607 C CA . TRP A 1 208 ? -1.735 9.566 0.787 1.00 96.19 208 TRP A CA 1
ATOM 1608 C C . TRP A 1 208 ? -0.431 8.798 0.559 1.00 96.19 208 TRP A C 1
ATOM 1610 O O . TRP A 1 208 ? -0.097 8.519 -0.587 1.00 96.19 208 TRP A O 1
ATOM 1620 N N . LEU A 1 209 ? 0.254 8.362 1.622 1.00 94.38 209 LEU A N 1
ATOM 1621 C CA . LEU A 1 209 ? 1.450 7.517 1.499 1.00 94.38 209 LEU A CA 1
ATOM 1622 C C . LEU A 1 209 ? 1.148 6.198 0.772 1.00 94.38 209 LEU A C 1
ATOM 1624 O O . LEU A 1 209 ? 1.935 5.763 -0.066 1.00 94.38 209 LEU A O 1
ATOM 1628 N N . LYS A 1 210 ? -0.011 5.583 1.051 1.00 93.25 210 LYS A N 1
ATOM 1629 C CA . LYS A 1 210 ? -0.485 4.391 0.332 1.00 93.25 210 LYS A CA 1
ATOM 1630 C C . LYS A 1 210 ? -0.755 4.710 -1.146 1.00 93.25 210 LYS A C 1
ATOM 1632 O O . LYS A 1 210 ? -0.321 3.951 -2.009 1.00 93.25 210 LYS A O 1
ATOM 1637 N N . ALA A 1 211 ? -1.415 5.837 -1.432 1.00 95.25 211 ALA A N 1
ATOM 1638 C CA . ALA A 1 211 ? -1.758 6.282 -2.787 1.00 95.25 211 ALA A CA 1
ATOM 1639 C C . ALA A 1 211 ? -0.526 6.558 -3.664 1.00 95.25 211 ALA A C 1
ATOM 1641 O O . ALA A 1 211 ? -0.549 6.278 -4.857 1.00 95.25 211 ALA A O 1
ATOM 1642 N N . MET A 1 212 ? 0.559 7.065 -3.070 1.00 95.19 212 MET A N 1
ATOM 1643 C CA . MET A 1 212 ? 1.809 7.350 -3.780 1.00 95.19 212 MET A CA 1
ATOM 1644 C C . MET A 1 212 ? 2.558 6.091 -4.226 1.00 95.19 212 MET A C 1
ATOM 1646 O O . MET A 1 212 ? 3.424 6.200 -5.081 1.00 95.19 212 MET A O 1
ATOM 1650 N N . ARG A 1 213 ? 2.252 4.909 -3.665 1.00 93.88 213 ARG A N 1
ATOM 1651 C CA . ARG A 1 213 ? 2.899 3.627 -4.005 1.00 93.88 213 ARG A CA 1
ATOM 1652 C C . ARG A 1 213 ? 4.440 3.691 -3.978 1.00 93.88 213 ARG A C 1
ATOM 1654 O O . ARG A 1 213 ? 5.113 3.198 -4.881 1.00 93.88 213 ARG A O 1
ATOM 1661 N N . LEU A 1 214 ? 4.999 4.264 -2.906 1.00 92.81 214 LEU A N 1
ATOM 1662 C CA . LEU A 1 214 ? 6.440 4.535 -2.757 1.00 92.81 214 LEU A CA 1
ATOM 1663 C C . LEU A 1 214 ? 7.359 3.311 -2.922 1.00 92.81 214 LEU A C 1
ATOM 1665 O O . LEU A 1 214 ? 8.551 3.473 -3.160 1.00 92.81 214 LEU A O 1
ATOM 1669 N N . GLN A 1 215 ? 6.832 2.089 -2.834 1.00 89.75 215 GLN A N 1
ATOM 1670 C CA . GLN A 1 215 ? 7.599 0.863 -3.047 1.00 89.75 215 GLN A CA 1
ATOM 1671 C C . GLN A 1 215 ? 8.181 0.704 -4.469 1.00 89.75 215 GLN A C 1
ATOM 1673 O O . GLN A 1 215 ? 9.080 -0.115 -4.636 1.00 89.75 215 GLN A O 1
ATOM 1678 N N . PHE A 1 216 ? 7.708 1.455 -5.475 1.00 90.06 216 PHE A N 1
ATOM 1679 C CA . PHE A 1 216 ? 8.213 1.376 -6.862 1.00 90.06 216 PHE A CA 1
ATOM 1680 C C . PHE A 1 216 ? 9.317 2.401 -7.193 1.00 90.06 216 PHE A C 1
ATOM 1682 O O . PHE A 1 216 ? 10.105 2.184 -8.111 1.00 90.06 216 PHE A O 1
ATOM 1689 N N . TYR A 1 217 ? 9.464 3.441 -6.371 1.00 93.50 217 TYR A N 1
ATOM 1690 C CA . TYR A 1 217 ? 10.366 4.575 -6.592 1.00 93.50 217 TYR A CA 1
ATOM 1691 C C . TYR A 1 217 ? 11.862 4.251 -6.460 1.00 93.50 217 TYR A C 1
ATOM 1693 O O . TYR A 1 217 ? 12.659 4.899 -7.142 1.00 93.50 217 TYR A O 1
ATOM 1701 N N . PRO A 1 218 ? 12.302 3.272 -5.633 1.00 92.56 218 PRO A N 1
ATOM 1702 C CA . PRO A 1 218 ? 13.717 2.924 -5.568 1.00 92.56 218 PRO A CA 1
ATOM 1703 C C . PRO A 1 218 ? 14.314 2.570 -6.934 1.00 92.56 218 PRO A C 1
ATOM 1705 O O . PRO A 1 218 ? 15.463 2.907 -7.190 1.00 92.56 218 PRO A O 1
ATOM 1708 N N . MET A 1 219 ? 13.543 1.949 -7.835 1.00 90.75 219 MET A N 1
ATOM 1709 C CA . MET A 1 219 ? 14.035 1.612 -9.176 1.00 90.75 219 MET A CA 1
ATOM 1710 C C . MET A 1 219 ? 14.239 2.850 -10.047 1.00 90.75 219 MET A C 1
ATOM 1712 O O . MET A 1 219 ? 15.299 2.990 -10.652 1.00 90.75 219 MET A O 1
ATOM 1716 N N . THR A 1 220 ? 13.272 3.772 -10.051 1.00 93.50 220 THR A N 1
ATOM 1717 C CA . THR A 1 220 ? 13.386 5.065 -10.739 1.00 93.50 220 THR A CA 1
ATOM 1718 C C . THR A 1 220 ? 14.609 5.836 -10.242 1.00 93.50 220 THR A C 1
ATOM 1720 O O . THR A 1 220 ? 15.391 6.348 -11.040 1.00 93.50 220 THR A O 1
ATOM 1723 N N . TRP A 1 221 ? 14.833 5.868 -8.924 1.00 95.88 221 TRP A N 1
ATOM 1724 C CA . TRP A 1 221 ? 16.002 6.526 -8.342 1.00 95.88 221 TRP A CA 1
ATOM 1725 C C . TRP A 1 221 ? 17.325 5.872 -8.763 1.00 95.88 221 TRP A C 1
ATOM 1727 O O . TRP A 1 221 ? 18.251 6.583 -9.153 1.00 95.88 221 TRP A O 1
ATOM 1737 N N . LEU A 1 222 ? 17.415 4.536 -8.741 1.00 95.81 222 LEU A N 1
ATOM 1738 C CA . LEU A 1 222 ? 18.608 3.805 -9.188 1.00 95.81 222 LEU A CA 1
ATOM 1739 C C . LEU A 1 222 ? 18.925 4.089 -10.663 1.00 95.81 222 LEU A C 1
ATOM 1741 O O . LEU A 1 222 ? 20.059 4.434 -10.988 1.00 95.81 222 LEU A O 1
ATOM 1745 N N . ALA A 1 223 ? 17.923 3.992 -11.539 1.00 96.50 223 ALA A N 1
ATOM 1746 C CA . ALA A 1 223 ? 18.072 4.233 -12.972 1.00 96.50 223 ALA A CA 1
ATOM 1747 C C . ALA A 1 223 ? 18.488 5.686 -13.267 1.00 96.50 223 ALA A C 1
ATOM 1749 O O . ALA A 1 223 ? 19.436 5.926 -14.015 1.00 96.50 223 ALA A O 1
ATOM 1750 N N . TYR A 1 224 ? 17.836 6.658 -12.622 1.00 97.50 224 TYR A N 1
ATOM 1751 C CA . TYR A 1 224 ? 18.154 8.078 -12.781 1.00 97.50 224 TYR A CA 1
ATOM 1752 C C . TYR A 1 224 ? 19.587 8.379 -12.336 1.00 97.50 224 TYR A C 1
ATOM 1754 O O . TYR A 1 224 ? 20.338 9.063 -13.031 1.00 97.50 224 TYR A O 1
ATOM 1762 N N . THR A 1 225 ? 19.983 7.824 -11.189 1.00 96.19 225 THR A N 1
ATOM 1763 C CA . THR A 1 225 ? 21.312 8.044 -10.616 1.00 96.19 225 THR A CA 1
ATOM 1764 C C . THR A 1 225 ? 22.404 7.394 -11.459 1.00 96.19 225 THR A C 1
ATOM 1766 O O . THR A 1 225 ? 23.439 8.018 -11.670 1.00 96.19 225 THR A O 1
ATOM 1769 N N . ALA A 1 226 ? 22.171 6.200 -12.013 1.00 95.31 226 ALA A N 1
ATOM 1770 C CA . ALA A 1 226 ? 23.103 5.571 -12.948 1.00 95.31 226 ALA A CA 1
ATOM 1771 C C . ALA A 1 226 ? 23.328 6.436 -14.201 1.00 95.31 226 ALA A C 1
ATOM 1773 O O . ALA A 1 226 ? 24.469 6.638 -14.608 1.00 95.31 226 ALA A O 1
ATOM 1774 N N . GLY A 1 227 ? 22.261 7.011 -14.770 1.00 96.00 227 GLY A N 1
ATOM 1775 C CA . GLY A 1 227 ? 22.375 7.969 -15.873 1.00 96.00 227 GLY A CA 1
ATOM 1776 C C . GLY A 1 227 ? 23.166 9.223 -15.492 1.00 96.00 227 GLY A C 1
ATOM 1777 O O . GLY A 1 227 ? 24.058 9.640 -16.225 1.00 96.00 227 GLY A O 1
ATOM 1778 N N . AL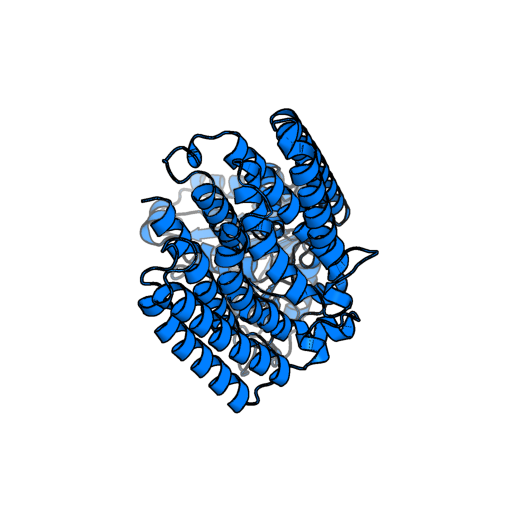A A 1 228 ? 22.891 9.795 -14.319 1.00 95.69 228 ALA A N 1
ATOM 1779 C CA . ALA A 1 228 ? 23.581 10.988 -13.830 1.00 95.69 228 ALA A CA 1
ATOM 1780 C C . ALA A 1 228 ? 25.081 10.756 -13.574 1.00 95.69 228 ALA A C 1
ATOM 1782 O O . ALA A 1 228 ? 25.907 11.581 -13.963 1.00 95.69 228 ALA A O 1
ATOM 1783 N N . LEU A 1 229 ? 25.445 9.622 -12.967 1.00 94.38 229 LEU A N 1
ATOM 1784 C CA . LEU A 1 229 ? 26.843 9.229 -12.755 1.00 94.38 229 LEU A CA 1
ATOM 1785 C C . LEU A 1 229 ? 27.561 8.952 -14.078 1.00 94.38 229 LEU A C 1
ATOM 1787 O O . LEU A 1 229 ? 28.717 9.328 -14.232 1.00 94.38 229 LEU A O 1
ATOM 1791 N N . ALA A 1 230 ? 26.873 8.362 -15.057 1.00 93.69 230 ALA A N 1
ATOM 1792 C CA . ALA A 1 230 ? 27.438 8.140 -16.384 1.00 93.69 230 ALA A CA 1
ATOM 1793 C C . ALA A 1 230 ? 27.777 9.452 -17.114 1.00 93.69 230 ALA A C 1
ATOM 1795 O O . ALA A 1 230 ? 28.748 9.490 -17.865 1.00 93.69 230 ALA A O 1
ATOM 1796 N N . ALA A 1 231 ? 27.007 10.522 -16.892 1.00 92.75 231 ALA A N 1
ATOM 1797 C CA . ALA A 1 231 ? 27.303 11.845 -17.445 1.00 92.75 231 ALA A CA 1
ATOM 1798 C C . ALA A 1 231 ? 28.399 12.587 -16.664 1.00 92.75 231 ALA A C 1
ATOM 1800 O O . ALA A 1 231 ? 29.182 13.332 -17.251 1.00 92.75 231 ALA A O 1
ATOM 1801 N N . SER A 1 232 ? 28.464 12.398 -15.342 1.00 83.94 232 SER A N 1
ATOM 1802 C CA . SER A 1 232 ? 29.419 13.085 -14.466 1.00 83.94 232 SER A CA 1
ATOM 1803 C C . SER A 1 232 ? 30.051 12.121 -13.442 1.00 83.94 232 SER A C 1
ATOM 1805 O O . SER A 1 232 ? 29.661 12.118 -12.272 1.00 83.94 232 SER A O 1
ATOM 1807 N N . PRO A 1 233 ? 31.046 11.310 -13.859 1.00 64.62 233 PRO A N 1
ATOM 1808 C CA . PRO A 1 233 ? 31.619 10.257 -13.012 1.00 64.62 233 PRO A CA 1
ATOM 1809 C C . PRO A 1 233 ? 32.448 10.789 -11.828 1.00 64.62 233 PRO A C 1
ATOM 1811 O O . PRO A 1 233 ? 32.621 10.108 -10.823 1.00 64.62 233 PRO A O 1
ATOM 1814 N N . ALA A 1 234 ? 32.939 12.031 -11.894 1.00 60.31 234 ALA A N 1
ATOM 1815 C CA . ALA A 1 234 ? 33.777 12.623 -10.851 1.00 60.31 234 ALA A CA 1
ATOM 1816 C C . ALA A 1 234 ? 32.946 13.237 -9.700 1.00 60.31 234 ALA A C 1
ATOM 1818 O O . ALA A 1 234 ? 32.863 14.455 -9.565 1.00 60.31 234 ALA A O 1
ATOM 1819 N N . GLY A 1 235 ? 32.312 12.394 -8.874 1.00 58.41 235 GLY A N 1
ATOM 1820 C CA . GLY A 1 235 ? 31.950 12.656 -7.463 1.00 58.41 235 GLY A CA 1
ATOM 1821 C C . GLY A 1 235 ? 30.983 13.805 -7.113 1.00 58.41 235 GLY A C 1
ATOM 1822 O O . GLY A 1 235 ? 30.630 13.968 -5.947 1.00 58.41 235 GLY A O 1
ATOM 1823 N N . GLY A 1 236 ? 30.525 14.599 -8.081 1.00 75.38 236 GLY A N 1
ATOM 1824 C CA . GLY A 1 236 ? 29.717 15.802 -7.846 1.00 75.38 236 GLY A CA 1
ATOM 1825 C C . GLY A 1 236 ? 28.204 15.617 -7.971 1.00 75.38 236 GLY A C 1
ATOM 1826 O O . GLY A 1 236 ? 27.467 16.560 -7.693 1.00 75.38 236 GLY A O 1
ATOM 1827 N N . VAL A 1 237 ? 27.721 14.434 -8.377 1.00 90.00 237 VAL A N 1
ATOM 1828 C CA . VAL A 1 237 ? 26.298 14.200 -8.705 1.00 90.00 237 VAL A CA 1
ATOM 1829 C C . VAL A 1 237 ? 25.375 14.574 -7.549 1.00 90.00 237 VAL A C 1
ATOM 1831 O O . VAL A 1 237 ? 24.467 15.382 -7.722 1.00 90.00 237 VAL A O 1
ATOM 1834 N N . PHE A 1 238 ? 25.639 14.062 -6.345 1.00 91.31 238 PHE A N 1
ATOM 1835 C CA . PHE A 1 238 ? 24.790 14.333 -5.179 1.00 91.31 238 PHE A CA 1
ATOM 1836 C C . PHE A 1 238 ? 24.922 15.765 -4.643 1.00 91.31 238 PHE A C 1
ATOM 1838 O O . PHE A 1 238 ? 24.027 16.234 -3.940 1.00 91.31 238 PHE A O 1
ATOM 1845 N N . GLY A 1 239 ? 26.012 16.462 -4.979 1.00 89.56 239 GLY A N 1
ATOM 1846 C CA . GLY A 1 239 ? 26.202 17.882 -4.677 1.00 89.56 239 GLY A CA 1
ATOM 1847 C C . GLY A 1 239 ? 25.570 18.817 -5.711 1.00 89.56 239 GLY A C 1
ATOM 1848 O O . GLY A 1 239 ? 25.463 20.015 -5.457 1.00 89.56 239 GLY A O 1
ATOM 1849 N N . ASN A 1 240 ? 25.139 18.297 -6.863 1.00 91.81 240 ASN A N 1
ATOM 1850 C CA . ASN A 1 240 ? 24.597 19.095 -7.954 1.00 91.81 240 ASN A CA 1
ATOM 1851 C C . ASN A 1 240 ? 23.093 19.377 -7.738 1.00 91.81 240 ASN A C 1
ATOM 1853 O O . ASN A 1 240 ? 22.291 18.440 -7.703 1.00 91.81 240 ASN A O 1
ATOM 1857 N N . PRO A 1 241 ? 22.652 20.648 -7.651 1.00 93.19 241 PRO A N 1
ATOM 1858 C CA . PRO A 1 241 ? 21.230 20.977 -7.521 1.00 93.19 241 PRO A CA 1
ATOM 1859 C C . PRO A 1 241 ? 20.365 20.459 -8.680 1.00 93.19 241 PRO A C 1
ATOM 1861 O O . PRO A 1 241 ? 19.210 20.092 -8.466 1.00 93.19 241 PRO A O 1
ATOM 1864 N N . LEU A 1 242 ? 20.923 20.382 -9.894 1.00 94.12 242 LEU A N 1
ATOM 1865 C CA . LEU A 1 242 ? 20.225 19.891 -11.086 1.00 94.12 242 LEU A CA 1
ATOM 1866 C C . LEU A 1 242 ? 19.882 18.404 -10.973 1.00 94.12 242 LEU A C 1
ATOM 1868 O O . LEU A 1 242 ? 18.827 17.987 -11.446 1.00 94.12 242 LEU A O 1
ATOM 1872 N N . PHE A 1 243 ? 20.717 17.622 -10.280 1.00 95.94 243 PHE A N 1
ATOM 1873 C CA . PHE A 1 243 ? 20.433 16.217 -10.001 1.00 95.94 243 PHE A CA 1
ATOM 1874 C C . PHE A 1 243 ? 19.150 16.083 -9.177 1.00 95.94 243 PHE A C 1
ATOM 1876 O O . PHE A 1 243 ? 18.216 15.395 -9.591 1.00 95.94 243 PHE A O 1
ATOM 1883 N N . TRP A 1 244 ? 19.073 16.778 -8.040 1.00 97.12 244 TRP A N 1
ATOM 1884 C CA . TRP A 1 244 ? 17.916 16.706 -7.146 1.00 97.12 244 TRP A CA 1
ATOM 1885 C C . TRP A 1 244 ? 16.659 17.303 -7.767 1.00 97.12 244 TRP A C 1
ATOM 1887 O O . TRP A 1 244 ? 15.572 16.760 -7.582 1.00 97.12 244 TRP A O 1
ATOM 1897 N N . LEU A 1 245 ? 16.799 18.385 -8.531 1.00 97.50 245 LEU A N 1
ATOM 1898 C CA . LEU A 1 245 ? 15.678 19.013 -9.214 1.00 97.50 245 LEU A CA 1
ATOM 1899 C C . LEU A 1 245 ? 15.132 18.138 -10.351 1.00 97.50 245 LEU A C 1
ATOM 1901 O O . LEU A 1 245 ? 13.918 17.992 -10.482 1.00 97.50 245 LEU A O 1
ATOM 1905 N N . GLY A 1 246 ? 16.007 17.498 -11.128 1.00 97.44 246 GLY A N 1
ATOM 1906 C CA . GLY A 1 246 ? 15.608 16.531 -12.147 1.00 97.44 246 GLY A CA 1
ATOM 1907 C C . GLY A 1 246 ? 14.940 15.289 -11.552 1.00 97.44 246 GLY A C 1
ATOM 1908 O O . GLY A 1 246 ? 13.887 14.868 -12.037 1.00 97.44 246 GLY A O 1
ATOM 1909 N N . TYR A 1 247 ? 15.467 14.763 -10.438 1.00 98.12 247 TYR A N 1
ATOM 1910 C CA . TYR A 1 247 ? 14.819 13.673 -9.704 1.00 98.12 247 TYR A CA 1
ATOM 1911 C C . TYR A 1 247 ? 13.454 14.097 -9.154 1.00 98.12 247 TYR A C 1
ATOM 1913 O O . TYR A 1 247 ? 12.495 13.340 -9.261 1.00 98.12 247 TYR A O 1
ATOM 1921 N N . LEU A 1 248 ? 13.334 15.319 -8.619 1.00 98.31 248 LEU A N 1
ATOM 1922 C CA . LEU A 1 248 ? 12.061 15.866 -8.150 1.00 98.31 248 LEU A CA 1
ATOM 1923 C C . LEU A 1 248 ? 11.025 15.934 -9.281 1.00 98.31 248 LEU A C 1
ATOM 1925 O O . LEU A 1 248 ? 9.864 15.602 -9.050 1.00 98.31 248 LEU A O 1
ATOM 1929 N N . CYS A 1 249 ? 11.429 16.305 -10.500 1.00 98.25 249 CYS A N 1
ATOM 1930 C CA . CYS A 1 249 ? 10.538 16.291 -11.663 1.00 98.25 249 CYS A CA 1
ATOM 1931 C C . CYS A 1 249 ? 10.012 14.876 -11.945 1.00 98.25 249 CYS A C 1
ATOM 1933 O O . CYS A 1 249 ? 8.801 14.683 -12.049 1.00 98.25 249 CYS A O 1
ATOM 1935 N N . LEU A 1 250 ? 10.899 13.877 -12.011 1.00 98.12 250 LEU A N 1
ATOM 1936 C CA . LEU A 1 250 ? 10.508 12.481 -12.245 1.00 98.12 250 LEU A CA 1
ATOM 1937 C C . LEU A 1 250 ? 9.635 11.930 -11.111 1.00 98.12 250 LEU A C 1
ATOM 1939 O O . LEU A 1 250 ? 8.607 11.315 -11.375 1.00 98.12 250 LEU A O 1
ATOM 1943 N N . PHE A 1 251 ? 9.991 12.222 -9.859 1.00 98.06 251 PHE A N 1
ATOM 1944 C CA . PHE A 1 251 ? 9.225 11.841 -8.676 1.00 98.06 251 PHE A CA 1
ATOM 1945 C C . PHE A 1 251 ? 7.797 12.397 -8.725 1.00 98.06 251 PHE A C 1
ATOM 1947 O O . PHE A 1 251 ? 6.836 11.663 -8.516 1.00 98.06 251 PHE A O 1
ATOM 1954 N N . LEU A 1 252 ? 7.635 13.692 -9.017 1.00 98.25 252 LEU A N 1
ATOM 1955 C CA . LEU A 1 252 ? 6.317 14.331 -9.079 1.00 98.25 252 LEU A CA 1
ATOM 1956 C C . LEU A 1 252 ? 5.485 13.826 -10.263 1.00 98.25 252 LEU A C 1
ATOM 1958 O O . LEU A 1 252 ? 4.269 13.672 -10.125 1.00 98.25 252 LEU A O 1
ATOM 1962 N N . LEU A 1 253 ? 6.125 13.531 -11.397 1.00 97.69 253 LEU A N 1
ATOM 1963 C CA . LEU A 1 253 ? 5.465 12.918 -12.548 1.00 97.69 253 LEU A CA 1
ATOM 1964 C C . LEU A 1 253 ? 4.989 11.491 -12.234 1.00 97.69 253 LEU A C 1
ATOM 1966 O O . LEU A 1 253 ? 3.863 11.133 -12.583 1.00 97.69 253 LEU A O 1
ATOM 1970 N N . GLU A 1 254 ? 5.797 10.697 -11.528 1.00 97.25 254 GLU A N 1
ATOM 1971 C CA . GLU A 1 254 ? 5.417 9.360 -11.059 1.00 97.25 254 GLU A CA 1
ATOM 1972 C C . GLU A 1 254 ? 4.244 9.445 -10.067 1.00 97.25 254 GLU A C 1
ATOM 1974 O O . GLU A 1 254 ? 3.246 8.743 -10.243 1.00 97.25 254 GLU A O 1
ATOM 1979 N N . VAL A 1 255 ? 4.280 10.389 -9.111 1.00 97.62 255 VAL A N 1
ATOM 1980 C CA . VAL A 1 255 ? 3.159 10.666 -8.190 1.00 97.62 255 VAL A CA 1
ATOM 1981 C C . VAL A 1 255 ? 1.889 11.014 -8.967 1.00 97.62 255 VAL A C 1
ATOM 1983 O O . VAL A 1 255 ? 0.831 10.441 -8.707 1.00 97.62 255 VAL A O 1
ATOM 1986 N N . ALA A 1 256 ? 1.962 11.930 -9.934 1.00 97.56 256 ALA A N 1
ATOM 1987 C CA . ALA A 1 256 ? 0.804 12.292 -10.745 1.00 97.56 256 ALA A CA 1
ATOM 1988 C C . ALA A 1 256 ? 0.250 11.074 -11.501 1.00 97.56 256 ALA A C 1
ATOM 1990 O O . ALA A 1 256 ? -0.960 10.847 -11.499 1.00 97.56 256 ALA A O 1
ATOM 1991 N N . THR A 1 257 ? 1.131 10.255 -12.075 1.00 96.44 257 THR A N 1
ATOM 1992 C CA . THR A 1 257 ? 0.774 9.058 -12.843 1.00 96.44 257 THR A CA 1
ATOM 1993 C C . THR A 1 257 ? 0.044 8.027 -11.990 1.00 96.44 257 THR A C 1
ATOM 1995 O O . THR A 1 257 ? -1.046 7.590 -12.364 1.00 96.44 257 THR A O 1
ATOM 1998 N N . VAL A 1 258 ? 0.567 7.681 -10.807 1.00 95.88 258 VAL A N 1
ATOM 1999 C CA . VAL A 1 258 ? -0.090 6.700 -9.924 1.00 95.88 258 VAL A CA 1
ATOM 2000 C C . VAL A 1 258 ? -1.430 7.211 -9.390 1.00 95.88 258 VAL A C 1
ATOM 2002 O O . VAL A 1 258 ? -2.383 6.438 -9.296 1.00 95.88 258 VAL A O 1
ATOM 2005 N N . LEU A 1 259 ? -1.552 8.514 -9.104 1.00 97.19 259 LEU A N 1
ATOM 2006 C CA . LEU A 1 259 ? -2.814 9.109 -8.652 1.00 97.19 259 LEU A CA 1
ATOM 2007 C C . LEU A 1 259 ? -3.861 9.181 -9.774 1.00 97.19 259 LEU A C 1
ATOM 2009 O O . LEU A 1 259 ? -5.045 8.955 -9.524 1.00 97.19 259 LEU A O 1
ATOM 2013 N N . ILE A 1 260 ? -3.450 9.476 -11.010 1.00 96.56 260 ILE A N 1
ATOM 2014 C CA . ILE A 1 260 ? -4.333 9.397 -12.183 1.00 96.56 260 ILE A CA 1
ATOM 2015 C C . ILE A 1 260 ? -4.795 7.949 -12.378 1.00 96.56 260 ILE A C 1
ATOM 2017 O O . ILE A 1 260 ? -5.990 7.715 -12.581 1.00 96.56 260 ILE A O 1
ATOM 2021 N N . ASN A 1 261 ? -3.880 6.985 -12.237 1.00 95.19 261 ASN A N 1
ATOM 2022 C CA . ASN A 1 261 ? -4.187 5.563 -12.337 1.00 95.19 261 ASN A CA 1
ATOM 2023 C C . ASN A 1 261 ? -5.248 5.121 -11.325 1.00 95.19 261 ASN A C 1
ATOM 2025 O O . ASN A 1 261 ? -6.209 4.478 -11.730 1.00 95.19 261 ASN A O 1
ATOM 2029 N N . GLU A 1 262 ? -5.162 5.549 -10.060 1.00 94.94 262 GLU A N 1
ATOM 2030 C CA . GLU A 1 262 ? -6.203 5.278 -9.047 1.00 94.94 262 GLU A CA 1
ATOM 2031 C C . GLU A 1 262 ? -7.607 5.698 -9.497 1.00 94.94 262 GLU A C 1
ATOM 2033 O O . GLU A 1 262 ? -8.594 5.019 -9.216 1.00 94.94 262 GLU A O 1
ATOM 2038 N N . GLY A 1 263 ? -7.716 6.845 -10.170 1.00 94.25 263 GLY A N 1
ATOM 2039 C CA . GLY A 1 263 ? -8.999 7.376 -10.619 1.00 94.25 263 GLY A CA 1
ATOM 2040 C C . GLY A 1 263 ? -9.550 6.643 -11.839 1.00 94.25 263 GLY A C 1
ATOM 2041 O O . GLY A 1 263 ? -10.739 6.319 -11.872 1.00 94.25 263 GLY A O 1
ATOM 2042 N N . VAL A 1 264 ? -8.697 6.408 -12.838 1.00 93.56 264 VAL A N 1
ATOM 2043 C CA . VAL A 1 264 ? -9.083 5.800 -14.122 1.00 93.56 264 VAL A CA 1
ATOM 2044 C C . VAL A 1 264 ? -9.352 4.304 -13.969 1.00 93.56 264 VAL A C 1
ATOM 2046 O O . VAL A 1 264 ? -10.354 3.810 -14.485 1.00 93.56 264 VAL A O 1
ATOM 2049 N N . ASP A 1 265 ? -8.515 3.601 -13.209 1.00 92.69 265 ASP A N 1
ATOM 2050 C CA . ASP A 1 265 ? -8.565 2.144 -13.077 1.00 92.69 265 ASP A CA 1
ATOM 2051 C C . ASP A 1 265 ? -9.470 1.652 -11.946 1.00 92.69 265 ASP A C 1
ATOM 2053 O O . ASP A 1 265 ? -9.623 0.443 -11.769 1.00 92.69 265 ASP A O 1
ATOM 2057 N N . PHE A 1 266 ? -10.155 2.566 -11.249 1.00 93.06 266 PHE A N 1
ATOM 2058 C CA . PHE A 1 266 ? -11.087 2.255 -10.166 1.00 93.06 266 PHE A CA 1
ATOM 2059 C C . PHE A 1 266 ? -12.049 1.083 -10.459 1.00 93.06 266 PHE A C 1
ATOM 2061 O O . PHE A 1 266 ? -12.235 0.264 -9.558 1.00 93.06 266 PHE A O 1
ATOM 2068 N N . PRO A 1 267 ? -12.672 0.946 -11.655 1.00 89.81 267 PRO A N 1
ATOM 2069 C CA . PRO A 1 267 ? -13.528 -0.206 -11.949 1.00 89.81 267 PRO A CA 1
ATOM 2070 C C . PRO A 1 267 ? -12.778 -1.543 -11.899 1.00 89.81 267 PRO A C 1
ATOM 2072 O O . PRO A 1 267 ? -13.252 -2.470 -11.250 1.00 89.81 267 PRO A O 1
ATOM 2075 N N . SER A 1 268 ? -11.593 -1.621 -12.519 1.00 89.69 268 SER A N 1
ATOM 2076 C CA . SER A 1 268 ? -10.762 -2.833 -12.505 1.00 89.69 268 SER A CA 1
ATOM 2077 C C . SER A 1 268 ? -10.264 -3.131 -11.091 1.00 89.69 268 SER A C 1
ATOM 2079 O O . SER A 1 268 ? -10.438 -4.236 -10.579 1.00 89.69 268 SER A O 1
ATOM 2081 N N . ASP A 1 269 ? -9.734 -2.115 -10.405 1.00 90.62 269 ASP A N 1
ATOM 2082 C CA . ASP A 1 269 ? -9.191 -2.274 -9.058 1.00 90.62 269 ASP A CA 1
ATOM 2083 C C . ASP A 1 269 ? -10.260 -2.716 -8.063 1.00 90.62 269 ASP A C 1
ATOM 2085 O O . ASP A 1 269 ? -9.965 -3.519 -7.182 1.00 90.62 269 ASP A O 1
ATOM 2089 N N . ARG A 1 270 ? -11.502 -2.227 -8.189 1.00 88.69 270 ARG A N 1
ATOM 2090 C CA . ARG A 1 270 ? -12.632 -2.621 -7.335 1.00 88.69 270 ARG A CA 1
ATOM 2091 C C . ARG A 1 270 ? -12.963 -4.104 -7.475 1.00 88.69 270 ARG A C 1
ATOM 2093 O O . ARG A 1 270 ? -13.207 -4.750 -6.454 1.00 88.69 270 ARG A O 1
ATOM 2100 N N . ASP A 1 271 ? -12.963 -4.606 -8.705 1.00 87.12 271 ASP A N 1
ATOM 2101 C CA . ASP A 1 271 ? -13.447 -5.945 -9.051 1.00 87.12 271 ASP A CA 1
ATOM 2102 C C . ASP A 1 271 ? -12.334 -7.015 -8.957 1.00 87.12 271 ASP A C 1
ATOM 2104 O O . ASP A 1 271 ? -12.595 -8.216 -9.019 1.00 87.12 271 ASP A O 1
ATOM 2108 N N . ASN A 1 272 ? -11.089 -6.593 -8.717 1.00 87.75 272 ASN A N 1
ATOM 2109 C CA . ASN A 1 272 ? -9.942 -7.468 -8.520 1.00 87.75 272 ASN A CA 1
ATOM 2110 C C . ASN A 1 272 ? -10.001 -8.267 -7.203 1.00 87.75 272 ASN A C 1
ATOM 2112 O O . ASN A 1 272 ? -10.006 -7.708 -6.101 1.00 87.75 272 ASN A O 1
ATOM 2116 N N . ARG A 1 273 ? -9.978 -9.600 -7.326 1.00 85.81 273 ARG A N 1
ATOM 2117 C CA . ARG A 1 273 ? -10.031 -10.563 -6.212 1.00 85.81 273 ARG A CA 1
ATOM 2118 C C . ARG A 1 273 ? -8.657 -10.975 -5.672 1.00 85.81 273 ARG A C 1
ATOM 2120 O O . ARG A 1 273 ? -8.583 -11.503 -4.563 1.00 85.81 273 ARG A O 1
ATOM 2127 N N . PHE A 1 274 ? -7.593 -10.728 -6.436 1.00 87.06 274 PHE A N 1
ATOM 2128 C CA . PHE A 1 274 ? -6.227 -11.204 -6.193 1.00 87.06 274 PHE A CA 1
ATOM 2129 C C . PHE A 1 274 ? -5.244 -10.080 -5.825 1.00 87.06 274 PHE A C 1
ATOM 2131 O O . PHE A 1 274 ? -4.032 -10.301 -5.867 1.00 87.06 274 PHE A O 1
ATOM 2138 N N . TYR A 1 275 ? -5.751 -8.897 -5.456 1.00 85.88 275 TYR A N 1
ATOM 2139 C CA . TYR A 1 275 ? -4.932 -7.724 -5.143 1.00 85.88 275 TYR A CA 1
ATOM 2140 C C . TYR A 1 275 ? -3.887 -8.002 -4.050 1.00 85.88 275 TYR A C 1
ATOM 2142 O O . TYR A 1 275 ? -4.073 -8.815 -3.137 1.00 85.88 275 TYR A O 1
ATOM 2150 N N . SER A 1 276 ? -2.772 -7.280 -4.119 1.00 84.56 276 SER A N 1
ATOM 2151 C CA . SER A 1 276 ? -1.684 -7.374 -3.145 1.00 84.56 276 SER A CA 1
ATOM 2152 C C . SER A 1 276 ? -0.971 -6.032 -2.991 1.00 84.56 276 SER A C 1
ATOM 2154 O O . SER A 1 276 ? -1.419 -5.009 -3.494 1.00 84.56 276 SER A O 1
ATOM 2156 N N . THR A 1 277 ? 0.163 -6.000 -2.293 1.00 82.44 277 THR A N 1
ATOM 2157 C CA . THR A 1 277 ? 1.021 -4.802 -2.248 1.00 82.44 277 THR A CA 1
ATOM 2158 C C . THR A 1 277 ? 1.615 -4.431 -3.611 1.00 82.44 277 THR A C 1
ATOM 2160 O O . THR A 1 277 ? 2.111 -3.314 -3.772 1.00 82.44 277 THR A O 1
ATOM 2163 N N . PHE A 1 278 ? 1.577 -5.349 -4.585 1.00 84.62 278 PHE A N 1
ATOM 2164 C CA . PHE A 1 278 ? 2.115 -5.146 -5.930 1.00 84.62 278 PHE A CA 1
ATOM 2165 C C . PHE A 1 278 ? 1.029 -4.874 -6.986 1.00 84.62 278 PHE A C 1
ATOM 2167 O O . PHE A 1 278 ? 1.286 -4.144 -7.941 1.00 84.62 278 PHE A O 1
ATOM 2174 N N . THR A 1 279 ? -0.183 -5.410 -6.807 1.00 86.00 279 THR A N 1
ATOM 2175 C CA . THR A 1 279 ? -1.226 -5.512 -7.852 1.00 86.00 279 THR A CA 1
ATOM 2176 C C . THR A 1 279 ? -2.601 -5.047 -7.359 1.00 86.00 279 THR A C 1
ATOM 2178 O O . THR A 1 279 ? -2.845 -5.049 -6.152 1.00 86.00 279 THR A O 1
ATOM 2181 N N . GLY A 1 280 ? -3.492 -4.635 -8.271 1.00 83.50 280 GLY A N 1
ATOM 2182 C CA . GLY A 1 280 ? -4.850 -4.168 -7.936 1.00 83.50 280 GLY A CA 1
ATOM 2183 C C . GLY A 1 280 ? -4.947 -2.782 -7.282 1.00 83.50 280 GLY A C 1
ATOM 2184 O O . GLY A 1 280 ? -5.774 -2.576 -6.390 1.00 83.50 280 GLY A O 1
ATOM 2185 N N . GLY A 1 281 ? -4.093 -1.842 -7.698 1.00 88.00 281 GLY A N 1
ATOM 2186 C CA . GLY A 1 281 ? -4.107 -0.471 -7.176 1.00 88.00 281 GLY A CA 1
ATOM 2187 C C . GLY A 1 281 ? -3.583 -0.334 -5.737 1.00 88.00 281 GLY A C 1
ATOM 2188 O O . GLY A 1 281 ? -3.240 -1.298 -5.059 1.00 88.00 281 GLY A O 1
ATOM 2189 N N . SER A 1 282 ? -3.506 0.898 -5.241 1.00 91.50 282 SER A N 1
ATOM 2190 C CA . SER A 1 282 ? -3.290 1.197 -3.816 1.00 91.50 282 SER A CA 1
ATOM 2191 C C . SER A 1 282 ? -4.562 1.002 -2.982 1.00 91.50 282 SER A C 1
ATOM 2193 O O . SER A 1 282 ? -4.513 0.990 -1.746 1.00 91.50 282 SER A O 1
ATOM 2195 N N . ARG A 1 283 ? -5.713 0.849 -3.652 1.00 90.19 283 ARG A N 1
ATOM 2196 C CA . ARG A 1 283 ? -7.035 0.594 -3.065 1.00 90.19 283 ARG A CA 1
ATOM 2197 C C . ARG A 1 283 ? -7.571 1.745 -2.209 1.00 90.19 283 ARG A C 1
ATOM 2199 O O . ARG A 1 283 ? -8.572 1.561 -1.523 1.00 90.19 283 ARG A O 1
ATOM 2206 N N . VAL A 1 284 ? -6.960 2.933 -2.233 1.00 92.38 284 VAL A N 1
ATOM 2207 C CA . VAL A 1 284 ? -7.381 4.056 -1.372 1.00 92.38 284 VAL A CA 1
ATOM 2208 C C . VAL A 1 284 ? -8.778 4.565 -1.715 1.00 92.38 284 VAL A C 1
ATOM 2210 O O . VAL A 1 284 ? -9.513 4.955 -0.808 1.00 92.38 284 VAL A O 1
ATOM 2213 N N . LEU A 1 285 ? -9.173 4.514 -2.993 1.00 92.00 285 LEU A N 1
ATOM 2214 C CA . LEU A 1 285 ? -10.548 4.803 -3.403 1.00 92.00 285 LEU A CA 1
ATOM 2215 C C . LEU A 1 285 ? -11.497 3.642 -3.093 1.00 92.00 285 LEU A C 1
ATOM 2217 O O . LEU A 1 285 ? -12.617 3.880 -2.646 1.00 92.00 285 LEU A O 1
ATOM 2221 N N . VAL A 1 286 ? -11.069 2.395 -3.323 1.00 88.06 286 VAL A N 1
ATOM 2222 C CA . VAL A 1 286 ? -11.925 1.214 -3.111 1.00 88.06 286 VAL A CA 1
ATOM 2223 C C . VAL A 1 286 ? -12.264 1.023 -1.632 1.00 88.06 286 VAL A C 1
ATOM 2225 O O . VAL A 1 286 ? -13.390 0.680 -1.287 1.00 88.06 286 VAL A O 1
ATOM 2228 N N . GLU A 1 287 ? -11.304 1.287 -0.751 1.00 84.31 287 GLU A N 1
ATOM 2229 C CA . GLU A 1 287 ? -11.474 1.237 0.703 1.00 84.31 287 GLU A CA 1
ATOM 2230 C C . GLU A 1 287 ? -12.099 2.523 1.279 1.00 84.31 287 GLU A C 1
ATOM 2232 O O . GLU A 1 287 ? -12.327 2.606 2.484 1.00 84.31 287 GLU A O 1
ATOM 2237 N N . GLY A 1 288 ? -12.369 3.540 0.449 1.00 85.62 288 GLY A N 1
ATOM 2238 C CA . GLY A 1 288 ? -12.961 4.809 0.886 1.00 85.62 288 GLY A CA 1
ATOM 2239 C C . GLY A 1 288 ? -12.051 5.664 1.779 1.00 85.62 288 GLY A C 1
ATOM 2240 O O . GLY A 1 288 ? -12.539 6.516 2.521 1.00 85.62 288 GLY A O 1
ATOM 2241 N N . LEU A 1 289 ? -10.731 5.456 1.729 1.00 87.19 289 LEU A N 1
ATOM 2242 C CA . LEU A 1 289 ? -9.752 6.225 2.510 1.00 87.19 289 LEU A CA 1
ATOM 2243 C C . LEU A 1 289 ? -9.596 7.658 1.973 1.00 87.19 289 LEU A C 1
ATOM 2245 O O . LEU A 1 289 ? -9.418 8.613 2.743 1.00 87.19 289 LEU A O 1
ATOM 2249 N N . LEU A 1 290 ? -9.697 7.808 0.651 1.00 92.75 290 LEU A N 1
ATOM 2250 C CA . LEU A 1 290 ? -9.730 9.084 -0.057 1.00 92.75 290 LEU A CA 1
ATOM 2251 C C . LEU A 1 290 ? -11.000 9.180 -0.903 1.00 92.75 290 LEU A C 1
ATOM 2253 O O . LEU A 1 290 ? -11.442 8.214 -1.521 1.00 92.75 290 LEU A O 1
ATOM 2257 N N . SER A 1 291 ? -11.583 10.372 -0.947 1.00 94.00 291 SER A N 1
ATOM 2258 C CA . SER A 1 291 ? -12.678 10.694 -1.857 1.00 94.00 291 SER A CA 1
ATOM 2259 C C . SER A 1 291 ? -12.151 11.027 -3.255 1.00 94.00 291 SER A C 1
ATOM 2261 O O . SER A 1 291 ? -11.028 11.503 -3.427 1.00 94.00 291 SER A O 1
ATOM 2263 N N . ARG A 1 292 ? -13.007 10.894 -4.276 1.00 95.00 292 ARG A N 1
ATOM 2264 C CA . ARG A 1 292 ? -12.680 11.317 -5.653 1.00 95.00 292 ARG A CA 1
ATOM 2265 C C . ARG A 1 292 ? -12.326 12.804 -5.755 1.00 95.00 292 ARG A C 1
ATOM 2267 O O . ARG A 1 292 ? -11.585 13.204 -6.648 1.00 95.00 292 ARG A O 1
ATOM 2274 N N . ARG A 1 293 ? -12.874 13.649 -4.872 1.00 96.38 293 ARG A N 1
ATOM 2275 C CA . ARG A 1 293 ? -12.530 15.077 -4.819 1.00 96.38 293 ARG A CA 1
ATOM 2276 C C . ARG A 1 293 ? -11.113 15.274 -4.289 1.00 96.38 293 ARG A C 1
ATOM 2278 O O . ARG A 1 293 ? -10.352 15.996 -4.917 1.00 96.38 293 ARG A O 1
ATOM 2285 N N . GLU A 1 294 ? -10.770 14.619 -3.182 1.00 96.31 294 GLU A N 1
ATOM 2286 C CA . GLU A 1 294 ? -9.417 14.670 -2.617 1.00 96.31 294 GLU A CA 1
ATOM 2287 C C . GLU A 1 294 ? -8.384 14.155 -3.616 1.00 96.31 294 GLU A C 1
ATOM 2289 O O . GLU A 1 294 ? -7.386 14.831 -3.838 1.00 96.31 294 GLU A O 1
ATOM 2294 N N . LEU A 1 295 ? -8.658 13.032 -4.290 1.00 97.12 295 LEU A N 1
ATOM 2295 C CA . LEU A 1 295 ? -7.760 12.492 -5.310 1.00 97.12 295 LEU A CA 1
ATOM 2296 C C . LEU A 1 295 ? -7.516 13.489 -6.453 1.00 97.12 295 LEU A C 1
ATOM 2298 O O . LEU A 1 295 ? -6.367 13.731 -6.807 1.00 97.12 295 LEU A O 1
ATOM 2302 N N . ARG A 1 296 ? -8.571 14.122 -6.991 1.00 97.00 296 ARG A N 1
ATOM 2303 C CA . ARG A 1 296 ? -8.433 15.153 -8.040 1.00 97.00 296 ARG A CA 1
ATOM 2304 C C . ARG A 1 296 ? -7.587 16.343 -7.589 1.00 97.00 296 ARG A C 1
ATOM 2306 O O . ARG A 1 296 ? -6.805 16.854 -8.382 1.00 97.00 296 ARG A O 1
ATOM 2313 N N . ILE A 1 297 ? -7.730 16.767 -6.333 1.00 97.44 297 ILE A N 1
ATOM 2314 C CA . ILE A 1 297 ? -6.890 17.825 -5.758 1.00 97.44 297 ILE A CA 1
ATOM 2315 C C . ILE A 1 297 ? -5.436 17.352 -5.678 1.00 97.44 297 ILE A C 1
ATOM 2317 O O . ILE A 1 297 ? -4.551 18.087 -6.094 1.00 97.44 297 ILE A O 1
ATOM 2321 N N . GLY A 1 298 ? -5.184 16.123 -5.216 1.00 97.25 298 GLY A N 1
ATOM 2322 C CA . GLY A 1 298 ? -3.835 15.549 -5.172 1.00 97.25 298 GLY A CA 1
ATOM 2323 C C . GLY A 1 298 ? -3.168 15.476 -6.546 1.00 97.25 298 GLY A C 1
ATOM 2324 O O . GLY A 1 298 ? -2.017 15.876 -6.678 1.00 97.25 298 GLY A O 1
ATOM 2325 N N . ILE A 1 299 ? -3.908 15.054 -7.579 1.00 97.50 299 ILE A N 1
ATOM 2326 C CA . ILE A 1 299 ? -3.435 15.058 -8.973 1.00 97.50 299 ILE A CA 1
ATOM 2327 C C . ILE A 1 299 ? -3.069 16.481 -9.407 1.00 97.50 299 ILE A C 1
ATOM 2329 O O . ILE A 1 299 ? -1.978 16.701 -9.923 1.00 97.50 299 ILE A O 1
ATOM 2333 N N . ALA A 1 300 ? -3.951 17.459 -9.174 1.00 98.12 300 ALA A N 1
ATOM 2334 C CA . ALA A 1 300 ? -3.694 18.848 -9.548 1.00 98.12 300 ALA A CA 1
ATOM 2335 C C . ALA A 1 300 ? -2.462 19.419 -8.827 1.00 98.12 300 ALA A C 1
ATOM 2337 O O . ALA A 1 300 ? -1.626 20.053 -9.463 1.00 98.12 300 ALA A O 1
ATOM 2338 N N . VAL A 1 301 ? -2.314 19.153 -7.526 1.00 98.25 301 VAL A N 1
ATOM 2339 C CA . VAL A 1 301 ? -1.144 19.573 -6.739 1.00 98.25 301 VAL A CA 1
ATOM 2340 C C . VAL A 1 301 ? 0.136 18.937 -7.281 1.00 98.25 301 VAL A C 1
ATOM 2342 O O . VAL A 1 301 ? 1.115 19.650 -7.478 1.00 98.25 301 VAL A O 1
ATOM 2345 N N . ALA A 1 302 ? 0.127 17.632 -7.568 1.00 98.06 302 ALA A N 1
ATOM 2346 C CA . ALA A 1 302 ? 1.284 16.934 -8.126 1.00 98.06 302 ALA A CA 1
ATOM 2347 C C . ALA A 1 302 ? 1.684 17.495 -9.500 1.00 98.06 302 ALA A C 1
ATOM 2349 O O . ALA A 1 302 ? 2.859 17.767 -9.726 1.00 98.06 302 ALA A O 1
ATOM 2350 N N . LEU A 1 303 ? 0.713 17.745 -10.386 1.00 98.12 303 LEU A N 1
ATOM 2351 C CA . LEU A 1 303 ? 0.958 18.318 -11.713 1.00 98.12 303 LEU A CA 1
ATOM 2352 C C . LEU A 1 303 ? 1.462 19.765 -11.644 1.00 98.12 303 LEU A C 1
ATOM 2354 O O . LEU A 1 303 ? 2.401 20.114 -12.350 1.00 98.12 303 LEU A O 1
ATOM 2358 N N . VAL A 1 304 ? 0.885 20.610 -10.785 1.00 98.56 304 VAL A N 1
ATOM 2359 C CA . VAL A 1 304 ? 1.354 21.995 -10.606 1.00 98.56 304 VAL A CA 1
ATOM 2360 C C . VAL A 1 304 ? 2.770 22.016 -10.033 1.00 98.56 304 VAL A C 1
ATOM 2362 O O . VAL A 1 304 ? 3.618 22.752 -10.534 1.00 98.56 304 VAL A O 1
ATOM 2365 N N . ALA A 1 305 ? 3.053 21.183 -9.028 1.00 98.62 305 ALA A N 1
ATOM 2366 C CA . ALA A 1 305 ? 4.397 21.048 -8.477 1.00 98.62 305 ALA A CA 1
ATOM 2367 C C . ALA A 1 305 ? 5.390 20.536 -9.533 1.00 98.62 305 ALA A C 1
ATOM 2369 O O . ALA A 1 305 ? 6.499 21.055 -9.626 1.00 98.62 305 ALA A O 1
ATOM 2370 N N . PHE A 1 306 ? 4.984 19.563 -10.356 1.00 98.50 306 PHE A N 1
ATOM 2371 C CA . PHE A 1 306 ? 5.788 19.041 -11.460 1.00 98.50 306 PHE A CA 1
ATOM 2372 C C . PHE A 1 306 ? 6.118 20.128 -12.491 1.00 98.50 306 PHE A C 1
ATOM 2374 O O . PHE A 1 306 ? 7.277 20.272 -12.879 1.00 98.50 306 PHE A O 1
ATOM 2381 N N . LEU A 1 307 ? 5.127 20.926 -12.901 1.00 98.31 307 LEU A N 1
ATOM 2382 C CA . LEU A 1 307 ? 5.326 22.032 -13.840 1.00 98.31 307 LEU A CA 1
ATOM 2383 C C . LEU A 1 307 ? 6.251 23.106 -13.258 1.00 98.31 307 LEU A C 1
ATOM 2385 O O . LEU A 1 307 ? 7.138 23.584 -13.959 1.00 98.31 307 LEU A O 1
ATOM 2389 N N . ALA A 1 308 ? 6.090 23.449 -11.977 1.00 98.56 308 ALA A N 1
ATOM 2390 C CA . ALA A 1 308 ? 6.961 24.403 -11.296 1.00 98.56 308 ALA A CA 1
ATOM 2391 C C . ALA A 1 308 ? 8.410 23.895 -11.198 1.00 98.56 308 ALA A C 1
ATOM 2393 O O . ALA A 1 308 ? 9.342 24.635 -11.513 1.00 98.56 308 ALA A O 1
ATOM 2394 N N . ALA A 1 309 ? 8.607 22.626 -10.822 1.00 98.38 309 ALA A N 1
ATOM 2395 C CA . ALA A 1 309 ? 9.928 22.001 -10.768 1.00 98.38 309 ALA A CA 1
ATOM 2396 C C . ALA A 1 309 ? 10.579 21.923 -12.160 1.00 98.38 309 ALA A C 1
ATOM 2398 O O . ALA A 1 309 ? 11.756 22.245 -12.302 1.00 98.38 309 ALA A O 1
ATOM 2399 N N . SER A 1 310 ? 9.802 21.583 -13.193 1.00 97.88 310 SER A N 1
ATOM 2400 C CA . SER A 1 310 ? 10.276 21.514 -14.581 1.00 97.88 310 SER A CA 1
ATOM 2401 C C . SER A 1 310 ? 10.651 22.892 -15.126 1.00 97.88 310 SER A C 1
ATOM 2403 O O . SER A 1 310 ? 11.683 23.036 -15.776 1.00 97.88 310 SER A O 1
ATOM 2405 N N . ALA A 1 311 ? 9.856 23.925 -14.831 1.00 98.00 311 ALA A N 1
ATOM 2406 C CA . ALA A 1 311 ? 10.169 25.301 -15.208 1.00 98.00 311 ALA A CA 1
ATOM 2407 C C . ALA A 1 311 ? 11.454 25.792 -14.526 1.00 98.00 311 ALA A C 1
ATOM 2409 O O . ALA A 1 311 ? 12.305 26.394 -15.181 1.00 98.00 311 ALA A O 1
ATOM 2410 N N . LEU A 1 312 ? 11.629 25.481 -13.236 1.00 98.12 312 LEU A N 1
ATOM 2411 C CA . LEU A 1 312 ? 12.866 25.781 -12.521 1.00 98.12 312 LEU A CA 1
ATOM 2412 C C . LEU A 1 312 ? 14.053 25.029 -13.136 1.00 98.12 312 LEU A C 1
ATOM 2414 O O . LEU A 1 312 ? 15.090 25.644 -13.367 1.00 98.12 312 LEU A O 1
ATOM 2418 N N . LEU A 1 313 ? 13.895 23.742 -13.468 1.00 97.12 313 LEU A N 1
ATOM 2419 C CA . LEU A 1 313 ? 14.950 22.946 -14.099 1.00 97.12 313 LEU A CA 1
ATOM 2420 C C . LEU A 1 313 ? 15.391 23.587 -15.412 1.00 97.12 313 LEU A C 1
ATOM 2422 O O . LEU A 1 313 ? 16.572 23.863 -15.586 1.00 97.12 313 LEU A O 1
ATOM 2426 N N . LEU A 1 314 ? 14.436 23.895 -16.292 1.00 96.50 314 LEU A N 1
ATOM 2427 C CA . LEU A 1 314 ? 14.698 24.549 -17.573 1.00 96.50 314 LEU A CA 1
ATOM 2428 C C . LEU A 1 314 ? 15.358 25.921 -17.398 1.00 96.50 314 LEU A C 1
ATOM 2430 O O . LEU A 1 314 ? 16.273 26.240 -18.145 1.00 96.50 314 LEU A O 1
ATOM 2434 N N . SER A 1 315 ? 14.963 26.710 -16.395 1.00 96.81 315 SER A N 1
ATOM 2435 C CA . SER A 1 315 ? 15.571 28.027 -16.144 1.00 96.81 315 SER A CA 1
ATOM 2436 C C . SER A 1 315 ? 17.048 27.966 -15.736 1.00 96.81 315 SER A C 1
ATOM 2438 O O . SER A 1 315 ? 17.771 28.942 -15.915 1.00 96.81 315 SER A O 1
ATOM 2440 N N . LEU A 1 316 ? 17.490 26.824 -15.198 1.00 95.62 316 LEU A N 1
ATOM 2441 C CA . LEU A 1 316 ? 18.870 26.583 -14.775 1.00 95.62 316 LEU A CA 1
ATOM 2442 C C . LEU A 1 316 ? 19.692 25.824 -15.831 1.00 95.62 316 LEU A C 1
ATOM 2444 O O . LEU A 1 316 ? 20.902 25.676 -15.666 1.00 95.62 316 LEU A O 1
ATOM 2448 N N . MET A 1 317 ? 19.058 25.329 -16.900 1.00 93.44 317 MET A N 1
ATOM 2449 C CA . MET A 1 317 ? 19.743 24.616 -17.979 1.00 93.44 317 MET A CA 1
ATOM 2450 C C . MET A 1 317 ? 20.471 25.582 -18.925 1.00 93.44 317 MET A C 1
ATOM 2452 O O . MET A 1 317 ? 19.955 26.658 -19.236 1.00 93.44 317 MET A O 1
ATOM 2456 N N . PRO A 1 318 ? 21.635 25.188 -19.474 1.00 92.25 318 PRO A N 1
ATOM 2457 C CA . PRO A 1 318 ? 22.279 25.952 -20.533 1.00 92.25 318 PRO A CA 1
ATOM 2458 C C . PRO A 1 318 ? 21.408 25.967 -21.797 1.00 92.25 318 PRO A C 1
ATOM 2460 O O . PRO A 1 318 ? 20.734 24.986 -22.118 1.00 92.25 318 PRO A O 1
ATOM 2463 N N . ALA A 1 319 ? 21.473 27.062 -22.565 1.00 92.00 319 ALA A N 1
ATOM 2464 C CA . ALA A 1 319 ? 20.659 27.252 -23.770 1.00 92.00 319 ALA A CA 1
ATOM 2465 C C . ALA A 1 319 ? 20.805 26.111 -24.797 1.00 92.00 319 ALA A C 1
ATOM 2467 O O . ALA A 1 319 ? 19.838 25.749 -25.464 1.00 92.00 319 ALA A O 1
ATOM 2468 N N . SER A 1 320 ? 21.992 25.503 -24.877 1.00 89.88 320 SER A N 1
ATOM 2469 C CA . SER A 1 320 ? 22.283 24.353 -25.741 1.00 89.88 320 SER A CA 1
ATOM 2470 C C . SER A 1 320 ? 21.512 23.082 -25.365 1.00 89.88 320 SER A C 1
ATOM 2472 O O . SER A 1 320 ? 21.252 22.256 -26.236 1.00 89.88 320 SER A O 1
ATOM 2474 N N . ALA A 1 321 ? 21.121 22.917 -24.097 1.00 91.38 321 ALA A N 1
ATOM 2475 C CA . ALA A 1 321 ? 20.405 21.739 -23.607 1.00 91.38 321 ALA A CA 1
ATOM 2476 C C . ALA A 1 321 ? 18.878 21.924 -23.577 1.00 91.38 321 ALA A C 1
ATOM 2478 O O . ALA A 1 321 ? 18.151 20.932 -23.506 1.00 91.38 321 ALA A O 1
ATOM 2479 N N . LEU A 1 322 ? 18.374 23.164 -23.662 1.00 93.94 322 LEU A N 1
ATOM 2480 C CA . LEU A 1 322 ? 16.951 23.483 -23.477 1.00 93.94 322 LEU A CA 1
ATOM 2481 C C . LEU A 1 322 ? 16.021 22.687 -24.392 1.00 93.94 322 LEU A C 1
ATOM 2483 O O . LEU A 1 322 ? 15.020 22.152 -23.919 1.00 93.94 322 LEU A O 1
ATOM 2487 N N . VAL A 1 323 ? 16.342 22.590 -25.685 1.00 95.06 323 VAL A N 1
ATOM 2488 C CA . VAL A 1 323 ? 15.504 21.867 -26.656 1.00 95.06 323 VAL A CA 1
ATOM 2489 C C . VAL A 1 323 ? 15.442 20.384 -26.298 1.00 95.06 323 VAL A C 1
ATOM 2491 O O . VAL A 1 323 ? 14.353 19.830 -26.176 1.00 95.06 323 VAL A O 1
ATOM 2494 N N . THR A 1 324 ? 16.595 19.759 -26.058 1.00 94.69 324 THR A N 1
ATOM 2495 C CA . THR A 1 324 ? 16.695 18.334 -25.717 1.00 94.69 324 THR A CA 1
ATOM 2496 C C . THR A 1 324 ? 15.956 18.011 -24.421 1.00 94.69 324 THR A C 1
ATOM 2498 O O . THR A 1 324 ? 15.137 17.095 -24.396 1.00 94.69 324 THR A O 1
ATOM 2501 N N . VAL A 1 325 ? 16.191 18.789 -23.359 1.00 95.31 325 VAL A N 1
ATOM 2502 C CA . VAL A 1 325 ? 15.538 18.612 -22.052 1.00 95.31 325 VAL A CA 1
ATOM 2503 C C . VAL A 1 325 ? 14.028 18.812 -22.165 1.00 95.31 325 VAL A C 1
ATOM 2505 O O . VAL A 1 325 ? 13.265 18.026 -21.607 1.00 95.31 325 VAL A O 1
ATOM 2508 N N . SER A 1 326 ? 13.582 19.814 -22.928 1.00 96.25 326 SER A N 1
ATOM 2509 C CA . SER A 1 326 ? 12.153 20.077 -23.138 1.00 96.25 326 SER A CA 1
ATOM 2510 C C . SER A 1 326 ? 11.475 18.941 -23.899 1.00 96.25 326 SER A C 1
ATOM 2512 O O . SER A 1 326 ? 10.424 18.465 -23.478 1.00 96.25 326 SER A O 1
ATOM 2514 N N . VAL A 1 327 ? 12.079 18.467 -24.994 1.00 96.94 327 VAL A N 1
ATOM 2515 C CA . VAL A 1 327 ? 11.542 17.348 -25.783 1.00 96.94 327 VAL A CA 1
ATOM 2516 C C . VAL A 1 327 ? 11.475 16.082 -24.936 1.00 96.94 327 VAL A C 1
ATOM 2518 O O . VAL A 1 327 ? 10.429 15.437 -24.892 1.00 96.94 327 VAL A O 1
ATOM 2521 N N . LEU A 1 328 ? 12.548 15.756 -24.212 1.00 96.31 328 LEU A N 1
ATOM 2522 C CA . LEU A 1 328 ? 12.584 14.596 -23.326 1.00 96.31 328 LEU A CA 1
ATOM 2523 C C . LEU A 1 328 ? 11.520 14.695 -22.226 1.00 96.31 328 LEU A C 1
ATOM 2525 O O . LEU A 1 328 ? 10.773 13.743 -22.012 1.00 96.31 328 LEU A O 1
ATOM 2529 N N . GLY A 1 329 ? 11.388 15.858 -21.582 1.00 96.06 329 GLY A N 1
ATOM 2530 C CA . GLY A 1 329 ? 10.366 16.102 -20.566 1.00 96.06 329 GLY A CA 1
ATOM 2531 C C . GLY A 1 329 ? 8.942 15.961 -21.111 1.00 96.06 329 GLY A C 1
ATOM 2532 O O . GLY A 1 329 ? 8.099 15.342 -20.461 1.00 96.06 329 GLY A O 1
ATOM 2533 N N . VAL A 1 330 ? 8.669 16.452 -22.324 1.00 97.25 330 VAL A N 1
ATOM 2534 C CA . VAL A 1 330 ? 7.359 16.292 -22.978 1.00 97.25 330 VAL A CA 1
ATOM 2535 C C . VAL A 1 330 ? 7.086 14.826 -23.306 1.00 97.25 330 VAL A C 1
ATOM 2537 O O . VAL A 1 330 ? 6.011 14.331 -22.973 1.00 97.25 330 VAL A O 1
ATOM 2540 N N . VAL A 1 331 ? 8.044 14.112 -23.903 1.00 97.25 331 VAL A N 1
ATOM 2541 C CA . VAL A 1 331 ? 7.897 12.685 -24.235 1.00 97.25 331 VAL A CA 1
ATOM 2542 C C . VAL A 1 331 ? 7.632 11.863 -22.976 1.00 97.25 331 VAL A C 1
ATOM 2544 O O . VAL A 1 331 ? 6.659 11.112 -22.937 1.00 97.25 331 VAL A O 1
ATOM 2547 N N . MET A 1 332 ? 8.428 12.055 -21.922 1.00 97.56 332 MET A N 1
ATOM 2548 C CA . MET A 1 332 ? 8.235 11.369 -20.642 1.00 97.56 332 MET A CA 1
ATOM 2549 C C . MET A 1 332 ? 6.867 11.676 -20.032 1.00 97.56 332 MET A C 1
ATOM 2551 O O . MET A 1 332 ? 6.198 10.768 -19.547 1.00 97.56 332 MET A O 1
ATOM 2555 N N . THR A 1 333 ? 6.416 12.930 -20.102 1.00 97.25 333 THR A N 1
ATOM 2556 C CA . THR A 1 333 ? 5.092 13.331 -19.603 1.00 97.25 333 THR A CA 1
ATOM 2557 C C . THR A 1 333 ? 3.962 12.655 -20.380 1.00 97.25 333 THR A C 1
ATOM 2559 O O . THR A 1 333 ? 3.017 12.144 -19.778 1.00 97.25 333 THR A O 1
ATOM 2562 N N . LEU A 1 334 ? 4.059 12.635 -21.714 1.00 97.38 334 LEU A N 1
ATOM 2563 C CA . LEU A 1 334 ? 3.063 12.019 -22.592 1.00 97.38 334 LEU A CA 1
ATOM 2564 C C . LEU A 1 334 ? 2.959 10.513 -22.359 1.00 97.38 334 LEU A C 1
ATOM 2566 O O . LEU A 1 334 ? 1.846 9.999 -22.293 1.00 97.38 334 LEU A O 1
ATOM 2570 N N . LEU A 1 335 ? 4.092 9.827 -22.207 1.00 97.38 335 LEU A N 1
ATOM 2571 C CA . LEU A 1 335 ? 4.136 8.397 -21.912 1.00 97.38 335 LEU A CA 1
ATOM 2572 C C . LEU A 1 335 ? 3.590 8.100 -20.509 1.00 97.38 335 LEU A C 1
ATOM 2574 O O . LEU A 1 335 ? 2.635 7.341 -20.374 1.00 97.38 335 LEU A O 1
ATOM 2578 N N . ALA A 1 336 ? 4.082 8.795 -19.480 1.00 96.12 336 ALA A N 1
ATOM 2579 C CA . ALA A 1 336 ? 3.670 8.567 -18.096 1.00 96.12 336 ALA A CA 1
ATOM 2580 C C . ALA A 1 336 ? 2.164 8.809 -17.875 1.00 96.12 336 ALA A C 1
ATOM 2582 O O . ALA A 1 336 ? 1.458 7.946 -17.359 1.00 96.12 336 ALA A O 1
ATOM 2583 N N . ILE A 1 337 ? 1.625 9.947 -18.329 1.00 95.75 337 ILE A N 1
ATOM 2584 C CA . ILE A 1 337 ? 0.184 10.231 -18.208 1.00 95.75 337 ILE A CA 1
ATOM 2585 C C . ILE A 1 337 ? -0.622 9.347 -19.175 1.00 95.75 337 ILE A C 1
ATOM 2587 O O . ILE A 1 337 ? -1.668 8.797 -18.811 1.00 95.75 337 ILE A O 1
ATOM 2591 N N . GLY A 1 338 ? -0.128 9.179 -20.404 1.00 95.94 338 GLY A N 1
ATOM 2592 C CA . GLY A 1 338 ? -0.755 8.391 -21.464 1.00 95.94 338 GLY A CA 1
ATOM 2593 C C . GLY A 1 338 ? -0.789 6.885 -21.213 1.00 95.94 338 GLY A C 1
ATOM 2594 O O . GLY A 1 338 ? -1.552 6.185 -21.884 1.00 95.94 338 GLY A O 1
ATOM 2595 N N . TYR A 1 339 ? -0.047 6.390 -20.219 1.00 95.69 339 TYR A N 1
ATOM 2596 C CA . TYR A 1 339 ? -0.104 5.008 -19.750 1.00 95.69 339 TYR A CA 1
ATOM 2597 C C . TYR A 1 339 ? -1.550 4.547 -19.507 1.00 95.69 339 TYR A C 1
ATOM 2599 O O . TYR A 1 339 ? -1.957 3.469 -19.950 1.00 95.69 339 TYR A O 1
ATOM 2607 N N . THR A 1 340 ? -2.363 5.386 -18.853 1.00 91.88 340 THR A N 1
ATOM 2608 C CA . THR A 1 340 ? -3.763 5.067 -18.514 1.00 91.88 340 THR A CA 1
ATOM 2609 C C . THR A 1 340 ? -4.758 6.153 -18.942 1.00 91.88 340 THR A C 1
ATOM 2611 O O . THR A 1 340 ? -5.929 5.862 -19.194 1.00 91.88 340 THR A O 1
ATOM 2614 N N . ALA A 1 341 ? -4.322 7.411 -19.084 1.00 92.19 341 ALA A N 1
ATOM 2615 C CA . ALA A 1 341 ? -5.205 8.521 -19.432 1.00 92.19 341 ALA A CA 1
ATOM 2616 C C . ALA A 1 341 ? -5.409 8.663 -20.957 1.00 92.19 341 ALA A C 1
ATOM 2618 O O . ALA A 1 341 ? -4.525 8.321 -21.751 1.00 92.19 341 ALA A O 1
ATOM 2619 N N . PRO A 1 342 ? -6.573 9.179 -21.403 1.00 89.06 342 PRO A N 1
ATOM 2620 C CA . PRO A 1 342 ? -6.781 9.537 -22.804 1.00 89.06 342 PRO A CA 1
ATOM 2621 C C . PRO A 1 342 ? -5.850 10.685 -23.245 1.00 89.06 342 PRO A C 1
ATOM 2623 O O . PRO A 1 342 ? -5.490 11.523 -22.418 1.00 89.06 342 PRO A O 1
ATOM 2626 N N . PRO A 1 343 ? -5.505 10.766 -24.546 1.00 91.25 343 PRO A N 1
ATOM 2627 C CA . PRO A 1 343 ? -5.999 9.919 -25.638 1.00 91.25 343 PRO A CA 1
ATOM 2628 C C . PRO A 1 343 ? -5.236 8.596 -25.829 1.00 91.25 343 PRO A C 1
ATOM 2630 O O . PRO A 1 343 ? -5.746 7.728 -26.526 1.00 91.25 343 PRO A O 1
ATOM 2633 N N . LEU A 1 344 ? -4.052 8.422 -25.228 1.00 93.94 344 LEU A N 1
ATOM 2634 C CA . LEU A 1 344 ? -3.169 7.288 -25.538 1.00 93.94 344 LEU A CA 1
ATOM 2635 C C . LEU A 1 344 ? -3.618 5.962 -24.912 1.00 93.94 344 LEU A C 1
ATOM 2637 O O . LEU A 1 344 ? -3.599 4.947 -25.601 1.00 93.94 344 LEU A O 1
ATOM 2641 N N . LYS A 1 345 ? -4.009 5.962 -23.628 1.00 94.25 345 LYS A N 1
ATOM 2642 C CA . LYS A 1 345 ? -4.439 4.774 -22.862 1.00 94.25 345 LYS A CA 1
ATOM 2643 C C . LYS A 1 345 ? -3.611 3.505 -23.145 1.00 94.25 345 LYS A C 1
ATOM 2645 O O . LYS A 1 345 ? -4.172 2.439 -23.403 1.00 94.25 345 LYS A O 1
ATOM 2650 N N . LEU A 1 346 ? -2.282 3.592 -23.113 1.00 96.00 346 LEU A N 1
ATOM 2651 C CA . LEU A 1 346 ? -1.383 2.530 -23.599 1.00 96.00 346 LEU A CA 1
ATOM 2652 C C . LEU A 1 346 ? -1.638 1.160 -22.939 1.00 96.00 346 LEU A C 1
ATOM 2654 O O . LEU A 1 346 ? -1.656 0.129 -23.621 1.00 96.00 346 LEU A O 1
ATOM 2658 N N . SER A 1 347 ? -1.935 1.137 -21.638 1.00 93.56 347 SER A N 1
ATOM 2659 C CA . SER A 1 347 ? -2.313 -0.075 -20.890 1.00 93.56 347 SER A CA 1
ATOM 2660 C C . SER A 1 347 ? -3.612 -0.731 -21.383 1.00 93.56 347 SER A C 1
ATOM 2662 O O . SER A 1 347 ? -3.747 -1.955 -21.345 1.00 93.56 347 SER A O 1
ATOM 2664 N N . TYR A 1 348 ? -4.550 0.041 -21.940 1.00 93.69 348 TYR A N 1
ATOM 2665 C CA . TYR A 1 348 ? -5.783 -0.479 -22.541 1.00 93.69 348 TYR A CA 1
ATOM 2666 C C . TYR A 1 348 ? -5.542 -1.060 -23.939 1.00 93.69 348 TYR A C 1
ATOM 2668 O O . TYR A 1 348 ? -6.358 -1.845 -24.425 1.00 93.69 348 TYR A O 1
ATOM 2676 N N . HIS A 1 349 ? -4.409 -0.735 -24.565 1.00 94.75 349 HIS A N 1
ATOM 2677 C CA . HIS A 1 349 ? -4.047 -1.164 -25.913 1.00 94.75 349 HIS A CA 1
ATOM 2678 C C . HIS A 1 349 ? -2.921 -2.205 -25.954 1.00 94.75 349 HIS A C 1
ATOM 2680 O O . HIS A 1 349 ? -2.509 -2.590 -27.045 1.00 94.75 349 HIS A O 1
ATOM 2686 N N . GLY A 1 350 ? -2.480 -2.736 -24.810 1.00 94.31 350 GLY A N 1
ATOM 2687 C CA . GLY A 1 350 ? -1.430 -3.765 -24.746 1.00 94.31 350 GLY A CA 1
ATOM 2688 C C . GLY A 1 350 ? -0.025 -3.225 -24.989 1.00 94.31 350 GLY A C 1
ATOM 2689 O O . GLY A 1 350 ? 0.866 -3.986 -25.350 1.00 94.31 350 GLY A O 1
ATOM 2690 N N . LEU A 1 351 ? 0.146 -1.912 -24.827 1.00 96.69 351 LEU A N 1
ATOM 2691 C CA . LEU A 1 351 ? 1.428 -1.216 -24.914 1.00 96.69 351 LEU A CA 1
ATOM 2692 C C . LEU A 1 351 ? 1.938 -0.776 -23.535 1.00 96.69 351 LEU A C 1
ATOM 2694 O O . LEU A 1 351 ? 3.061 -0.300 -23.442 1.00 96.69 351 LEU A O 1
ATOM 2698 N N . GLY A 1 352 ? 1.142 -0.942 -22.473 1.00 96.06 352 GLY A N 1
ATOM 2699 C CA . GLY A 1 352 ? 1.477 -0.469 -21.127 1.00 96.06 352 GLY A CA 1
ATOM 2700 C C . GLY A 1 352 ? 2.740 -1.109 -20.550 1.00 96.06 352 GLY A C 1
ATOM 2701 O O . GLY A 1 352 ? 3.570 -0.418 -19.977 1.00 96.06 352 GLY A O 1
ATOM 2702 N N . GLU A 1 353 ? 2.932 -2.415 -20.728 1.00 96.81 353 GLU A N 1
ATOM 2703 C CA . GLU A 1 353 ? 4.127 -3.115 -20.245 1.00 96.81 353 GLU A CA 1
ATOM 2704 C C . GLU A 1 353 ? 5.411 -2.623 -20.932 1.00 96.81 353 GLU A C 1
ATOM 2706 O O . GLU A 1 353 ? 6.444 -2.441 -20.280 1.00 96.81 353 GLU A O 1
ATOM 2711 N N . LEU A 1 354 ? 5.339 -2.368 -22.243 1.00 97.19 354 LEU A N 1
ATOM 2712 C CA . LEU A 1 354 ? 6.450 -1.801 -23.006 1.00 97.19 354 LEU A CA 1
ATOM 2713 C C . LEU A 1 354 ? 6.709 -0.347 -22.597 1.00 97.19 354 LEU A C 1
ATOM 2715 O O . LEU A 1 354 ? 7.857 0.028 -22.393 1.00 97.19 354 LEU A O 1
ATOM 2719 N N . ASP A 1 355 ? 5.650 0.442 -22.435 1.00 97.56 355 ASP A N 1
ATOM 2720 C CA . ASP A 1 355 ? 5.711 1.831 -21.984 1.00 97.56 355 ASP A CA 1
ATOM 2721 C C . ASP A 1 355 ? 6.395 1.963 -20.617 1.00 97.56 355 ASP A C 1
ATOM 2723 O O . ASP A 1 355 ? 7.365 2.706 -20.473 1.00 97.56 355 ASP A O 1
ATOM 2727 N N . VAL A 1 356 ? 5.982 1.161 -19.631 1.00 96.56 356 VAL A N 1
ATOM 2728 C CA . VAL A 1 356 ? 6.632 1.107 -18.311 1.00 96.56 356 VAL A CA 1
ATOM 2729 C C . VAL A 1 356 ? 8.101 0.716 -18.445 1.00 96.56 356 VAL A C 1
ATOM 2731 O O . VAL A 1 356 ? 8.962 1.356 -17.843 1.00 96.56 356 VAL A O 1
ATOM 2734 N N . SER A 1 357 ? 8.407 -0.298 -19.259 1.00 97.06 357 SER A N 1
ATOM 2735 C CA . SER A 1 357 ? 9.786 -0.755 -19.447 1.00 97.06 357 SER A CA 1
ATOM 2736 C C . SER A 1 357 ? 10.662 0.315 -20.092 1.00 97.06 357 SER A C 1
ATOM 2738 O O . SER A 1 357 ? 11.794 0.490 -19.661 1.00 97.06 357 SER A O 1
ATOM 2740 N N . VAL A 1 358 ? 10.153 1.071 -21.069 1.00 97.50 358 VAL A N 1
ATOM 2741 C CA . VAL A 1 358 ? 10.874 2.175 -21.726 1.00 97.50 358 VAL A CA 1
ATOM 2742 C C . VAL A 1 358 ? 11.045 3.366 -20.786 1.00 97.50 358 VAL A C 1
ATOM 2744 O O . VAL A 1 358 ? 12.156 3.877 -20.641 1.00 97.50 358 VAL A O 1
ATOM 2747 N N . THR A 1 359 ? 9.974 3.801 -20.125 1.00 97.06 359 THR A N 1
ATOM 2748 C CA . THR A 1 359 ? 9.998 4.971 -19.236 1.00 97.06 359 THR A CA 1
ATOM 2749 C C . THR A 1 359 ? 10.909 4.745 -18.031 1.00 97.06 359 THR A C 1
ATOM 2751 O O . THR A 1 359 ? 11.731 5.607 -17.740 1.00 97.06 359 THR A O 1
ATOM 2754 N N . HIS A 1 360 ? 10.856 3.574 -17.391 1.00 96.44 360 HIS A N 1
ATOM 2755 C CA . HIS A 1 360 ? 11.636 3.261 -16.183 1.00 96.44 360 HIS A CA 1
ATOM 2756 C C . HIS A 1 360 ? 13.046 2.711 -16.470 1.00 96.44 360 HIS A C 1
ATOM 2758 O O . HIS A 1 360 ? 13.767 2.362 -15.537 1.00 96.44 360 HIS A O 1
ATOM 2764 N N . SER A 1 361 ? 13.455 2.635 -17.742 1.00 97.06 361 SER A N 1
ATOM 2765 C CA . SER A 1 361 ? 14.839 2.344 -18.136 1.00 97.06 361 SER A CA 1
ATOM 2766 C C . SER A 1 361 ? 15.410 3.489 -18.972 1.00 97.06 361 SER A C 1
ATOM 2768 O O . SER A 1 361 ? 15.950 4.435 -18.404 1.00 97.06 361 SER A O 1
ATOM 2770 N N . ILE A 1 362 ? 15.230 3.443 -20.295 1.00 97.38 362 ILE A N 1
ATOM 2771 C CA . ILE A 1 362 ? 15.737 4.407 -21.276 1.00 97.38 362 ILE A CA 1
ATOM 2772 C C . ILE A 1 362 ? 15.370 5.829 -20.876 1.00 97.38 362 ILE A C 1
ATOM 2774 O O . ILE A 1 362 ? 16.250 6.675 -20.780 1.00 97.38 362 ILE A O 1
ATOM 2778 N N . GLY A 1 363 ? 14.088 6.092 -20.621 1.00 97.44 363 GLY A N 1
ATOM 2779 C CA . GLY A 1 363 ? 13.605 7.436 -20.324 1.00 97.44 363 GLY A CA 1
ATOM 2780 C C . GLY A 1 363 ? 14.283 8.041 -19.096 1.00 97.44 363 GLY A C 1
ATOM 2781 O O . GLY A 1 363 ? 14.899 9.101 -19.173 1.00 97.44 363 GLY A O 1
ATOM 2782 N N . VAL A 1 364 ? 14.216 7.336 -17.969 1.00 97.62 364 VAL A N 1
ATOM 2783 C CA . VAL A 1 364 ? 14.766 7.793 -16.688 1.00 97.62 364 VAL A CA 1
ATOM 2784 C C . VAL A 1 364 ? 16.303 7.870 -16.690 1.00 97.62 364 VAL A C 1
ATOM 2786 O O . VAL A 1 364 ? 16.848 8.848 -16.172 1.00 97.62 364 VAL A O 1
ATOM 2789 N N . ILE A 1 365 ? 17.009 6.907 -17.300 1.00 98.00 365 ILE A N 1
ATOM 2790 C CA . ILE A 1 365 ? 18.477 6.964 -17.459 1.00 98.00 365 ILE A CA 1
ATOM 2791 C C . ILE A 1 365 ? 18.866 8.159 -18.330 1.00 98.00 365 ILE A C 1
ATOM 2793 O O . ILE A 1 365 ? 19.763 8.920 -17.966 1.00 98.00 365 ILE A O 1
ATOM 2797 N N . LEU A 1 366 ? 18.177 8.358 -19.456 1.00 97.69 366 LEU A N 1
ATOM 2798 C CA . LEU A 1 366 ? 18.451 9.465 -20.365 1.00 97.69 366 LEU A CA 1
ATOM 2799 C C . LEU A 1 366 ? 18.177 10.817 -19.697 1.00 97.69 366 LEU A C 1
ATOM 2801 O O . LEU A 1 366 ? 18.957 11.744 -19.890 1.00 97.69 366 LEU A O 1
ATOM 2805 N N . CYS A 1 367 ? 17.137 10.926 -18.862 1.00 97.31 367 CYS A N 1
ATOM 2806 C CA . CYS A 1 367 ? 16.909 12.115 -18.041 1.00 97.31 367 CYS A CA 1
ATOM 2807 C C . CYS A 1 367 ? 18.101 12.393 -17.121 1.00 97.31 367 CYS A C 1
ATOM 2809 O O . CYS A 1 367 ? 18.627 13.501 -17.138 1.00 97.31 367 CYS A O 1
ATOM 2811 N N . GLY A 1 368 ? 18.564 11.398 -16.356 1.00 96.31 368 GLY A N 1
ATOM 2812 C CA . GLY A 1 368 ? 19.729 11.563 -15.476 1.00 96.31 368 GLY A CA 1
ATOM 2813 C C . GLY A 1 368 ? 20.983 11.992 -16.232 1.00 96.31 368 GLY A C 1
ATOM 2814 O O . GLY A 1 368 ? 21.683 12.908 -15.804 1.00 96.31 368 GLY A O 1
ATOM 2815 N N . TYR A 1 369 ? 21.216 11.377 -17.390 1.00 96.25 369 TYR A N 1
ATOM 2816 C CA . TYR A 1 369 ? 22.370 11.651 -18.238 1.00 96.25 369 TYR A CA 1
ATOM 2817 C C . TYR A 1 369 ? 22.333 13.067 -18.837 1.00 96.25 369 TYR A C 1
ATOM 2819 O O . TYR A 1 369 ? 23.274 13.845 -18.683 1.00 96.25 369 TYR A O 1
ATOM 2827 N N . VAL A 1 370 ? 21.220 13.441 -19.474 1.00 95.75 370 VAL A N 1
ATOM 2828 C CA . VAL A 1 370 ? 21.077 14.734 -20.162 1.00 95.75 370 VAL A CA 1
ATOM 2829 C C . VAL A 1 370 ? 21.003 15.899 -19.178 1.00 95.75 370 VAL A C 1
ATOM 2831 O O . VAL A 1 370 ? 21.594 16.948 -19.429 1.00 95.75 370 VAL A O 1
ATOM 2834 N N . PHE A 1 371 ? 20.319 15.742 -18.039 1.00 94.81 371 PHE A N 1
ATOM 2835 C CA . PHE A 1 371 ? 20.181 16.831 -17.062 1.00 94.81 371 PHE A CA 1
ATOM 2836 C C . PHE A 1 371 ? 21.516 17.225 -16.427 1.00 94.81 371 PHE A C 1
ATOM 2838 O O . PHE A 1 371 ? 21.660 18.363 -15.981 1.00 94.81 371 PHE A O 1
ATOM 2845 N N . LEU A 1 372 ? 22.495 16.313 -16.405 1.00 93.31 372 LEU A N 1
ATOM 2846 C CA . LEU A 1 372 ? 23.853 16.590 -15.935 1.00 93.31 372 LEU A CA 1
ATOM 2847 C C . LEU A 1 372 ? 24.857 16.866 -17.066 1.00 93.31 372 LEU A C 1
ATOM 2849 O O . LEU A 1 372 ? 26.062 16.864 -16.828 1.00 93.31 372 LEU A O 1
ATOM 2853 N N . GLY A 1 373 ? 24.370 17.176 -18.271 1.00 90.38 373 GLY A N 1
ATOM 2854 C CA . GLY A 1 373 ? 25.187 17.698 -19.369 1.00 90.38 373 GLY A CA 1
ATOM 2855 C C . GLY A 1 373 ? 25.626 16.671 -20.413 1.00 90.38 373 GLY A C 1
ATOM 2856 O O . GLY A 1 373 ? 26.334 17.046 -21.346 1.00 90.38 373 GLY A O 1
ATOM 2857 N N . GLY A 1 374 ? 25.202 15.411 -20.299 1.00 93.19 374 GLY A N 1
ATOM 2858 C CA . GLY A 1 374 ? 25.425 14.403 -21.334 1.00 93.19 374 GLY A CA 1
ATOM 2859 C C . GLY A 1 374 ? 24.605 14.668 -22.604 1.00 93.19 374 GLY A C 1
ATOM 2860 O O . GLY A 1 374 ? 23.509 15.236 -22.549 1.00 93.19 374 GLY A O 1
ATOM 2861 N N . ALA A 1 375 ? 25.105 14.250 -23.769 1.00 94.00 375 ALA A N 1
ATOM 2862 C CA . ALA A 1 375 ? 24.376 14.406 -25.023 1.00 94.00 375 ALA A CA 1
ATOM 2863 C C . ALA A 1 375 ? 23.431 13.217 -25.261 1.00 94.00 375 ALA A C 1
ATOM 2865 O O . ALA A 1 375 ? 23.779 12.059 -25.050 1.00 94.00 375 ALA A O 1
ATOM 2866 N N . TRP A 1 376 ? 22.208 13.475 -25.730 1.00 93.31 376 TRP A N 1
ATOM 2867 C CA . TRP A 1 376 ? 21.201 12.415 -25.908 1.00 93.31 376 TRP A CA 1
ATOM 2868 C C . TRP A 1 376 ? 21.610 11.341 -26.933 1.00 93.31 376 TRP A C 1
ATOM 2870 O O . TRP A 1 376 ? 21.121 10.212 -26.889 1.00 93.31 376 TRP A O 1
ATOM 2880 N N . ASN A 1 377 ? 22.486 11.707 -27.869 1.00 94.19 377 ASN A N 1
ATOM 2881 C CA . ASN A 1 377 ? 23.014 10.854 -28.927 1.00 94.19 377 ASN A CA 1
ATOM 2882 C C . ASN A 1 377 ? 24.318 10.140 -28.533 1.00 94.19 377 ASN A C 1
ATOM 2884 O O . ASN A 1 377 ? 24.872 9.414 -29.360 1.00 94.19 377 ASN A O 1
ATOM 2888 N N . ASP A 1 378 ? 24.799 10.310 -27.298 1.00 95.31 378 ASP A N 1
ATOM 2889 C CA . ASP A 1 378 ? 25.899 9.508 -26.772 1.00 95.31 378 ASP A CA 1
ATOM 2890 C C . ASP A 1 378 ? 25.460 8.055 -26.625 1.00 95.31 378 ASP A C 1
ATOM 2892 O O . ASP A 1 378 ? 24.355 7.772 -26.176 1.00 95.31 378 ASP A O 1
ATOM 2896 N N . VAL A 1 379 ? 26.346 7.115 -26.945 1.00 95.69 379 VAL A N 1
ATOM 2897 C CA . VAL A 1 379 ? 26.041 5.673 -26.927 1.00 95.69 379 VAL A CA 1
ATOM 2898 C C . VAL A 1 379 ? 25.839 5.136 -25.500 1.00 95.69 379 VAL A C 1
ATOM 2900 O O . VAL A 1 379 ? 25.067 4.200 -25.282 1.00 95.69 379 VAL A O 1
ATOM 2903 N N . LEU A 1 380 ? 26.516 5.733 -24.516 1.00 95.31 380 LEU A N 1
ATOM 2904 C CA . LEU A 1 380 ? 26.577 5.260 -23.132 1.00 95.31 380 LEU A CA 1
ATOM 2905 C C . LEU A 1 380 ? 25.201 5.092 -22.447 1.00 95.31 380 LEU A C 1
ATOM 2907 O O . LEU A 1 380 ? 24.927 3.977 -21.989 1.00 95.31 380 LEU A O 1
ATOM 2911 N N . PRO A 1 381 ? 24.308 6.104 -22.386 1.00 95.88 381 PRO A N 1
ATOM 2912 C CA . PRO A 1 381 ? 22.999 5.957 -21.739 1.00 95.88 381 PRO A CA 1
ATOM 2913 C C . PRO A 1 381 ? 22.136 4.853 -22.369 1.00 95.88 381 PRO A C 1
ATOM 2915 O O . PRO A 1 381 ? 21.397 4.169 -21.660 1.00 95.88 381 PRO A O 1
ATOM 2918 N N . TRP A 1 382 ? 22.257 4.606 -23.676 1.00 96.38 382 TRP A N 1
ATOM 2919 C CA . TRP A 1 382 ? 21.512 3.542 -24.361 1.00 96.38 382 TRP A CA 1
ATOM 2920 C C . TRP A 1 382 ? 22.029 2.147 -24.000 1.00 96.38 382 TRP A C 1
ATOM 2922 O O . TRP A 1 382 ? 21.229 1.244 -23.746 1.00 96.38 382 TRP A O 1
ATOM 2932 N N . LEU A 1 383 ? 23.354 1.978 -23.905 1.00 96.38 383 LEU A N 1
ATOM 2933 C CA . LEU A 1 383 ? 23.966 0.720 -23.463 1.00 96.38 383 LEU A CA 1
ATOM 2934 C C . LEU A 1 383 ? 23.644 0.396 -22.000 1.00 96.38 383 LEU A C 1
ATOM 2936 O O . LEU A 1 383 ? 23.435 -0.769 -21.670 1.00 96.38 383 LEU A O 1
ATOM 2940 N N . LEU A 1 384 ? 23.562 1.412 -21.135 1.00 95.88 384 LEU A N 1
ATOM 2941 C CA . LEU A 1 384 ? 23.118 1.246 -19.747 1.00 95.88 384 LEU A CA 1
ATOM 2942 C C . LEU A 1 384 ? 21.648 0.818 -19.660 1.00 95.88 384 LEU A C 1
ATOM 2944 O O . LEU A 1 384 ? 21.275 0.012 -18.809 1.00 95.88 384 LEU A O 1
ATOM 2948 N N . SER A 1 385 ? 20.812 1.338 -20.556 1.00 96.94 385 SER A N 1
ATOM 2949 C CA . SER A 1 385 ? 19.365 1.147 -20.485 1.00 96.94 385 SER A CA 1
ATOM 2950 C C . SER A 1 385 ? 18.891 -0.206 -21.000 1.00 96.94 385 SER A C 1
ATOM 2952 O O . SER A 1 385 ? 17.911 -0.736 -20.481 1.00 96.94 385 SER A O 1
ATOM 2954 N N . LEU A 1 386 ? 19.556 -0.781 -22.007 1.00 96.19 386 LEU A N 1
ATOM 2955 C CA . LEU A 1 386 ? 19.070 -1.991 -22.675 1.00 96.19 386 LEU A CA 1
ATOM 2956 C C . LEU A 1 386 ? 18.948 -3.209 -21.730 1.00 96.19 386 LEU A C 1
ATOM 2958 O O . LEU A 1 386 ? 17.871 -3.810 -21.706 1.00 96.19 386 LEU A O 1
ATOM 2962 N N . PRO A 1 387 ? 19.961 -3.575 -20.915 1.00 97.25 387 PRO A N 1
ATOM 2963 C CA . PRO A 1 387 ? 19.816 -4.678 -19.962 1.00 97.25 387 PRO A CA 1
ATOM 2964 C C . PRO A 1 387 ? 18.700 -4.433 -18.938 1.00 97.25 387 PRO A C 1
ATOM 2966 O O . PRO A 1 387 ? 17.937 -5.346 -18.623 1.00 97.25 387 PRO A O 1
ATOM 2969 N N . LEU A 1 388 ? 18.562 -3.189 -18.465 1.00 97.62 388 LEU A N 1
ATOM 2970 C CA . LEU A 1 388 ? 17.527 -2.806 -17.507 1.00 97.62 388 LEU A CA 1
ATOM 2971 C C . LEU A 1 388 ? 16.119 -2.897 -18.118 1.00 97.62 388 LEU A C 1
ATOM 2973 O O . LEU A 1 388 ? 15.223 -3.450 -17.486 1.00 97.62 388 LEU A O 1
ATOM 2977 N N . LEU A 1 389 ? 15.926 -2.433 -19.357 1.00 98.00 389 LEU A N 1
ATOM 2978 C CA . LEU A 1 389 ? 14.661 -2.553 -20.092 1.00 98.00 389 LEU A CA 1
ATOM 2979 C C . LEU A 1 389 ? 14.199 -4.010 -20.152 1.00 98.00 389 LEU A C 1
ATOM 2981 O O . LEU A 1 389 ? 13.051 -4.325 -19.832 1.00 98.00 389 LEU A O 1
ATOM 2985 N N . LEU A 1 390 ? 15.115 -4.907 -20.531 1.00 98.31 390 LEU A N 1
ATOM 2986 C CA . LEU A 1 390 ? 14.837 -6.338 -20.615 1.00 98.31 390 LEU A CA 1
ATOM 2987 C C . LEU A 1 390 ? 14.495 -6.926 -19.243 1.00 98.31 390 LEU A C 1
ATOM 2989 O O . LEU A 1 390 ? 13.630 -7.794 -19.153 1.00 98.31 390 LEU A O 1
ATOM 2993 N N . ALA A 1 391 ? 15.137 -6.447 -18.177 1.00 97.75 391 ALA A N 1
ATOM 2994 C CA . ALA A 1 391 ? 14.896 -6.912 -16.816 1.00 97.75 391 ALA A CA 1
ATOM 2995 C C . ALA A 1 391 ? 13.557 -6.429 -16.228 1.00 97.75 391 ALA A C 1
ATOM 2997 O O . ALA A 1 391 ? 12.983 -7.131 -15.398 1.00 97.75 391 ALA A O 1
ATOM 2998 N N . ILE A 1 392 ? 13.027 -5.275 -16.653 1.00 97.81 392 ILE A N 1
ATOM 2999 C CA . ILE A 1 392 ? 11.724 -4.757 -16.189 1.00 97.81 392 ILE A CA 1
ATOM 3000 C C . ILE A 1 392 ? 10.553 -5.560 -16.777 1.00 97.81 392 ILE A C 1
ATOM 3002 O O . ILE A 1 392 ? 9.571 -5.820 -16.072 1.00 97.81 392 ILE A O 1
ATOM 3006 N N . MET A 1 393 ? 10.670 -6.000 -18.034 1.00 97.88 393 MET A N 1
ATOM 3007 C CA . MET A 1 393 ? 9.604 -6.688 -18.777 1.00 97.88 393 MET A CA 1
ATOM 3008 C C . MET A 1 393 ? 8.970 -7.887 -18.041 1.00 97.88 393 MET A C 1
ATOM 3010 O O . MET A 1 393 ? 7.737 -7.953 -17.996 1.00 97.88 393 MET A O 1
ATOM 3014 N N . PRO A 1 394 ? 9.728 -8.815 -17.418 1.00 97.38 394 PRO A N 1
ATOM 3015 C CA . PRO A 1 394 ? 9.163 -9.901 -16.622 1.00 97.38 394 PRO A CA 1
ATOM 3016 C C . PRO A 1 394 ? 8.287 -9.386 -15.481 1.00 97.38 394 PRO A C 1
ATOM 3018 O O . PRO A 1 394 ? 7.152 -9.831 -15.336 1.00 97.38 394 PRO A O 1
ATOM 3021 N N . SER A 1 395 ? 8.763 -8.400 -14.719 1.00 95.38 395 SER A N 1
ATOM 3022 C CA . SER A 1 395 ? 8.054 -7.883 -13.545 1.00 95.38 395 SER A CA 1
ATOM 3023 C C . SER A 1 395 ? 6.725 -7.241 -13.928 1.00 95.38 395 SER A C 1
ATOM 3025 O O . SER A 1 395 ? 5.684 -7.583 -13.366 1.00 95.38 395 SER A O 1
ATOM 3027 N N . ILE A 1 396 ? 6.732 -6.348 -14.920 1.00 95.56 396 ILE A N 1
ATOM 3028 C CA . ILE A 1 396 ? 5.503 -5.663 -15.324 1.00 95.56 396 ILE A CA 1
ATOM 3029 C C . ILE A 1 396 ? 4.510 -6.626 -15.991 1.00 95.56 396 ILE A C 1
ATOM 3031 O O . ILE A 1 396 ? 3.318 -6.568 -15.696 1.00 95.56 396 ILE A O 1
ATOM 3035 N N . THR A 1 397 ? 4.990 -7.596 -16.775 1.00 96.62 397 THR A N 1
ATOM 3036 C CA . THR A 1 397 ? 4.137 -8.630 -17.387 1.00 96.62 397 THR A CA 1
ATOM 3037 C C . THR A 1 397 ? 3.485 -9.520 -16.327 1.00 96.62 397 THR A C 1
ATOM 3039 O O . THR A 1 397 ? 2.283 -9.785 -16.381 1.00 96.62 397 THR A O 1
ATOM 3042 N N . LEU A 1 398 ? 4.260 -9.968 -15.334 1.00 96.19 398 LEU A N 1
ATOM 3043 C CA . LEU A 1 398 ? 3.760 -10.791 -14.233 1.00 96.19 398 LEU A CA 1
ATOM 3044 C C . LEU A 1 398 ? 2.718 -10.044 -13.397 1.00 96.19 398 LEU A C 1
ATOM 3046 O O . LEU A 1 398 ? 1.719 -10.645 -13.003 1.00 96.19 398 LEU A O 1
ATOM 3050 N N . SER A 1 399 ? 2.897 -8.738 -13.189 1.00 93.69 399 SER A N 1
ATOM 3051 C CA . SER A 1 399 ? 1.945 -7.914 -12.434 1.00 93.69 399 SER A CA 1
ATOM 3052 C C . SER A 1 399 ? 0.535 -7.914 -13.038 1.00 93.69 399 S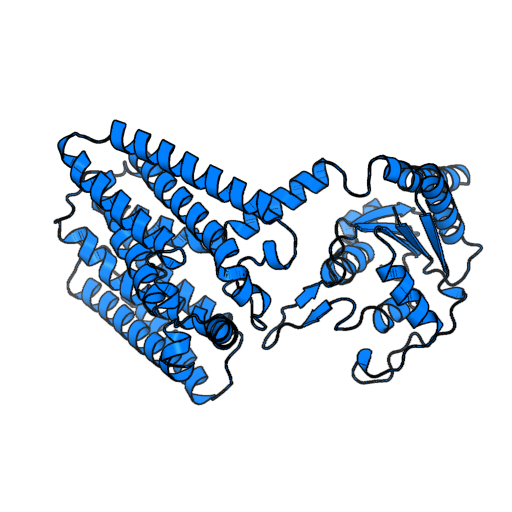ER A C 1
ATOM 3054 O O . SER A 1 399 ? -0.443 -7.763 -12.313 1.00 93.69 399 SER A O 1
ATOM 3056 N N . GLY A 1 400 ? 0.414 -8.185 -14.343 1.00 93.44 400 GLY A N 1
ATOM 3057 C CA . GLY A 1 400 ? -0.870 -8.301 -15.027 1.00 93.44 400 GLY A CA 1
ATOM 3058 C C . GLY A 1 400 ? -1.618 -9.617 -14.778 1.00 93.44 400 GLY A C 1
ATOM 3059 O O . GLY A 1 400 ? -2.796 -9.697 -15.116 1.00 93.44 400 GLY A O 1
ATOM 3060 N N . ILE A 1 401 ? -0.979 -10.649 -14.205 1.00 94.75 401 ILE A N 1
ATOM 3061 C CA . ILE A 1 401 ? -1.605 -11.968 -13.983 1.00 94.75 401 ILE A CA 1
ATOM 3062 C C . ILE A 1 401 ? -2.668 -11.927 -12.872 1.00 94.75 401 ILE A C 1
ATOM 3064 O O . ILE A 1 401 ? -3.772 -12.410 -13.129 1.00 94.75 401 ILE A O 1
ATOM 3068 N N . PRO A 1 402 ? -2.407 -11.374 -11.666 1.00 92.19 402 PRO A N 1
ATOM 3069 C CA . PRO A 1 402 ? -3.449 -11.226 -10.644 1.00 92.19 402 PRO A CA 1
ATOM 3070 C C . PRO A 1 402 ? -4.633 -10.377 -11.120 1.00 92.19 402 PRO A C 1
ATOM 3072 O O . PRO A 1 402 ? -5.774 -10.635 -10.749 1.00 92.19 402 PRO A O 1
ATOM 3075 N N . ASP A 1 403 ? -4.365 -9.412 -11.999 1.00 91.06 403 ASP A N 1
ATOM 3076 C CA . ASP A 1 403 ? -5.354 -8.447 -12.475 1.00 91.06 403 ASP A CA 1
ATOM 3077 C C . ASP A 1 403 ? -6.074 -8.921 -13.752 1.00 91.06 403 ASP A C 1
ATOM 3079 O O . ASP A 1 403 ? -6.910 -8.197 -14.284 1.00 91.06 403 ASP A O 1
ATOM 3083 N N . LEU A 1 404 ? -5.760 -10.117 -14.268 1.00 92.94 404 LEU A N 1
ATOM 3084 C CA . LEU A 1 404 ? -6.143 -10.575 -15.610 1.00 92.94 404 LEU A CA 1
ATOM 3085 C C . LEU A 1 404 ? -7.656 -10.524 -15.850 1.00 92.94 404 LEU A C 1
ATOM 3087 O O . LEU A 1 404 ? -8.107 -9.928 -16.827 1.00 92.94 404 LEU A O 1
ATOM 3091 N N . GLU A 1 405 ? -8.441 -11.122 -14.955 1.00 91.94 405 GLU A N 1
ATOM 3092 C CA . GLU A 1 405 ? -9.902 -11.182 -15.094 1.00 91.94 405 GLU A CA 1
ATOM 3093 C C . GLU A 1 405 ? -10.550 -9.805 -14.917 1.00 91.94 405 GLU A C 1
ATOM 3095 O O . GLU A 1 405 ? -11.413 -9.418 -15.704 1.00 91.94 405 GLU A O 1
ATOM 3100 N N . ALA A 1 406 ? -10.103 -9.040 -13.917 1.00 91.25 406 ALA A N 1
ATOM 3101 C CA . ALA A 1 406 ? -10.633 -7.710 -13.628 1.00 91.25 406 ALA A CA 1
ATOM 3102 C C . ALA A 1 406 ? -10.323 -6.715 -14.758 1.00 91.25 406 ALA A C 1
ATOM 3104 O O . ALA A 1 406 ? -11.195 -5.961 -15.191 1.00 91.25 406 ALA A O 1
ATOM 3105 N N . ASN A 1 407 ? -9.109 -6.773 -15.309 1.00 92.56 407 ASN A N 1
ATOM 3106 C CA . ASN A 1 407 ? -8.703 -5.967 -16.454 1.00 92.56 407 ASN A CA 1
ATOM 3107 C C . ASN A 1 407 ? -9.498 -6.335 -17.710 1.00 92.56 407 ASN A C 1
ATOM 3109 O O . ASN A 1 407 ? -9.959 -5.431 -18.409 1.00 92.56 407 ASN A O 1
ATOM 3113 N N . ALA A 1 408 ? -9.705 -7.629 -17.976 1.00 92.81 408 ALA A N 1
ATOM 3114 C CA . ALA A 1 408 ? -10.531 -8.076 -19.094 1.00 92.81 408 ALA A CA 1
ATOM 3115 C C . ALA A 1 408 ? -11.983 -7.578 -18.960 1.00 92.81 408 ALA A C 1
ATOM 3117 O O . ALA A 1 408 ? -12.533 -7.036 -19.920 1.00 92.81 408 ALA A O 1
ATOM 3118 N N . ALA A 1 409 ? -12.574 -7.678 -17.764 1.00 92.25 409 ALA A N 1
ATOM 3119 C CA . ALA A 1 409 ? -13.922 -7.183 -17.478 1.00 92.25 409 ALA A CA 1
ATOM 3120 C C . ALA A 1 409 ? -14.041 -5.652 -17.611 1.00 92.25 409 ALA A C 1
ATOM 3122 O O . ALA A 1 409 ? -15.061 -5.145 -18.074 1.00 92.25 409 ALA A O 1
ATOM 3123 N N . ALA A 1 410 ? -12.983 -4.912 -17.268 1.00 90.00 410 ALA A N 1
ATOM 3124 C CA . ALA A 1 410 ? -12.901 -3.461 -17.436 1.00 90.00 410 ALA A CA 1
ATOM 3125 C C . ALA A 1 410 ? -12.548 -3.016 -18.874 1.00 90.00 410 ALA A C 1
ATOM 3127 O O . ALA A 1 410 ? -12.407 -1.819 -19.131 1.00 90.00 410 ALA A O 1
ATOM 3128 N N . GLY A 1 411 ? -12.384 -3.952 -19.818 1.00 90.38 411 GLY A N 1
ATOM 3129 C CA . GLY A 1 411 ? -12.068 -3.665 -21.220 1.00 90.38 411 GLY A CA 1
ATOM 3130 C C . GLY A 1 411 ? -10.599 -3.325 -21.501 1.00 90.38 411 GLY A C 1
ATOM 3131 O O . GLY A 1 411 ? -10.281 -2.888 -22.611 1.00 90.38 411 GLY A O 1
ATOM 3132 N N . LYS A 1 412 ? -9.687 -3.527 -20.541 1.00 92.56 412 LYS A N 1
ATOM 3133 C CA . LYS A 1 412 ? -8.244 -3.380 -20.769 1.00 92.56 412 LYS A CA 1
ATOM 3134 C C . LYS A 1 412 ? -7.703 -4.565 -21.558 1.00 92.56 412 LYS A C 1
ATOM 3136 O O . LYS A 1 412 ? -8.034 -5.715 -21.284 1.00 92.56 412 LYS A O 1
ATOM 3141 N N . ARG A 1 413 ? -6.800 -4.292 -22.501 1.00 94.00 413 ARG A N 1
ATOM 3142 C CA . ARG A 1 413 ? -6.131 -5.314 -23.322 1.00 94.00 413 ARG A CA 1
ATOM 3143 C C . ARG A 1 413 ? -4.631 -5.359 -23.047 1.00 94.00 413 ARG A C 1
ATOM 3145 O O . ARG A 1 413 ? -3.854 -5.282 -23.998 1.00 94.00 413 ARG A O 1
ATOM 3152 N N . THR A 1 414 ? -4.248 -5.457 -21.773 1.00 94.94 414 THR A N 1
ATOM 3153 C CA . THR A 1 414 ? -2.849 -5.632 -21.332 1.00 94.94 414 THR A CA 1
ATOM 3154 C C . THR A 1 414 ? -2.213 -6.866 -21.983 1.00 94.94 414 THR A C 1
ATOM 3156 O O . THR A 1 414 ? -2.928 -7.730 -22.506 1.00 94.94 414 THR A O 1
ATOM 3159 N N . LEU A 1 415 ? -0.882 -6.996 -21.959 1.00 95.19 415 LEU A N 1
ATOM 3160 C CA . LEU A 1 415 ? -0.223 -8.187 -22.511 1.00 95.19 415 LEU A CA 1
ATOM 3161 C C . LEU A 1 415 ? -0.699 -9.464 -21.815 1.00 95.19 415 LEU A C 1
ATOM 3163 O O . LEU A 1 415 ? -0.950 -10.461 -22.489 1.00 95.19 415 LEU A O 1
ATOM 3167 N N . ALA A 1 416 ? -0.916 -9.420 -20.499 1.00 94.56 416 ALA A N 1
ATOM 3168 C CA . ALA A 1 416 ? -1.465 -10.555 -19.759 1.00 94.56 416 ALA A CA 1
ATOM 3169 C C . ALA A 1 416 ? -2.879 -10.952 -20.225 1.00 94.56 416 ALA A C 1
ATOM 3171 O O . ALA A 1 416 ? -3.173 -12.141 -20.330 1.00 94.56 416 ALA A O 1
ATOM 3172 N N . VAL A 1 417 ? -3.738 -9.981 -20.564 1.00 95.81 417 VAL A N 1
ATOM 3173 C CA . VAL A 1 417 ? -5.074 -10.253 -21.126 1.00 95.81 417 VAL A CA 1
ATOM 3174 C C . VAL A 1 417 ? -4.971 -10.812 -22.548 1.00 95.81 417 VAL A C 1
ATOM 3176 O O . VAL A 1 417 ? -5.661 -11.771 -22.880 1.00 95.81 417 VAL A O 1
ATOM 3179 N N . ARG A 1 418 ? -4.096 -10.249 -23.391 1.00 96.31 418 ARG A N 1
ATOM 3180 C CA . ARG A 1 418 ? -3.936 -10.670 -24.796 1.00 96.31 418 ARG A CA 1
ATOM 3181 C C . ARG A 1 418 ? -3.321 -12.059 -24.945 1.00 96.31 418 ARG A C 1
ATOM 3183 O O . ARG A 1 418 ? -3.735 -12.819 -25.812 1.00 96.31 418 ARG A O 1
ATOM 3190 N N . LEU A 1 419 ? -2.308 -12.362 -24.137 1.00 96.00 419 LEU A N 1
ATOM 3191 C CA . LEU A 1 419 ? -1.536 -13.605 -24.209 1.00 96.00 419 LEU A CA 1
ATOM 3192 C C . LEU A 1 419 ? -2.093 -14.701 -23.288 1.00 96.00 419 LEU A C 1
ATOM 3194 O O . LEU A 1 419 ? -1.673 -15.859 -23.366 1.00 96.00 419 LEU A O 1
ATOM 3198 N N . GLY A 1 420 ? -2.995 -14.332 -22.376 1.00 95.56 420 GLY A N 1
ATOM 3199 C CA . GLY A 1 420 ? -3.399 -15.165 -21.254 1.00 95.56 420 GLY A CA 1
ATOM 3200 C C . GLY A 1 420 ? -2.255 -15.404 -20.261 1.00 95.56 420 GLY A C 1
ATOM 3201 O O . GLY A 1 420 ? -1.099 -15.036 -20.477 1.00 95.56 420 GLY A O 1
ATOM 3202 N N . GLN A 1 421 ? -2.560 -16.093 -19.160 1.00 94.81 421 GLN A N 1
ATOM 3203 C CA . GLN A 1 421 ? -1.575 -16.371 -18.109 1.00 94.81 421 GLN A CA 1
ATOM 3204 C C . GLN A 1 421 ? -0.356 -17.144 -18.631 1.00 94.81 421 GLN A C 1
ATOM 3206 O O . GLN A 1 421 ? 0.777 -16.801 -18.302 1.00 94.81 421 GLN A O 1
ATOM 3211 N N . ARG A 1 422 ? -0.566 -18.201 -19.429 1.00 95.88 422 ARG A N 1
ATOM 3212 C CA . ARG A 1 422 ? 0.542 -19.024 -19.936 1.00 95.88 422 ARG A CA 1
ATOM 3213 C C . ARG A 1 422 ? 1.458 -18.214 -20.850 1.00 95.88 422 ARG A C 1
ATOM 3215 O O . ARG A 1 422 ? 2.671 -18.295 -20.696 1.00 95.88 422 ARG A O 1
ATOM 3222 N N . GLY A 1 423 ? 0.894 -17.418 -21.758 1.00 97.00 423 GLY A N 1
ATOM 3223 C CA . GLY A 1 423 ? 1.683 -16.565 -22.641 1.00 97.00 423 GLY A CA 1
ATOM 3224 C C . GLY A 1 423 ? 2.421 -15.461 -21.879 1.00 97.00 423 GLY A C 1
ATOM 3225 O O . GLY A 1 423 ? 3.595 -15.233 -22.147 1.00 97.00 423 GLY A O 1
ATOM 3226 N N . ALA A 1 424 ? 1.797 -14.860 -20.860 1.00 97.25 424 ALA A N 1
ATOM 3227 C CA . ALA A 1 424 ? 2.452 -13.898 -19.970 1.00 97.25 424 ALA A CA 1
ATOM 3228 C C . ALA A 1 424 ? 3.650 -14.508 -19.218 1.00 97.25 424 ALA A C 1
ATOM 3230 O O . ALA A 1 424 ? 4.715 -13.899 -19.149 1.00 97.25 424 ALA A O 1
ATOM 3231 N N . LEU A 1 425 ? 3.510 -15.734 -18.700 1.00 97.94 425 LEU A N 1
ATOM 3232 C CA . LEU A 1 425 ? 4.602 -16.453 -18.033 1.00 97.94 425 LEU A CA 1
ATOM 3233 C C . LEU A 1 425 ? 5.743 -16.803 -19.000 1.00 97.94 425 LEU A C 1
ATOM 3235 O O . LEU A 1 425 ? 6.908 -16.657 -18.641 1.00 97.94 425 LEU A O 1
ATOM 3239 N N . MET A 1 426 ? 5.422 -17.235 -20.225 1.00 98.00 426 MET A N 1
ATOM 3240 C CA . MET A 1 426 ? 6.425 -17.514 -21.262 1.00 98.00 426 MET A CA 1
ATOM 3241 C C . MET A 1 426 ? 7.158 -16.246 -21.710 1.00 98.00 426 MET A C 1
ATOM 3243 O O . MET A 1 426 ? 8.370 -16.279 -21.925 1.00 98.00 426 MET A O 1
ATOM 3247 N N . LEU A 1 427 ? 6.442 -15.124 -21.823 1.00 98.00 427 LEU A N 1
ATOM 3248 C CA . LEU A 1 427 ? 7.037 -13.827 -22.127 1.00 98.00 427 LEU A CA 1
ATOM 3249 C C . LEU A 1 427 ? 7.992 -13.401 -21.008 1.00 98.00 427 LEU A C 1
ATOM 3251 O O . LEU A 1 427 ? 9.143 -13.073 -21.286 1.00 98.00 427 LEU A O 1
ATOM 3255 N N . ALA A 1 428 ? 7.552 -13.489 -19.749 1.00 98.31 428 ALA A N 1
ATOM 3256 C CA . ALA A 1 428 ? 8.397 -13.204 -18.595 1.00 98.31 428 ALA A CA 1
ATOM 3257 C C . ALA A 1 428 ? 9.658 -14.084 -18.584 1.00 98.31 428 ALA A C 1
ATOM 3259 O O . ALA A 1 428 ? 10.754 -13.558 -18.434 1.00 98.31 428 ALA A O 1
ATOM 3260 N N . LEU A 1 429 ? 9.527 -15.391 -18.840 1.00 98.50 429 LEU A N 1
ATOM 3261 C CA . LEU A 1 429 ? 10.662 -16.317 -18.933 1.00 98.50 429 LEU A CA 1
ATOM 3262 C C . LEU A 1 429 ? 11.647 -15.906 -20.032 1.00 98.50 429 LEU A C 1
ATOM 3264 O O . LEU A 1 429 ? 12.853 -15.843 -19.797 1.00 98.50 429 LEU A O 1
ATOM 3268 N N . SER A 1 430 ? 11.130 -15.584 -21.216 1.00 98.38 430 SER A N 1
ATOM 3269 C CA . SER A 1 430 ? 11.949 -15.173 -22.358 1.00 98.38 430 SER A CA 1
ATOM 3270 C C . SER A 1 430 ? 12.749 -13.913 -22.030 1.00 98.38 430 SER A C 1
ATOM 3272 O O . SER A 1 430 ? 13.960 -13.877 -22.233 1.00 98.38 430 SER A O 1
ATOM 3274 N N . PHE A 1 431 ? 12.105 -12.900 -21.447 1.00 98.50 431 PHE A N 1
ATOM 3275 C CA . PHE A 1 431 ? 12.779 -11.660 -21.068 1.00 98.50 431 PHE A CA 1
ATOM 3276 C C . PHE A 1 431 ? 13.728 -11.822 -19.874 1.00 98.50 431 PHE A C 1
ATOM 3278 O O . PHE A 1 431 ? 14.761 -11.160 -19.844 1.00 98.50 431 PHE A O 1
ATOM 3285 N N . THR A 1 432 ? 13.461 -12.738 -18.937 1.00 98.62 432 THR A N 1
ATOM 3286 C CA . THR A 1 432 ? 14.423 -13.095 -17.881 1.00 98.62 432 THR A CA 1
ATOM 3287 C C . THR A 1 432 ? 15.730 -13.609 -18.486 1.00 98.62 432 THR A C 1
ATOM 3289 O O . THR A 1 432 ? 16.803 -13.136 -18.102 1.00 98.62 432 THR A O 1
ATOM 3292 N N . LEU A 1 433 ? 15.647 -14.524 -19.459 1.00 98.44 433 LEU A N 1
ATOM 3293 C CA . LEU A 1 433 ? 16.815 -15.069 -20.157 1.00 98.44 433 LEU A CA 1
ATOM 3294 C C . LEU A 1 433 ? 17.522 -14.004 -21.004 1.00 98.44 433 LEU A C 1
ATOM 3296 O O . LEU A 1 433 ? 18.746 -13.907 -20.954 1.00 98.44 433 LEU A O 1
ATOM 3300 N N . LEU A 1 434 ? 16.766 -13.172 -21.728 1.00 98.56 434 LEU A N 1
ATOM 3301 C CA . LEU A 1 434 ? 17.325 -12.075 -22.524 1.00 98.56 434 LEU A CA 1
ATOM 3302 C C . LEU A 1 434 ? 18.053 -11.049 -21.654 1.00 98.56 434 LEU A C 1
ATOM 3304 O O . LEU A 1 434 ? 19.158 -10.648 -22.000 1.00 98.56 434 LEU A O 1
ATOM 3308 N N . ALA A 1 435 ? 17.484 -10.658 -20.513 1.00 98.31 435 ALA A N 1
ATOM 3309 C CA . ALA A 1 435 ? 18.138 -9.758 -19.566 1.00 98.31 435 ALA A CA 1
ATOM 3310 C C . ALA A 1 435 ? 19.422 -10.377 -18.997 1.00 98.31 435 ALA A C 1
ATOM 3312 O O . ALA A 1 435 ? 20.444 -9.700 -18.891 1.00 98.31 435 ALA A O 1
ATOM 3313 N N . GLY A 1 436 ? 19.394 -11.678 -18.683 1.00 97.94 436 GLY A N 1
ATOM 3314 C CA . GLY A 1 436 ? 20.560 -12.397 -18.175 1.00 97.94 436 GLY A CA 1
ATOM 3315 C C . GLY A 1 436 ? 21.689 -12.469 -19.199 1.00 97.94 436 GLY A C 1
ATOM 3316 O O . GLY A 1 436 ? 22.838 -12.157 -18.886 1.00 97.94 436 GLY A O 1
ATOM 3317 N N . GLY A 1 437 ? 21.338 -12.798 -20.444 1.00 98.00 437 GLY A N 1
ATOM 3318 C CA . GLY A 1 437 ? 22.253 -12.777 -21.580 1.00 98.00 437 GLY A CA 1
ATOM 3319 C C . GLY A 1 437 ? 22.795 -11.377 -21.864 1.00 98.00 437 GLY A C 1
ATOM 3320 O O . GLY A 1 437 ? 23.998 -11.225 -22.037 1.00 98.00 437 GLY A O 1
ATOM 3321 N N . ALA A 1 438 ? 21.948 -10.346 -21.837 1.00 97.56 438 ALA A N 1
ATOM 3322 C CA . ALA A 1 438 ? 22.368 -8.961 -22.031 1.00 97.56 438 ALA A CA 1
ATOM 3323 C C . ALA A 1 438 ? 23.345 -8.500 -20.941 1.00 97.56 438 ALA A C 1
ATOM 3325 O O . ALA A 1 438 ? 24.361 -7.897 -21.263 1.00 97.56 438 ALA A O 1
ATOM 3326 N N . GLY A 1 439 ? 23.095 -8.833 -19.670 1.00 96.75 439 GLY A N 1
ATOM 3327 C CA . GLY A 1 439 ? 24.030 -8.548 -18.576 1.00 96.75 439 GLY A CA 1
ATOM 3328 C C . GLY A 1 439 ? 25.385 -9.240 -18.764 1.00 96.75 439 GLY A C 1
ATOM 3329 O O . GLY A 1 439 ? 26.428 -8.605 -18.612 1.00 96.75 439 GLY A O 1
ATOM 3330 N N . LEU A 1 440 ? 25.379 -10.519 -19.156 1.00 97.31 440 LEU A N 1
ATOM 3331 C CA . LEU A 1 440 ? 26.600 -11.275 -19.447 1.00 97.31 440 LEU A CA 1
ATOM 3332 C C . LEU A 1 440 ? 27.377 -10.685 -20.630 1.00 97.31 440 LEU A C 1
ATOM 3334 O O . LEU A 1 440 ? 28.583 -10.486 -20.524 1.00 97.31 440 LEU A O 1
ATOM 3338 N N . ILE A 1 441 ? 26.693 -10.379 -21.734 1.00 97.44 441 ILE A N 1
ATOM 3339 C CA . ILE A 1 441 ? 27.296 -9.767 -22.924 1.00 97.44 441 ILE A CA 1
ATOM 3340 C C . ILE A 1 441 ? 27.885 -8.401 -22.569 1.00 97.44 441 ILE A C 1
ATOM 3342 O O . ILE A 1 441 ? 29.036 -8.135 -22.911 1.00 97.44 441 ILE A O 1
ATOM 3346 N N . SER A 1 442 ? 27.146 -7.569 -21.830 1.00 96.19 442 SER A N 1
ATOM 3347 C CA . SER A 1 442 ? 27.633 -6.269 -21.367 1.00 96.19 442 SER A CA 1
ATOM 3348 C C . SER A 1 442 ? 28.907 -6.386 -20.538 1.00 96.19 442 SER A C 1
ATOM 3350 O O . SER A 1 442 ? 29.829 -5.601 -20.740 1.00 96.19 442 SER A O 1
ATOM 3352 N N . GLN A 1 443 ? 28.999 -7.386 -19.658 1.00 95.75 443 GLN A N 1
ATOM 3353 C CA . GLN A 1 443 ? 30.221 -7.660 -18.905 1.00 95.75 443 GLN A CA 1
ATOM 3354 C C . GLN A 1 443 ? 31.359 -8.159 -19.812 1.00 95.75 443 GLN A C 1
ATOM 3356 O O . GLN A 1 443 ? 32.463 -7.629 -19.749 1.00 95.75 443 GLN A O 1
ATOM 3361 N N . MET A 1 444 ? 31.115 -9.171 -20.651 1.00 96.38 444 MET A N 1
ATOM 3362 C CA . MET A 1 444 ? 32.151 -9.808 -21.479 1.00 96.38 444 MET A CA 1
ATOM 3363 C C . MET A 1 444 ? 32.742 -8.864 -22.527 1.00 96.38 444 MET A C 1
ATOM 3365 O O . MET A 1 444 ? 33.934 -8.926 -22.812 1.00 96.38 444 MET A O 1
ATOM 3369 N N . MET A 1 445 ? 31.909 -7.998 -23.102 1.00 95.69 445 MET A N 1
ATOM 3370 C CA . MET A 1 445 ? 32.319 -7.022 -24.111 1.00 95.69 445 MET A CA 1
ATOM 3371 C C . MET A 1 445 ? 32.737 -5.678 -23.502 1.00 95.69 445 MET A C 1
ATOM 3373 O O . MET A 1 445 ? 33.009 -4.741 -24.249 1.00 95.69 445 MET A O 1
ATOM 3377 N N . ASN A 1 446 ? 32.772 -5.568 -22.168 1.00 92.69 446 ASN A N 1
ATOM 3378 C CA . ASN A 1 446 ? 33.068 -4.331 -21.445 1.00 92.69 446 ASN A CA 1
ATOM 3379 C C . ASN A 1 446 ? 32.215 -3.133 -21.923 1.00 92.69 446 ASN A C 1
ATOM 3381 O O . ASN A 1 446 ? 32.707 -2.016 -22.104 1.00 92.69 446 ASN A O 1
ATOM 3385 N N . LEU A 1 447 ? 30.924 -3.374 -22.179 1.00 91.94 447 LEU A N 1
ATOM 3386 C CA . LEU A 1 447 ? 29.995 -2.334 -22.618 1.00 91.94 447 LEU A CA 1
ATOM 3387 C C . LEU A 1 447 ? 29.757 -1.316 -21.500 1.00 91.94 447 LEU A C 1
ATOM 3389 O O . LEU A 1 447 ? 29.927 -1.607 -20.314 1.00 91.94 447 LEU A O 1
ATOM 3393 N N . ALA A 1 448 ? 29.331 -0.115 -21.896 1.00 90.75 448 ALA A N 1
ATOM 3394 C CA . ALA A 1 448 ? 29.039 0.988 -20.983 1.00 90.75 448 ALA A CA 1
ATOM 3395 C C . ALA A 1 448 ? 30.200 1.320 -20.019 1.00 90.75 448 ALA A C 1
ATOM 3397 O O . ALA A 1 448 ? 29.976 1.624 -18.850 1.00 90.75 448 ALA A O 1
ATOM 3398 N N . GLY A 1 449 ? 31.446 1.217 -20.497 1.00 85.50 449 GLY A N 1
ATOM 3399 C CA . GLY A 1 449 ? 32.634 1.581 -19.719 1.00 85.50 449 GLY A CA 1
ATOM 3400 C C . GLY A 1 449 ? 32.869 0.712 -18.481 1.00 85.50 449 GLY A C 1
ATOM 3401 O O . GLY A 1 449 ? 33.438 1.196 -17.512 1.00 85.50 449 GLY A O 1
ATOM 3402 N N . GLY A 1 450 ? 32.405 -0.543 -18.481 1.00 89.50 450 GLY A N 1
ATOM 3403 C CA . GLY A 1 450 ? 32.569 -1.450 -17.339 1.00 89.50 450 GLY A CA 1
ATOM 3404 C C . GLY A 1 450 ? 31.511 -1.291 -16.242 1.00 89.50 450 GLY A C 1
ATOM 3405 O O . GLY A 1 450 ? 31.605 -1.945 -15.205 1.00 89.50 450 GLY A O 1
ATOM 3406 N N . ALA A 1 451 ? 30.450 -0.507 -16.470 1.00 93.25 451 ALA A N 1
ATOM 3407 C CA . ALA A 1 451 ? 29.353 -0.324 -15.509 1.00 93.25 451 ALA A CA 1
ATOM 3408 C C . ALA A 1 451 ? 28.679 -1.643 -15.069 1.00 93.25 451 ALA A C 1
ATOM 3410 O O . ALA A 1 451 ? 28.084 -1.727 -13.996 1.00 93.25 451 ALA A O 1
ATOM 3411 N N . PHE A 1 452 ? 28.783 -2.691 -15.889 1.00 96.25 452 PHE A N 1
ATOM 3412 C CA . PHE A 1 452 ? 28.234 -4.022 -15.624 1.00 96.25 452 PHE A CA 1
ATOM 3413 C C . PHE A 1 452 ? 29.282 -5.041 -15.146 1.00 96.25 452 PHE A C 1
ATOM 3415 O O . PHE A 1 452 ? 29.015 -6.241 -15.117 1.00 96.25 452 PHE A O 1
ATOM 3422 N N . GLU A 1 453 ? 30.484 -4.608 -14.765 1.00 95.50 453 GLU A N 1
ATOM 3423 C CA . GLU A 1 453 ? 31.543 -5.520 -14.337 1.00 95.50 453 GLU A CA 1
ATOM 3424 C C . GLU A 1 453 ? 31.137 -6.335 -13.092 1.00 95.50 453 GLU A C 1
ATOM 3426 O O . GLU A 1 453 ? 30.869 -5.800 -12.010 1.00 95.50 453 GLU A O 1
ATOM 3431 N N . GLY A 1 454 ? 31.143 -7.662 -13.239 1.00 95.19 454 GLY A N 1
ATOM 3432 C CA . GLY A 1 454 ? 30.785 -8.618 -12.191 1.00 95.19 454 GLY A CA 1
ATOM 3433 C C . GLY A 1 454 ? 29.285 -8.905 -12.079 1.00 95.19 454 GLY A C 1
ATOM 3434 O O . GLY A 1 454 ? 28.904 -9.732 -11.248 1.00 95.19 454 GLY A O 1
ATOM 3435 N N . ILE A 1 455 ? 28.432 -8.288 -12.909 1.00 97.12 455 ILE A N 1
ATOM 3436 C CA . ILE A 1 455 ? 26.977 -8.492 -12.851 1.00 97.12 455 ILE A CA 1
ATOM 3437 C C . ILE A 1 455 ? 26.585 -9.961 -13.047 1.00 97.12 455 ILE A C 1
ATOM 3439 O O . ILE A 1 455 ? 25.619 -10.429 -12.440 1.00 97.12 455 ILE A O 1
ATOM 3443 N N . ALA A 1 456 ? 27.350 -10.718 -13.842 1.00 96.69 456 ALA A N 1
ATOM 3444 C CA . ALA A 1 456 ? 27.062 -12.116 -14.145 1.00 96.69 456 ALA A CA 1
ATOM 3445 C C . ALA A 1 456 ? 27.019 -12.995 -12.883 1.00 96.69 456 ALA A C 1
ATOM 3447 O O . ALA A 1 456 ? 26.207 -13.918 -12.820 1.00 96.69 456 ALA A O 1
ATOM 3448 N N . TYR A 1 457 ? 27.812 -12.676 -11.850 1.00 96.88 457 TYR A N 1
ATOM 3449 C CA . TYR A 1 457 ? 27.812 -13.418 -10.583 1.00 96.88 457 TYR A CA 1
ATOM 3450 C C . TYR A 1 457 ? 26.480 -13.326 -9.831 1.00 96.88 457 TYR A C 1
ATOM 3452 O O . TYR A 1 457 ? 26.143 -14.236 -9.079 1.00 96.88 457 TYR A O 1
ATOM 3460 N N . ALA A 1 458 ? 25.712 -12.255 -10.039 1.00 97.31 458 ALA A N 1
ATOM 3461 C CA . ALA A 1 458 ? 24.401 -12.073 -9.425 1.00 97.31 458 ALA A CA 1
ATOM 3462 C C . ALA A 1 458 ? 23.264 -12.459 -10.380 1.00 97.31 458 ALA A C 1
ATOM 3464 O O . ALA A 1 458 ? 22.333 -13.176 -10.009 1.00 97.31 458 ALA A O 1
ATOM 3465 N N . VAL A 1 459 ? 23.343 -12.001 -11.629 1.00 97.56 459 VAL A N 1
ATOM 3466 C CA . VAL A 1 459 ? 22.252 -12.113 -12.597 1.00 97.56 459 VAL A CA 1
ATOM 3467 C C . VAL A 1 459 ? 22.094 -13.533 -13.133 1.00 97.56 459 VAL A C 1
ATOM 3469 O O . VAL A 1 459 ? 20.963 -13.985 -13.251 1.00 97.56 459 VAL A O 1
ATOM 3472 N N . ILE A 1 460 ? 23.169 -14.282 -13.397 1.00 98.00 460 ILE A N 1
ATOM 3473 C CA . ILE A 1 460 ? 23.052 -15.656 -13.917 1.00 98.00 460 ILE A CA 1
ATOM 3474 C C . ILE A 1 460 ? 22.374 -16.614 -12.922 1.00 98.00 460 ILE A C 1
ATOM 3476 O O . ILE A 1 460 ? 21.379 -17.241 -13.305 1.00 98.00 460 ILE A O 1
ATOM 3480 N N . PRO A 1 461 ? 22.812 -16.729 -11.649 1.00 98.25 461 PRO A N 1
ATOM 3481 C CA . PRO A 1 461 ? 22.122 -17.601 -10.699 1.00 98.25 461 PRO A CA 1
ATOM 3482 C C . PRO A 1 461 ? 20.686 -17.137 -10.426 1.00 98.25 461 PRO A C 1
ATOM 3484 O O . PRO A 1 461 ? 19.789 -17.969 -10.281 1.00 98.25 461 PRO A O 1
ATOM 3487 N N . HIS A 1 462 ? 20.428 -15.824 -10.414 1.00 98.44 462 HIS A N 1
ATOM 3488 C CA . HIS A 1 462 ? 19.077 -15.310 -10.208 1.00 98.44 462 HIS A CA 1
ATOM 3489 C C . HIS A 1 462 ? 18.163 -15.562 -11.418 1.00 98.44 462 HIS A C 1
ATOM 3491 O O . HIS A 1 462 ? 17.015 -15.965 -11.238 1.00 98.44 462 HIS A O 1
ATOM 3497 N N . ALA A 1 463 ? 18.671 -15.417 -12.645 1.00 98.31 463 ALA A N 1
ATOM 3498 C CA . ALA A 1 463 ? 17.951 -15.761 -13.867 1.00 98.31 463 ALA A CA 1
ATOM 3499 C C . ALA A 1 463 ? 17.599 -17.252 -13.899 1.00 98.31 463 ALA A C 1
ATOM 3501 O O . ALA A 1 463 ? 16.476 -17.598 -14.260 1.00 98.31 463 ALA A O 1
ATOM 3502 N N . ALA A 1 464 ? 18.512 -18.132 -13.469 1.00 98.19 464 ALA A N 1
ATOM 3503 C CA . ALA A 1 464 ? 18.251 -19.566 -13.354 1.00 98.19 464 ALA A CA 1
ATOM 3504 C C . ALA A 1 464 ? 17.143 -19.867 -12.329 1.00 98.19 464 ALA A C 1
ATOM 3506 O O . ALA A 1 464 ? 16.194 -20.589 -12.641 1.00 98.19 464 ALA A O 1
ATOM 3507 N N . LEU A 1 465 ? 17.210 -19.261 -11.136 1.00 98.31 465 LEU A N 1
ATOM 3508 C CA . LEU A 1 465 ? 16.177 -19.396 -10.105 1.00 98.31 465 LEU A CA 1
ATOM 3509 C C . LEU A 1 465 ? 14.810 -18.900 -10.598 1.00 98.31 465 LEU A C 1
ATOM 3511 O O . LEU A 1 465 ? 13.812 -19.608 -10.467 1.00 98.31 465 LEU A O 1
ATOM 3515 N N . LEU A 1 466 ? 14.754 -17.697 -11.172 1.00 98.25 466 LEU A N 1
ATOM 3516 C CA . LEU A 1 466 ? 13.513 -17.105 -11.669 1.00 98.25 466 LEU A CA 1
ATOM 3517 C C . LEU A 1 466 ? 12.939 -17.919 -12.834 1.00 98.25 466 LEU A C 1
ATOM 3519 O O . LEU A 1 466 ? 11.740 -18.185 -12.858 1.00 98.25 466 LEU A O 1
ATOM 3523 N N . SER A 1 467 ? 13.790 -18.397 -13.744 1.00 98.38 467 SER A N 1
ATOM 3524 C CA . SER A 1 467 ? 13.383 -19.280 -14.842 1.00 98.38 467 SER A CA 1
ATOM 3525 C C . SER A 1 467 ? 12.794 -20.591 -14.328 1.00 98.38 467 SER A C 1
ATOM 3527 O O . SER A 1 467 ? 11.747 -21.021 -14.808 1.00 98.38 467 SER A O 1
ATOM 3529 N N . TRP A 1 468 ? 13.403 -21.197 -13.303 1.00 98.25 468 TRP A N 1
ATOM 3530 C CA . TRP A 1 468 ? 12.870 -22.394 -12.652 1.00 98.25 468 TRP A CA 1
ATOM 3531 C C . TRP A 1 468 ? 11.513 -22.136 -11.982 1.00 98.25 468 TRP A C 1
ATOM 3533 O O . TRP A 1 468 ? 10.581 -22.926 -12.146 1.00 98.25 468 TRP A O 1
ATOM 3543 N N . LEU A 1 469 ? 11.356 -21.011 -11.274 1.00 97.81 469 LEU A N 1
ATOM 3544 C CA . LEU A 1 469 ? 10.079 -20.622 -10.665 1.00 97.81 469 LEU A CA 1
ATOM 3545 C C . LEU A 1 469 ? 8.983 -20.398 -11.719 1.00 97.81 469 LEU A C 1
ATOM 3547 O O . LEU A 1 469 ? 7.841 -20.821 -11.518 1.00 97.81 469 LEU A O 1
ATOM 3551 N N . LEU A 1 470 ? 9.327 -19.761 -12.841 1.00 97.56 470 LEU A N 1
ATOM 3552 C CA . LEU A 1 470 ? 8.424 -19.536 -13.969 1.00 97.56 470 LEU A CA 1
ATOM 3553 C C . LEU A 1 470 ? 8.019 -20.854 -14.630 1.00 97.56 470 LEU A C 1
ATOM 3555 O O . LEU A 1 470 ? 6.823 -21.093 -14.796 1.00 97.56 470 LEU A O 1
ATOM 3559 N N . ALA A 1 471 ? 8.978 -21.733 -14.928 1.00 96.94 471 ALA A N 1
ATOM 3560 C CA . ALA A 1 471 ? 8.725 -23.056 -15.495 1.00 96.94 471 ALA A CA 1
ATOM 3561 C C . ALA A 1 471 ? 7.805 -23.881 -14.587 1.00 96.94 471 ALA A C 1
ATOM 3563 O O . ALA A 1 471 ? 6.748 -24.334 -15.024 1.00 96.94 471 ALA A O 1
ATOM 3564 N N . LYS A 1 472 ? 8.110 -23.944 -13.285 1.00 96.44 472 LYS A N 1
ATOM 3565 C CA . LYS A 1 472 ? 7.266 -24.618 -12.291 1.00 96.44 472 LYS A CA 1
ATOM 3566 C C . LYS A 1 472 ? 5.850 -24.040 -12.247 1.00 96.44 472 LYS A C 1
ATOM 3568 O O . LYS A 1 472 ? 4.875 -24.777 -12.092 1.00 96.44 472 LYS A O 1
ATOM 3573 N N . ARG A 1 473 ? 5.701 -22.715 -12.368 1.00 95.19 473 ARG A N 1
ATOM 3574 C CA . ARG A 1 473 ? 4.381 -22.067 -12.413 1.00 95.19 473 ARG A CA 1
ATOM 3575 C C . ARG A 1 473 ? 3.623 -22.425 -13.693 1.00 95.19 473 ARG A C 1
ATOM 3577 O O . ARG A 1 473 ? 2.425 -22.686 -13.597 1.00 95.19 473 ARG A O 1
ATOM 3584 N N . ILE A 1 474 ? 4.294 -22.461 -14.844 1.00 95.31 474 ILE A N 1
ATOM 3585 C CA . ILE A 1 474 ? 3.717 -22.866 -16.135 1.00 95.31 474 ILE A CA 1
ATOM 3586 C C . ILE A 1 474 ? 3.242 -24.322 -16.078 1.00 95.31 474 ILE A C 1
ATOM 3588 O O . ILE A 1 474 ? 2.085 -24.594 -16.393 1.00 95.31 474 ILE A O 1
ATOM 3592 N N . GLU A 1 475 ? 4.101 -25.233 -15.621 1.00 94.50 475 GLU A N 1
ATOM 3593 C CA . GLU A 1 475 ? 3.812 -26.667 -15.497 1.00 94.50 475 GLU A CA 1
ATOM 3594 C C . GLU A 1 475 ? 2.664 -26.949 -14.530 1.00 94.50 475 GLU A C 1
ATOM 3596 O O . GLU A 1 475 ? 1.846 -27.829 -14.777 1.00 94.50 475 GLU A O 1
ATOM 3601 N N . SER A 1 476 ? 2.557 -26.171 -13.447 1.00 92.56 476 SER A N 1
ATOM 3602 C CA . SER A 1 476 ? 1.511 -26.382 -12.443 1.00 92.56 476 SER A CA 1
ATOM 3603 C C . SER A 1 476 ? 0.086 -26.221 -12.976 1.00 92.56 476 SER A C 1
ATOM 3605 O O . SER A 1 476 ? -0.847 -26.657 -12.306 1.00 92.56 476 SER A O 1
ATOM 3607 N N . GLY A 1 477 ? -0.104 -25.525 -14.106 1.00 86.50 477 GLY A N 1
ATOM 3608 C CA . GLY A 1 477 ? -1.422 -25.279 -14.700 1.00 86.50 477 GLY A CA 1
ATOM 3609 C C . GLY A 1 477 ? -2.407 -24.523 -13.798 1.00 86.50 477 GLY A C 1
ATOM 3610 O O . GLY A 1 477 ? -3.587 -24.431 -14.129 1.00 86.50 477 GLY A O 1
ATOM 3611 N N . LYS A 1 478 ? -1.957 -23.990 -12.652 1.00 87.81 478 LYS A N 1
ATOM 3612 C CA . LYS A 1 478 ? -2.830 -23.309 -11.691 1.00 87.81 478 LYS A CA 1
ATOM 3613 C C . LYS A 1 478 ? -3.476 -22.083 -12.343 1.00 87.81 478 LYS A C 1
ATOM 3615 O O . LYS A 1 478 ? -2.760 -21.345 -13.030 1.00 87.81 478 LYS A O 1
ATOM 3620 N N . PRO A 1 479 ? -4.769 -21.821 -12.076 1.00 87.06 479 PRO A N 1
ATOM 3621 C CA . PRO A 1 479 ? -5.475 -20.673 -12.632 1.00 87.06 479 PRO A CA 1
ATOM 3622 C C . PRO A 1 479 ? -4.845 -19.346 -12.194 1.00 87.06 479 PRO A C 1
ATOM 3624 O O . PRO A 1 479 ? -4.000 -19.301 -11.283 1.00 87.06 479 PRO A O 1
ATOM 3627 N N . ALA A 1 480 ? -5.260 -18.269 -12.863 1.00 84.56 480 ALA A N 1
ATOM 3628 C CA . ALA A 1 480 ? -4.763 -16.930 -12.594 1.00 84.56 480 ALA A CA 1
ATOM 3629 C C . ALA A 1 480 ? -5.067 -16.565 -11.143 1.00 84.56 480 ALA A C 1
ATOM 3631 O O . ALA A 1 480 ? -6.091 -16.950 -10.584 1.00 84.56 480 ALA A O 1
ATOM 3632 N N . GLY A 1 481 ? -4.120 -15.890 -10.508 1.00 86.38 481 GLY A N 1
ATOM 3633 C CA . GLY A 1 481 ? -4.261 -15.518 -9.117 1.00 86.38 481 GLY A CA 1
ATOM 3634 C C . GLY A 1 481 ? -2.999 -14.888 -8.569 1.00 86.38 481 GLY A C 1
ATOM 3635 O O . GLY A 1 481 ? -2.096 -14.511 -9.316 1.00 86.38 481 GLY A O 1
ATOM 3636 N N . ARG A 1 482 ? -2.930 -14.792 -7.244 1.00 88.19 482 ARG A N 1
ATOM 3637 C CA . ARG A 1 482 ? -1.831 -14.121 -6.553 1.00 88.19 482 ARG A CA 1
ATOM 3638 C C . ARG A 1 482 ? -0.497 -14.843 -6.773 1.00 88.19 482 ARG A C 1
ATOM 3640 O O . ARG A 1 482 ? -0.394 -16.062 -6.624 1.00 88.19 482 ARG A O 1
ATOM 3647 N N . ILE A 1 483 ? 0.536 -14.068 -7.100 1.00 91.69 483 ILE A N 1
ATOM 3648 C CA . ILE A 1 483 ? 1.888 -14.558 -7.422 1.00 91.69 483 ILE A CA 1
ATOM 3649 C C . ILE A 1 483 ? 2.990 -13.754 -6.711 1.00 91.69 483 ILE A C 1
ATOM 3651 O O . ILE A 1 483 ? 4.078 -13.576 -7.247 1.00 91.69 483 ILE A O 1
ATOM 3655 N N . ASP A 1 484 ? 2.732 -13.278 -5.491 1.00 90.06 484 ASP A N 1
ATOM 3656 C CA . ASP A 1 484 ? 3.628 -12.368 -4.755 1.00 90.06 484 ASP A CA 1
ATOM 3657 C C . ASP A 1 484 ? 5.081 -12.845 -4.653 1.00 90.06 484 ASP A C 1
ATOM 3659 O O . ASP A 1 484 ? 5.992 -12.039 -4.793 1.00 90.06 484 ASP A O 1
ATOM 3663 N N . GLY A 1 485 ? 5.315 -14.145 -4.436 1.00 91.12 485 GLY A N 1
ATOM 3664 C CA . GLY A 1 485 ? 6.677 -14.687 -4.365 1.00 91.12 485 GLY A CA 1
ATOM 3665 C C . GLY A 1 485 ? 7.422 -14.589 -5.699 1.00 91.12 485 GLY A C 1
ATOM 3666 O O . GLY A 1 485 ? 8.588 -14.206 -5.732 1.00 91.12 485 GLY A O 1
ATOM 3667 N N . LEU A 1 486 ? 6.727 -14.868 -6.806 1.00 94.25 486 LEU A N 1
ATOM 3668 C CA . LEU A 1 486 ? 7.274 -14.715 -8.154 1.00 94.25 486 LEU A CA 1
ATOM 3669 C C . LEU A 1 486 ? 7.483 -13.233 -8.493 1.00 94.25 486 LEU A C 1
ATOM 3671 O O . LEU A 1 486 ? 8.468 -12.878 -9.134 1.00 94.25 486 LEU A O 1
ATOM 3675 N N . MET A 1 487 ? 6.592 -12.367 -8.005 1.00 93.81 487 MET A N 1
ATOM 3676 C CA . MET A 1 487 ? 6.723 -10.925 -8.164 1.00 93.81 487 MET A CA 1
ATOM 3677 C C . MET A 1 487 ? 7.913 -10.356 -7.404 1.00 93.81 487 MET A C 1
ATOM 3679 O O . MET A 1 487 ? 8.678 -9.587 -7.977 1.00 93.81 487 MET A O 1
ATOM 3683 N N . ALA A 1 488 ? 8.109 -10.770 -6.153 1.00 93.62 488 ALA A N 1
ATOM 3684 C CA . ALA A 1 488 ? 9.266 -10.381 -5.362 1.00 93.62 488 ALA A CA 1
ATOM 3685 C C . ALA A 1 488 ? 10.571 -10.822 -6.039 1.00 93.62 488 ALA A C 1
ATOM 3687 O O . ALA A 1 488 ? 11.460 -9.994 -6.190 1.00 93.62 488 ALA A O 1
ATOM 3688 N N . ALA A 1 489 ? 10.656 -12.074 -6.508 1.00 96.25 489 ALA A N 1
ATOM 3689 C CA . ALA A 1 489 ? 11.824 -12.584 -7.234 1.00 96.25 489 ALA A CA 1
ATOM 3690 C C . ALA A 1 489 ? 12.099 -11.803 -8.532 1.00 96.25 489 ALA A C 1
ATOM 3692 O O . ALA A 1 489 ? 13.236 -11.452 -8.831 1.00 96.25 489 ALA A O 1
ATOM 3693 N N . SER A 1 490 ? 11.053 -11.478 -9.295 1.00 96.62 490 SER A N 1
ATOM 3694 C CA . SER A 1 490 ? 11.196 -10.693 -10.522 1.00 96.62 490 SER A CA 1
ATOM 3695 C C . SER A 1 490 ? 11.639 -9.252 -10.243 1.00 96.62 490 SER A C 1
ATOM 3697 O O . SER A 1 490 ? 12.526 -8.741 -10.918 1.00 96.62 490 SER A O 1
ATOM 3699 N N . LEU A 1 491 ? 11.075 -8.594 -9.225 1.00 94.56 491 LEU A N 1
ATOM 3700 C CA . LEU A 1 491 ? 11.445 -7.223 -8.857 1.00 94.56 491 LEU A CA 1
ATOM 3701 C C . LEU A 1 491 ? 12.877 -7.139 -8.319 1.00 94.56 491 LEU A C 1
ATOM 3703 O O . LEU A 1 491 ? 13.619 -6.238 -8.702 1.00 94.56 491 LEU A O 1
ATOM 3707 N N . THR A 1 492 ? 13.299 -8.089 -7.480 1.00 95.25 492 THR A N 1
ATOM 3708 C CA . THR A 1 492 ? 14.686 -8.138 -6.994 1.00 95.25 492 THR A CA 1
ATOM 3709 C C . THR A 1 492 ? 15.674 -8.458 -8.112 1.00 95.25 492 THR A C 1
ATOM 3711 O O . THR A 1 492 ? 16.818 -8.016 -8.046 1.00 95.25 492 THR A O 1
ATOM 3714 N N . TYR A 1 493 ? 15.252 -9.177 -9.157 1.00 97.12 493 TYR A N 1
ATOM 3715 C CA . TYR A 1 493 ? 16.076 -9.410 -10.341 1.00 97.12 493 TYR A CA 1
ATOM 3716 C C . TYR A 1 493 ? 16.392 -8.109 -11.083 1.00 97.12 493 TYR A C 1
ATOM 3718 O O . TYR A 1 493 ? 17.541 -7.901 -11.469 1.00 97.12 493 TYR A O 1
ATOM 3726 N N . VAL A 1 494 ? 15.420 -7.196 -11.196 1.00 96.31 494 VAL A N 1
ATOM 3727 C CA . VAL A 1 494 ? 15.630 -5.879 -11.821 1.00 96.31 494 VAL A CA 1
ATOM 3728 C C . VAL A 1 494 ? 16.668 -5.044 -11.071 1.00 96.31 494 VAL A C 1
ATOM 3730 O O . VAL A 1 494 ? 17.488 -4.382 -11.704 1.00 96.31 494 VAL A O 1
ATOM 3733 N N . LEU A 1 495 ? 16.679 -5.104 -9.733 1.00 95.38 495 LEU A N 1
ATOM 3734 C CA . LEU A 1 495 ? 17.576 -4.287 -8.908 1.00 95.38 495 LEU A CA 1
ATOM 3735 C C . LEU A 1 495 ? 19.054 -4.478 -9.264 1.00 95.38 495 LEU A C 1
ATOM 3737 O O . LEU A 1 495 ? 19.809 -3.511 -9.208 1.00 95.38 495 LEU A O 1
ATOM 3741 N N . TRP A 1 496 ? 19.471 -5.677 -9.684 1.00 96.50 496 TRP A N 1
ATOM 3742 C CA . TRP A 1 496 ? 20.856 -5.926 -10.096 1.00 96.50 496 TRP A CA 1
ATOM 3743 C C . TRP A 1 496 ? 21.300 -5.031 -11.253 1.00 96.50 496 TRP A C 1
ATOM 3745 O O . TRP A 1 496 ? 22.421 -4.527 -11.246 1.00 96.50 496 TRP A O 1
ATOM 3755 N N . PHE A 1 497 ? 20.405 -4.770 -12.203 1.00 96.31 497 PHE A N 1
ATOM 3756 C CA . PHE A 1 497 ? 20.692 -3.954 -13.380 1.00 96.31 497 PHE A CA 1
ATOM 3757 C C . PHE A 1 497 ? 20.734 -2.451 -13.082 1.00 96.31 497 PHE A C 1
ATOM 3759 O O . PHE A 1 497 ? 21.242 -1.699 -13.903 1.00 96.31 497 PHE A O 1
ATOM 3766 N N . GLY A 1 498 ? 20.247 -2.011 -11.915 1.00 93.12 498 GLY A N 1
ATOM 3767 C CA . GLY A 1 498 ? 20.431 -0.642 -11.419 1.00 93.12 498 GLY A CA 1
ATOM 3768 C C . GLY A 1 498 ? 21.606 -0.508 -10.443 1.00 93.12 498 GLY A C 1
ATOM 3769 O O . GLY A 1 498 ? 22.372 0.448 -10.524 1.00 93.12 498 GLY A O 1
ATOM 3770 N N . LEU A 1 499 ? 21.779 -1.478 -9.538 1.00 94.94 499 LEU A N 1
ATOM 3771 C CA . LEU A 1 499 ? 22.797 -1.441 -8.483 1.00 94.94 499 LEU A CA 1
ATOM 3772 C C . LEU A 1 499 ? 24.223 -1.572 -9.025 1.00 94.94 499 LEU A C 1
ATOM 3774 O O . LEU A 1 499 ? 25.101 -0.848 -8.567 1.00 94.94 499 LEU A O 1
ATOM 3778 N N . PHE A 1 500 ? 24.470 -2.470 -9.984 1.00 94.94 500 PHE A N 1
ATOM 3779 C CA . PHE A 1 500 ? 25.817 -2.640 -10.542 1.00 94.94 500 PHE A CA 1
ATOM 3780 C C . PHE A 1 500 ? 26.314 -1.364 -11.238 1.00 94.94 500 PHE A C 1
ATOM 3782 O O . PHE A 1 500 ? 27.356 -0.859 -10.814 1.00 94.94 500 PHE A O 1
ATOM 3789 N N . PRO A 1 501 ? 25.562 -0.772 -12.193 1.00 93.81 501 PRO A N 1
ATOM 3790 C CA . PRO A 1 501 ? 25.936 0.516 -12.766 1.00 93.81 501 PRO A CA 1
ATOM 3791 C C . PRO A 1 501 ? 26.112 1.608 -11.718 1.00 93.81 501 PRO A C 1
ATOM 3793 O O . PRO A 1 501 ? 27.087 2.345 -11.781 1.00 93.81 501 PRO A O 1
ATOM 3796 N N . LEU A 1 502 ? 25.224 1.683 -10.720 1.00 91.31 502 LEU A N 1
ATOM 3797 C CA . LEU A 1 502 ? 25.338 2.670 -9.648 1.00 91.31 502 LEU A CA 1
ATOM 3798 C C . LEU A 1 502 ? 26.685 2.568 -8.918 1.00 91.31 502 LEU A C 1
ATOM 3800 O O . LEU A 1 502 ? 27.386 3.567 -8.798 1.00 91.31 502 LEU A O 1
ATOM 3804 N N . PHE A 1 503 ? 27.054 1.382 -8.427 1.00 90.94 503 PHE A N 1
ATOM 3805 C CA . PHE A 1 503 ? 28.287 1.214 -7.655 1.00 90.94 503 PHE A CA 1
ATOM 3806 C C . PHE A 1 503 ? 29.544 1.378 -8.509 1.00 90.94 503 PHE A C 1
ATOM 3808 O O . PHE A 1 503 ? 30.535 1.910 -8.020 1.00 90.94 503 PHE A O 1
ATOM 3815 N N . ARG A 1 504 ? 29.507 0.935 -9.770 1.00 91.00 504 ARG A N 1
ATOM 3816 C CA . ARG A 1 504 ? 30.658 0.999 -10.680 1.00 91.00 504 ARG A CA 1
ATOM 3817 C C . ARG A 1 504 ? 30.901 2.379 -11.270 1.00 91.00 504 ARG A C 1
ATOM 3819 O O . ARG A 1 504 ? 32.035 2.678 -11.599 1.00 91.00 504 ARG A O 1
ATOM 3826 N N . LEU A 1 505 ? 29.859 3.191 -11.419 1.00 88.69 505 LEU A N 1
ATOM 3827 C CA . LEU A 1 505 ? 29.987 4.566 -11.903 1.00 88.69 505 LEU A CA 1
ATOM 3828 C C . LEU A 1 505 ? 30.229 5.571 -10.763 1.00 88.69 505 LEU A C 1
ATOM 3830 O O . LEU A 1 505 ? 30.586 6.712 -11.037 1.00 88.69 505 LEU A O 1
ATOM 3834 N N . ALA A 1 506 ? 29.991 5.181 -9.504 1.00 84.19 506 ALA A N 1
ATOM 3835 C CA . ALA A 1 506 ? 30.205 6.029 -8.327 1.00 84.19 506 ALA A CA 1
ATOM 3836 C C . ALA A 1 506 ? 31.595 5.888 -7.684 1.00 84.19 506 ALA A C 1
ATOM 3838 O O . ALA A 1 506 ? 31.978 6.768 -6.910 1.00 84.19 506 ALA A O 1
ATOM 3839 N N . GLY A 1 507 ? 32.293 4.776 -7.931 1.00 67.94 507 GLY A N 1
ATOM 3840 C CA . GLY A 1 507 ? 33.666 4.524 -7.479 1.00 67.94 507 GLY A CA 1
ATOM 3841 C C . GLY A 1 507 ? 34.654 4.748 -8.606 1.00 67.94 507 GLY A C 1
ATOM 3842 O O . GLY A 1 507 ? 35.777 5.196 -8.289 1.00 67.94 507 GLY A O 1
#

pLDDT: mean 94.04, std 6.0, range [56.31, 98.88]